Protein AF-0000000066530714 (afdb_homodimer)

Sequence (592 aa):
MIDDIRYLIVFAKIAETGSVSGGAEALGLSAATASLHLSRLERNLGRALLYRNSRKLSLTQDGTQLLDTARSMLELYEKGFIEFRQRAVSTRNSLRISMPAVFVNGDFTRHLAAFIEEHPDLDLGIACDDSRHDIIGDGIDIAFRIGDLPDSSLKARHLFLLPRQVVAAPAFLARHAPLEHPRDLQRLEWIGLGMRPDSRLFRHARDDEEVRVDYTPRVRVDSVEASCRLARLGVGLAAPPTYLSDEPIRRGELRAVLPEWRLEPLKVYAVWPPNVPASSIAYTLINRLYEAFNPGMIDDIRYLIVFAKIAETGSVSGGAEALGLSAATASLHLSRLERNLGRALLYRNSRKLSLTQDGTQLLDTARSMLELYEKGFIEFRQRAVSTRNSLRISMPAVFVNGDFTRHLAAFIEEHPDLDLGIACDDSRHDIIGDGIDIAFRIGDLPDSSLKARHLFLLPRQVVAAPAFLARHAPLEHPRDLQRLEWIGLGMRPDSRLFRHARDDEEVRVDYTPRVRVDSVEASCRLARLGVGLAAPPTYLSDEPIRRGELRAVLPEWRLEPLKVYAVWPPNVPASSIAYTLINRLYEAFNPG

Secondary structure (DSSP, 8-state):
-HHHHHHHHHHHHHHHHTSHHHHHHHHT--HHHHHHHHHHHHHHHTS--EE-SSSS-EE-HHHHHHHHHHHHHHHHHHHHHHHHHHGGG--TTEEEEEE-GGGTTSHHHHHHHHHHHH-TT-EEEEEE--S---TTTTT-SEEEEESPPPS-SSEEEEEEEE-B--EE-HHHHHTS----SGGGGTTS-BEEETTS-SEEEEEETTT--EEEEE---SEEES-HHHHHHHHHTTS-BB--BHHHHHHHHHTTS-EESSTTEEEPPEEEEEEE-TT--TTSHHHHHHHHHHHHHS--/-HHHHHHHHHHHHHHHHTSHHHHHHHHT--HHHHHHHHHHHHHHHTS--EESSSSS-EE-HHHHHHHHHHHHHHHHHHHHHHHHHHGGG--TTEEEEEE-GGGTTSHHHHHHHHHHHH-TT-EEEEEE--S---TTTTT-SEEEEESPPPS-SSEEEEEEEE-B--EE-HHHHHTS----SGGGGTTS-BEEETTS-SEEEEEETTT--EEEEE---SEEES-HHHHHHHHHTTS-BB--BHHHHHHHHHTTS-EESSTTEEEPPEEEEEEE-TT--TTSHHHHHHHHHHHHHS--

Organism: Pseudomonas aeruginosa (strain ATCC 15692 / DSM 22644 / CIP 104116 / JCM 14847 / LMG 12228 / 1C / PRS 101 / PAO1) (NCBI:txid208964)

Radius of gyration: 25.23 Å; Cα contacts (8 Å, |Δi|>4): 1124; chains: 2; bounding box: 60×70×63 Å

Structure (mmCIF, N/CA/C/O backbone):
data_AF-0000000066530714-model_v1
#
loop_
_entity.id
_entity.type
_entity.pdbx_description
1 polymer 'Probable transcriptional regulator'
#
loop_
_atom_site.group_PDB
_atom_site.id
_atom_site.type_symbol
_atom_site.label_atom_id
_atom_site.label_alt_id
_atom_site.label_comp_id
_atom_site.label_asym_id
_atom_site.label_entity_id
_atom_site.label_seq_id
_atom_site.pdbx_PDB_ins_code
_atom_site.Cartn_x
_atom_site.Cartn_y
_atom_site.Cartn_z
_atom_site.occupancy
_atom_site.B_iso_or_equiv
_atom_site.auth_seq_id
_atom_site.auth_comp_id
_atom_site.auth_asym_id
_atom_site.auth_atom_id
_atom_site.pdbx_PDB_model_num
ATOM 1 N N . MET A 1 1 ? -3.092 28.641 2.812 1 57.38 1 MET A N 1
ATOM 2 C CA . MET A 1 1 ? -2.801 27.219 3.025 1 57.38 1 MET A CA 1
ATOM 3 C C . MET A 1 1 ? -2.676 26.906 4.512 1 57.38 1 MET A C 1
ATOM 5 O O . MET A 1 1 ? -3.375 26.031 5.027 1 57.38 1 MET A O 1
ATOM 9 N N . ILE A 1 2 ? -1.878 27.766 5.184 1 58.03 2 ILE A N 1
ATOM 10 C CA . ILE A 1 2 ? -1.616 27.484 6.59 1 58.03 2 ILE A CA 1
ATOM 11 C C . ILE A 1 2 ? -2.893 27.688 7.402 1 58.03 2 ILE A C 1
ATOM 13 O O . ILE A 1 2 ? -3.217 26.875 8.281 1 58.03 2 ILE A O 1
ATOM 17 N N . ASP A 1 3 ? -3.51 28.672 7.043 1 68.38 3 ASP A N 1
ATOM 18 C CA . ASP A 1 3 ? -4.727 28.969 7.797 1 68.38 3 ASP A CA 1
ATOM 19 C C . ASP A 1 3 ? -5.797 27.906 7.547 1 68.38 3 ASP A C 1
ATOM 21 O O . ASP A 1 3 ? -6.559 27.562 8.453 1 68.38 3 ASP A O 1
ATOM 25 N N . ASP A 1 4 ? -5.711 27.438 6.348 1 74.5 4 ASP A N 1
ATOM 26 C CA . ASP A 1 4 ? -6.707 26.438 5.996 1 74.5 4 ASP A CA 1
ATOM 27 C C . ASP A 1 4 ? -6.52 25.156 6.816 1 74.5 4 ASP A C 1
ATOM 29 O O . ASP A 1 4 ? -7.492 24.516 7.203 1 74.5 4 ASP A O 1
ATOM 33 N N . ILE A 1 5 ? -5.254 24.938 7.09 1 74.62 5 ILE A N 1
ATOM 34 C CA . ILE A 1 5 ? -4.984 23.75 7.887 1 74.62 5 ILE A CA 1
ATOM 35 C C . ILE A 1 5 ? -5.453 23.969 9.32 1 74.62 5 ILE A C 1
ATOM 37 O O . ILE A 1 5 ? -6.02 23.062 9.945 1 74.62 5 ILE A O 1
ATOM 41 N N . ARG A 1 6 ? -5.191 25.188 9.812 1 74.12 6 ARG A N 1
ATOM 42 C CA . ARG A 1 6 ? -5.691 25.531 11.141 1 74.12 6 ARG A CA 1
ATOM 43 C C . ARG A 1 6 ? -7.211 25.406 11.203 1 74.12 6 ARG A C 1
ATOM 45 O O . ARG A 1 6 ? -7.754 24.828 12.141 1 74.12 6 ARG A O 1
ATOM 52 N N . TYR A 1 7 ? -7.773 25.969 10.148 1 81.25 7 TYR A N 1
ATOM 53 C CA . TYR A 1 7 ? -9.227 25.891 10.102 1 81.25 7 TYR A CA 1
ATOM 54 C C . TYR A 1 7 ? -9.703 24.453 10.086 1 81.25 7 TYR A C 1
ATOM 56 O O . TYR A 1 7 ? -10.703 24.109 10.734 1 81.25 7 TYR A O 1
ATOM 64 N N . LEU A 1 8 ? -8.938 23.75 9.359 1 82.75 8 LEU A N 1
ATOM 65 C CA . LEU A 1 8 ? -9.289 22.344 9.227 1 82.75 8 LEU A CA 1
ATOM 66 C C . LEU A 1 8 ? -9.188 21.625 10.562 1 82.75 8 LEU A C 1
ATOM 68 O O . LEU A 1 8 ? -10.039 20.797 10.898 1 82.75 8 LEU A O 1
ATOM 72 N N . ILE A 1 9 ? -8.203 21.906 11.305 1 80.12 9 ILE A N 1
ATOM 73 C CA . ILE A 1 9 ? -8.008 21.297 12.609 1 80.12 9 ILE A CA 1
ATOM 74 C C . ILE A 1 9 ? -9.109 21.734 13.562 1 80.12 9 ILE A C 1
ATOM 76 O O . ILE A 1 9 ? -9.648 20.938 14.328 1 80.12 9 ILE A O 1
ATOM 80 N N . VAL A 1 10 ? -9.422 22.969 13.523 1 82.81 10 VAL A N 1
ATOM 81 C CA . VAL A 1 10 ? -10.5 23.5 14.352 1 82.81 10 VAL A CA 1
ATOM 82 C C . VAL A 1 10 ? -11.812 22.797 14.016 1 82.81 10 VAL A C 1
ATOM 84 O O . VAL A 1 10 ? -12.531 22.344 14.914 1 82.81 10 VAL A O 1
ATOM 87 N N . PHE A 1 11 ? -12.023 22.672 12.766 1 87.06 11 PHE A N 1
ATOM 88 C CA . PHE A 1 11 ? -13.203 21.953 12.305 1 87.06 11 PHE A CA 1
ATOM 89 C C . PHE A 1 11 ? -13.211 20.531 12.852 1 87.06 11 PHE A C 1
ATOM 91 O O . PHE A 1 11 ? -14.234 20.062 13.367 1 87.06 11 PHE A O 1
ATOM 98 N N . ALA A 1 12 ? -12.078 19.938 12.688 1 84.06 12 ALA A N 1
ATOM 99 C CA . ALA A 1 12 ? -11.984 18.562 13.133 1 84.06 12 ALA A CA 1
ATOM 100 C C . ALA A 1 12 ? -12.281 18.438 14.625 1 84.06 12 ALA A C 1
ATOM 102 O O . ALA A 1 12 ? -12.984 17.516 15.055 1 84.06 12 ALA A O 1
ATOM 103 N N . LYS A 1 13 ? -11.773 19.281 15.398 1 81.88 13 LYS A N 1
ATOM 104 C CA . LYS A 1 13 ? -11.984 19.234 16.844 1 81.88 13 LYS A CA 1
ATOM 105 C C . LYS A 1 13 ? -13.43 19.562 17.203 1 81.88 13 LYS A C 1
ATOM 107 O O . LYS A 1 13 ? -13.992 18.969 18.141 1 81.88 13 LYS A O 1
ATOM 112 N N . ILE A 1 14 ? -14.023 20.453 16.5 1 84.75 14 ILE A N 1
ATOM 113 C CA . ILE A 1 14 ? -15.438 20.781 16.703 1 84.75 14 ILE A CA 1
ATOM 114 C C . ILE A 1 14 ? -16.281 19.531 16.406 1 84.75 14 ILE A C 1
ATOM 116 O O . ILE A 1 14 ? -17.188 19.203 17.188 1 84.75 14 ILE A O 1
ATOM 120 N N . ALA A 1 15 ? -15.969 19 15.328 1 84.25 15 ALA A N 1
ATOM 121 C CA . ALA A 1 15 ? -16.719 17.812 14.945 1 84.25 15 ALA A CA 1
ATOM 122 C C . ALA A 1 15 ? -16.547 16.703 15.984 1 84.25 15 ALA A C 1
ATOM 124 O O . ALA A 1 15 ? -17.516 16 16.312 1 84.25 15 ALA A O 1
ATOM 125 N N . GLU A 1 16 ? -15.398 16.547 16.531 1 80.88 16 GLU A N 1
ATOM 126 C CA . GLU A 1 16 ? -15.078 15.516 17.5 1 80.88 16 GLU A CA 1
ATOM 127 C C . GLU A 1 16 ? -15.805 15.758 18.828 1 80.88 16 GLU A C 1
ATOM 129 O O . GLU A 1 16 ? -16.297 14.82 19.453 1 80.88 16 GLU A O 1
ATOM 134 N N . THR A 1 17 ? -15.859 16.953 19.25 1 81.19 17 THR A N 1
ATOM 135 C CA . THR A 1 17 ? -16.438 17.312 20.531 1 81.19 17 THR A CA 1
ATOM 136 C C . THR A 1 17 ? -17.953 17.5 20.422 1 81.19 17 THR A C 1
ATOM 138 O O . THR A 1 17 ? -18.656 17.516 21.422 1 81.19 17 THR A O 1
ATOM 141 N N . GLY A 1 18 ? -18.344 17.672 19.156 1 82.56 18 GLY A N 1
ATOM 142 C CA . GLY A 1 18 ? -19.766 17.797 18.891 1 82.56 18 GLY A CA 1
ATOM 143 C C . GLY A 1 18 ? -20.312 19.188 19.141 1 82.56 18 GLY A C 1
ATOM 144 O O . GLY A 1 18 ? -21.516 19.406 19.141 1 82.56 18 GLY A O 1
ATOM 145 N N . SER A 1 19 ? -19.391 20.094 19.531 1 85.56 19 SER A N 1
ATOM 146 C CA . SER A 1 19 ? -19.828 21.469 19.75 1 85.56 19 SER A CA 1
ATOM 147 C C . SER A 1 19 ? -18.703 22.469 19.469 1 85.56 19 SER A C 1
ATOM 149 O O . SER A 1 19 ? -17.516 22.109 19.547 1 85.56 19 SER A O 1
ATOM 151 N N . VAL A 1 20 ? -19.109 23.625 19.062 1 86.88 20 VAL A N 1
ATOM 152 C CA . VAL A 1 20 ? -18.125 24.688 18.812 1 86.88 20 VAL A CA 1
ATOM 153 C C . VAL A 1 20 ? -17.375 25 20.109 1 86.88 20 VAL A C 1
ATOM 155 O O . VAL A 1 20 ? -16.141 25.125 20.094 1 86.88 20 VAL A O 1
ATOM 158 N N . SER A 1 21 ? -18.141 25.062 21.203 1 87.31 21 SER A N 1
ATOM 159 C CA . SER A 1 21 ? -17.531 25.359 22.484 1 87.31 21 SER A CA 1
ATOM 160 C C . SER A 1 21 ? -16.562 24.266 22.922 1 87.31 21 SER A C 1
ATOM 162 O O . SER A 1 21 ? -15.477 24.547 23.422 1 87.31 21 SER A O 1
ATOM 164 N N . GLY A 1 22 ? -16.969 23.109 22.734 1 84.81 22 GLY A N 1
ATOM 165 C CA . GLY A 1 22 ? -16.125 21.984 23.062 1 84.81 22 GLY A CA 1
ATOM 166 C C . GLY A 1 22 ? -14.836 21.938 22.266 1 84.81 22 GLY A C 1
ATOM 167 O O . GLY A 1 22 ? -13.758 21.703 22.812 1 84.81 22 GLY A O 1
ATOM 168 N N . GLY A 1 23 ? -14.953 22.172 20.969 1 84.12 23 GLY A N 1
ATOM 169 C CA . GLY A 1 23 ? -13.773 22.234 20.125 1 84.12 23 GLY A CA 1
ATOM 170 C C . GLY A 1 23 ? -12.828 23.359 20.484 1 84.12 23 GLY A C 1
ATOM 171 O O . GLY A 1 23 ? -11.609 23.172 20.5 1 84.12 23 GLY A O 1
ATOM 172 N N . ALA A 1 24 ? -13.398 24.469 20.828 1 83.81 24 ALA A N 1
ATOM 173 C CA . ALA A 1 24 ? -12.609 25.641 21.219 1 83.81 24 ALA A CA 1
ATOM 174 C C . ALA A 1 24 ? -11.812 25.359 22.484 1 83.81 24 ALA A C 1
ATOM 176 O O . ALA A 1 24 ? -10.609 25.625 22.547 1 83.81 24 ALA A O 1
ATOM 177 N N . GLU A 1 25 ? -12.438 24.797 23.438 1 82 25 GLU A N 1
ATOM 178 C CA . GLU A 1 25 ? -11.805 24.469 24.703 1 82 25 GLU A CA 1
ATOM 179 C C . GLU A 1 25 ? -10.648 23.5 24.516 1 82 25 GLU A C 1
ATOM 181 O O . GLU A 1 25 ? -9.578 23.672 25.109 1 82 25 GLU A O 1
ATOM 186 N N . ALA A 1 26 ? -10.875 22.594 23.672 1 78.62 26 ALA A N 1
ATOM 187 C CA . ALA A 1 26 ? -9.867 21.562 23.438 1 78.62 26 ALA A CA 1
ATOM 188 C C . ALA A 1 26 ? -8.617 22.156 22.797 1 78.62 26 ALA A C 1
ATOM 190 O O . ALA A 1 26 ? -7.516 21.641 22.984 1 78.62 26 ALA A O 1
ATOM 191 N N . LEU A 1 27 ? -8.836 23.234 22.125 1 75.81 27 LEU A N 1
ATOM 192 C CA . LEU A 1 27 ? -7.723 23.812 21.375 1 75.81 27 LEU A CA 1
ATOM 193 C C . LEU A 1 27 ? -7.219 25.078 22.062 1 75.81 27 LEU A C 1
ATOM 195 O O . LEU A 1 27 ? -6.316 25.75 21.547 1 75.81 27 LEU A O 1
ATOM 199 N N . GLY A 1 28 ? -7.805 25.469 23.172 1 78.25 28 GLY A N 1
ATOM 200 C CA . GLY A 1 28 ? -7.422 26.672 23.891 1 78.25 28 GLY A CA 1
ATOM 201 C C . GLY A 1 28 ? -7.82 27.953 23.156 1 78.25 28 GLY A C 1
ATOM 202 O O . GLY A 1 28 ? -7.094 28.938 23.203 1 78.25 28 GLY A O 1
ATOM 203 N N . LEU A 1 29 ? -8.836 27.797 22.438 1 80.62 29 LEU A N 1
ATOM 204 C CA . LEU A 1 29 ? -9.359 28.938 21.688 1 80.62 29 LEU A CA 1
ATOM 205 C C . LEU A 1 29 ? -10.664 29.438 22.312 1 80.62 29 LEU A C 1
ATOM 207 O O . LEU A 1 29 ? -11.273 28.734 23.125 1 80.62 29 LEU A O 1
ATOM 211 N N . SER A 1 30 ? -11.016 30.625 22 1 86.69 30 SER A N 1
ATOM 212 C CA . SER A 1 30 ? -12.352 31.094 22.344 1 86.69 30 SER A CA 1
ATOM 213 C C . SER A 1 30 ? -13.391 30.531 21.375 1 86.69 30 SER A C 1
ATOM 215 O O . SER A 1 30 ? -13.078 30.219 20.219 1 86.69 30 SER A O 1
ATOM 217 N N . ALA A 1 31 ? -14.578 30.406 21.875 1 89.06 31 ALA A N 1
ATOM 218 C CA . ALA A 1 31 ? -15.664 29.922 21.031 1 89.06 31 ALA A CA 1
ATOM 219 C C . ALA A 1 31 ? -15.844 30.828 19.812 1 89.06 31 ALA A C 1
ATOM 221 O O . ALA A 1 31 ? -16.156 30.344 18.719 1 89.06 31 ALA A O 1
ATOM 222 N N . ALA A 1 32 ? -15.672 32.062 20.031 1 88 32 ALA A N 1
ATOM 223 C CA . ALA A 1 32 ? -15.797 33.031 18.938 1 88 32 ALA A CA 1
ATOM 224 C C . ALA A 1 32 ? -14.742 32.781 17.859 1 88 32 ALA A C 1
ATOM 226 O O . ALA A 1 32 ? -15.055 32.781 16.672 1 88 32 ALA A O 1
ATOM 227 N N . THR A 1 33 ? -13.594 32.562 18.312 1 86.69 33 THR A N 1
ATOM 228 C CA . THR A 1 33 ? -12.492 32.281 17.391 1 86.69 33 THR A CA 1
ATOM 229 C C . THR A 1 33 ? -12.719 30.984 16.641 1 86.69 33 THR A C 1
ATOM 231 O O . THR A 1 33 ? -12.492 30.906 15.43 1 86.69 33 THR A O 1
ATOM 234 N N . ALA A 1 34 ? -13.102 29.969 17.359 1 88.69 34 ALA A N 1
ATOM 235 C CA . ALA A 1 34 ? -13.367 28.672 16.734 1 88.69 34 ALA A CA 1
ATOM 236 C C . ALA A 1 34 ? -14.469 28.797 15.68 1 88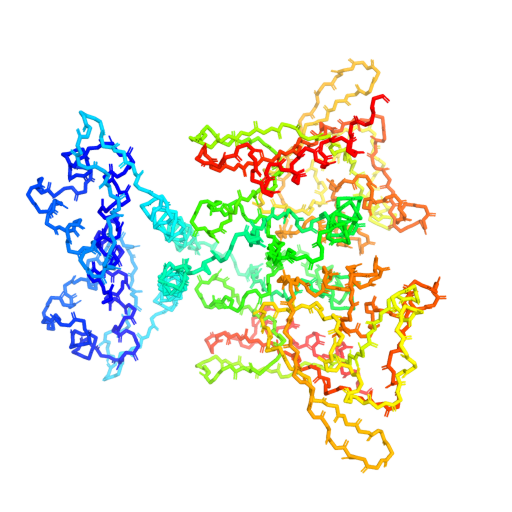.69 34 ALA A C 1
ATOM 238 O O . ALA A 1 34 ? -14.367 28.219 14.594 1 88.69 34 ALA A O 1
ATOM 239 N N . SER A 1 35 ? -15.469 29.531 16.031 1 87.31 35 SER A N 1
ATOM 240 C CA . SER A 1 35 ? -16.578 29.734 15.109 1 87.31 35 SER A CA 1
ATOM 241 C C . SER A 1 35 ? -16.125 30.484 13.859 1 87.31 35 SER A C 1
ATOM 243 O O . SER A 1 35 ? -16.547 30.156 12.742 1 87.31 35 SER A O 1
ATOM 245 N N . LEU A 1 36 ? -15.328 31.438 14.078 1 87.81 36 LEU A N 1
ATOM 246 C CA . LEU A 1 36 ? -14.789 32.219 12.969 1 87.81 36 LEU A CA 1
ATOM 247 C C . LEU A 1 36 ? -13.945 31.312 12.047 1 87.81 36 LEU A C 1
ATOM 249 O O . LEU A 1 36 ? -14.047 31.422 10.828 1 87.81 36 LEU A O 1
ATOM 253 N N . HIS A 1 37 ? -13.125 30.531 12.617 1 86.81 37 HIS A N 1
ATOM 254 C CA . HIS A 1 37 ? -12.281 29.641 11.836 1 86.81 37 HIS A CA 1
ATOM 255 C C . HIS A 1 37 ? -13.117 28.656 11.016 1 86.81 37 HIS A C 1
ATOM 257 O O . HIS A 1 37 ? -12.789 28.375 9.859 1 86.81 37 HIS A O 1
ATOM 263 N N . LEU A 1 38 ? -14.133 28.141 11.609 1 87.44 38 LEU A N 1
ATOM 264 C CA . LEU A 1 38 ? -15.039 27.25 10.898 1 87.44 38 LEU A CA 1
ATOM 265 C C . LEU A 1 38 ? -15.688 27.953 9.711 1 87.44 38 LEU A C 1
ATOM 267 O O . LEU A 1 38 ? -15.734 27.406 8.609 1 87.44 38 LEU A O 1
ATOM 271 N N . SER A 1 39 ? -16.188 29.109 9.969 1 85.75 39 SER A N 1
ATOM 272 C CA . SER A 1 39 ? -16.844 29.891 8.922 1 85.75 39 SER A CA 1
ATOM 273 C C . SER A 1 39 ? -15.883 30.188 7.773 1 85.75 39 SER A C 1
ATOM 275 O O . SER A 1 39 ? -16.266 30.141 6.602 1 85.75 39 SER A O 1
ATOM 277 N N . ARG A 1 40 ? -14.727 30.5 8.125 1 85.06 40 ARG A N 1
ATOM 278 C CA . ARG A 1 40 ? -13.727 30.797 7.109 1 85.06 40 ARG A CA 1
ATOM 279 C C . ARG A 1 40 ? -13.398 29.562 6.277 1 85.06 40 ARG A C 1
ATOM 281 O O . ARG A 1 40 ? -13.234 29.656 5.059 1 85.06 40 ARG A O 1
ATOM 288 N N . LEU A 1 41 ? -13.297 28.5 6.934 1 83.94 41 LEU A N 1
ATOM 289 C CA . LEU A 1 41 ? -13.047 27.25 6.223 1 83.94 41 LEU A CA 1
ATOM 290 C C . LEU A 1 41 ? -14.164 26.953 5.23 1 83.94 41 LEU A C 1
ATOM 292 O O . LEU A 1 41 ? -13.906 26.641 4.066 1 83.94 41 LEU A O 1
ATOM 296 N N . GLU A 1 42 ? -15.375 27.078 5.699 1 84.94 42 GLU A N 1
ATOM 297 C CA . GLU A 1 42 ? -16.547 26.828 4.855 1 84.94 42 GLU A CA 1
ATOM 298 C C . GLU A 1 42 ? -16.594 27.781 3.672 1 84.94 42 GLU A C 1
ATOM 300 O O . GLU A 1 42 ? -16.891 27.375 2.547 1 84.94 42 GLU A O 1
ATOM 305 N N . ARG A 1 43 ? -16.297 28.984 3.943 1 78.25 43 ARG A N 1
ATOM 306 C CA . ARG A 1 43 ? -16.281 30 2.896 1 78.25 43 ARG A CA 1
ATOM 307 C C . ARG A 1 43 ? -15.203 29.688 1.853 1 78.25 43 ARG A C 1
ATOM 309 O O . ARG A 1 43 ? -15.461 29.781 0.65 1 78.25 43 ARG A O 1
ATOM 316 N N . ASN A 1 44 ? -14.078 29.391 2.363 1 77.19 44 ASN A N 1
ATOM 317 C CA . ASN A 1 44 ? -12.984 29.078 1.452 1 77.19 44 ASN A CA 1
ATOM 318 C C . ASN A 1 44 ? -13.312 27.875 0.576 1 77.19 44 ASN A C 1
ATOM 320 O O . ASN A 1 44 ? -12.883 27.812 -0.579 1 77.19 44 ASN A O 1
ATOM 324 N N . LEU A 1 45 ? -14.055 26.953 1.199 1 74.69 45 LEU A N 1
ATOM 325 C CA . LEU A 1 45 ? -14.391 25.734 0.493 1 74.69 45 LEU A CA 1
ATOM 326 C C . LEU A 1 45 ? -15.672 25.906 -0.32 1 74.69 45 LEU A C 1
ATOM 328 O O . LEU A 1 45 ? -15.961 25.094 -1.207 1 74.69 45 LEU A O 1
ATOM 332 N N . GLY A 1 46 ? -16.375 26.922 -0.032 1 74.81 46 GLY A N 1
ATOM 333 C CA . GLY A 1 46 ? -17.656 27.141 -0.671 1 74.81 46 GLY A CA 1
ATOM 334 C C . GLY A 1 46 ? -18.703 26.109 -0.292 1 74.81 46 GLY A C 1
ATOM 335 O O . GLY A 1 46 ? -19.594 25.812 -1.082 1 74.81 46 GLY A O 1
ATOM 336 N N . ARG A 1 47 ? -18.5 25.406 0.781 1 78.69 47 ARG A N 1
ATOM 337 C CA . ARG A 1 47 ? -19.391 24.344 1.238 1 78.69 47 ARG A CA 1
ATOM 338 C C . ARG A 1 47 ? -19.625 24.438 2.744 1 78.69 47 ARG A C 1
ATOM 340 O O . ARG A 1 47 ? -18.719 24.828 3.49 1 78.69 47 ARG A O 1
ATOM 347 N N . ALA A 1 48 ? -20.859 24.094 3.074 1 80.75 48 ALA A N 1
ATOM 348 C CA . ALA A 1 48 ? -21.125 23.938 4.5 1 80.75 48 ALA A CA 1
ATOM 349 C C . ALA A 1 48 ? -20.625 22.594 5.012 1 80.75 48 ALA A C 1
ATOM 351 O O . ALA A 1 48 ? -20.719 21.578 4.32 1 80.75 48 ALA A O 1
ATOM 352 N N . LEU A 1 49 ? -20.016 22.719 6.145 1 84.06 49 LEU A N 1
ATOM 353 C CA . LEU A 1 49 ? -19.469 21.5 6.703 1 84.06 49 LEU A CA 1
ATOM 354 C C . LEU A 1 49 ? -20.344 20.984 7.848 1 84.06 49 LEU A C 1
ATOM 356 O O . LEU A 1 49 ? -20.281 19.797 8.188 1 84.06 49 LEU A O 1
ATOM 360 N N . LEU A 1 50 ? -21.094 21.891 8.477 1 83.25 50 LEU A N 1
ATOM 361 C CA . LEU A 1 50 ? -21.953 21.562 9.609 1 83.25 50 LEU A CA 1
ATOM 362 C C . LEU A 1 50 ? -23.375 22.094 9.398 1 83.25 50 LEU A C 1
ATOM 364 O O . LEU A 1 50 ? -23.547 23.156 8.797 1 83.25 50 LEU A O 1
ATOM 368 N N . TYR A 1 51 ? -24.359 21.188 9.742 1 75.06 51 TYR A N 1
ATOM 369 C CA . TYR A 1 51 ? -25.719 21.719 9.766 1 75.06 51 TYR A CA 1
ATOM 370 C C . TYR A 1 51 ? -25.969 22.547 11.016 1 75.06 51 TYR A C 1
ATOM 372 O O . TYR A 1 51 ? -25.547 22.156 12.109 1 75.06 51 TYR A O 1
ATOM 380 N N . ARG A 1 52 ? -26.328 23.781 10.945 1 58.03 52 ARG A N 1
ATOM 381 C CA . ARG A 1 52 ? -26.547 24.703 12.055 1 58.03 52 ARG A CA 1
ATOM 382 C C . ARG A 1 52 ? -27.906 24.484 12.711 1 58.03 52 ARG A C 1
ATOM 384 O O . ARG A 1 52 ? -28.156 25 13.805 1 58.03 52 ARG A O 1
ATOM 391 N N . ASN A 1 53 ? -28.812 23.922 12.117 1 54.59 53 ASN A N 1
ATOM 392 C CA . ASN A 1 53 ? -30.188 24.047 12.609 1 54.59 53 ASN A CA 1
ATOM 393 C C . ASN A 1 53 ? -30.438 23.094 13.781 1 54.59 53 ASN A C 1
ATOM 395 O O . ASN A 1 53 ? -31.516 23.109 14.375 1 54.59 53 ASN A O 1
ATOM 399 N N . SER A 1 54 ? -29.594 22.078 13.969 1 51.34 54 SER A N 1
ATOM 400 C CA . SER A 1 54 ? -30.078 21.141 14.969 1 51.34 54 SER A CA 1
ATOM 401 C C . SER A 1 54 ? -29.406 21.359 16.312 1 51.34 54 SER A C 1
ATOM 403 O O . SER A 1 54 ? -28.344 21.984 16.391 1 51.34 54 SER A O 1
ATOM 405 N N . ARG A 1 55 ? -30.094 21.234 17.484 1 54.56 55 ARG A N 1
ATOM 406 C CA . ARG A 1 55 ? -29.609 21.281 18.859 1 54.56 55 ARG A CA 1
ATOM 407 C C . ARG A 1 55 ? -28.266 20.578 19.016 1 54.56 55 ARG A C 1
ATOM 409 O O . ARG A 1 55 ? -27.531 20.828 19.969 1 54.56 55 ARG A O 1
ATOM 416 N N . LYS A 1 56 ? -28.016 19.609 18.125 1 60.78 56 LYS A N 1
ATOM 417 C CA . LYS A 1 56 ? -26.766 18.875 18.125 1 60.78 56 LYS A CA 1
ATOM 418 C C . LYS A 1 56 ? -26 19.078 16.812 1 60.78 56 LYS A C 1
ATOM 420 O O . LYS A 1 56 ? -26.609 19.094 15.742 1 60.78 56 LYS A O 1
ATOM 425 N N . LEU A 1 57 ? -24.828 19.578 16.797 1 72.38 57 LEU A N 1
ATOM 426 C CA . LEU A 1 57 ? -23.953 19.797 15.664 1 72.38 57 LEU A CA 1
ATOM 427 C C . LEU A 1 57 ? -23.812 18.531 14.828 1 72.38 57 LEU A C 1
ATOM 429 O O . LEU A 1 57 ? -23.484 17.469 15.359 1 72.38 57 LEU A O 1
ATOM 433 N N . SER A 1 58 ? -24.484 18.625 13.594 1 78.81 58 SER A N 1
ATOM 434 C CA . SER A 1 58 ? -24.375 17.469 12.703 1 78.81 58 SER A CA 1
ATOM 435 C C . SER A 1 58 ? -23.547 17.797 11.469 1 78.81 58 SER A C 1
ATOM 437 O O . SER A 1 58 ? -23.594 18.922 10.969 1 78.81 58 SER A O 1
ATOM 439 N N . LEU A 1 59 ? -22.797 16.906 11.031 1 81.75 59 LEU A N 1
ATOM 440 C CA . LEU A 1 59 ? -21.922 17.062 9.875 1 81.75 59 LEU A CA 1
ATOM 441 C C . LEU A 1 59 ? -22.703 16.953 8.578 1 81.75 59 LEU A C 1
ATOM 443 O O . LEU A 1 59 ? -23.609 16.125 8.469 1 81.75 59 LEU A O 1
ATOM 447 N N . THR A 1 60 ? -22.469 17.906 7.617 1 75.88 60 THR A N 1
ATOM 448 C CA . THR A 1 60 ? -22.922 17.703 6.242 1 75.88 60 THR A CA 1
ATOM 449 C C . THR A 1 60 ? -22.141 16.578 5.574 1 75.88 60 THR A C 1
ATOM 451 O O . THR A 1 60 ? -21.203 16.016 6.168 1 75.88 60 THR A O 1
ATOM 454 N N . GLN A 1 61 ? -22.578 16.25 4.418 1 69.69 61 GLN A N 1
ATOM 455 C CA . GLN A 1 61 ? -21.812 15.289 3.635 1 69.69 61 GLN A CA 1
ATOM 456 C C . GLN A 1 61 ? -20.391 15.789 3.379 1 69.69 61 GLN A C 1
ATOM 458 O O . GLN A 1 61 ? -19.438 15.031 3.51 1 69.69 61 GLN A O 1
ATOM 463 N N . ASP A 1 62 ? -20.328 17.047 3.041 1 73.25 62 ASP A N 1
ATOM 464 C CA . ASP A 1 62 ? -19.031 17.672 2.824 1 73.25 62 ASP A CA 1
ATOM 465 C C . ASP A 1 62 ? -18.219 17.719 4.117 1 73.25 62 ASP A C 1
ATOM 467 O O . ASP A 1 62 ? -17 17.516 4.105 1 73.25 62 ASP A O 1
ATOM 471 N N . GLY A 1 63 ? -18.938 18.016 5.18 1 78.94 63 GLY A N 1
ATOM 472 C CA . GLY A 1 63 ? -18.297 18.031 6.48 1 78.94 63 GLY A CA 1
ATOM 473 C C . GLY A 1 63 ? -17.688 16.688 6.863 1 78.94 63 GLY A C 1
ATOM 474 O O . GLY A 1 63 ? -16.562 16.641 7.367 1 78.94 63 GLY A O 1
ATOM 475 N N . THR A 1 64 ? -18.406 15.781 6.625 1 73.5 64 THR A N 1
ATOM 476 C CA . THR A 1 64 ? -17.953 14.43 6.93 1 73.5 64 THR A CA 1
ATOM 477 C C . THR A 1 64 ? -16.688 14.094 6.125 1 73.5 64 THR A C 1
ATOM 479 O O . THR A 1 64 ? -15.727 13.555 6.672 1 73.5 64 THR A O 1
ATOM 482 N N . GLN A 1 65 ? -16.719 14.531 4.941 1 69.88 65 GLN A N 1
ATOM 483 C CA . GLN A 1 65 ? -15.578 14.273 4.059 1 69.88 65 GLN A CA 1
ATOM 484 C C . GLN A 1 65 ? -14.344 15.039 4.516 1 69.88 65 GLN A C 1
ATOM 486 O O . GLN A 1 65 ? -13.242 14.484 4.551 1 69.88 65 GLN A O 1
ATOM 491 N N . LEU A 1 66 ? -14.555 16.188 4.773 1 75.69 66 LEU A N 1
ATOM 492 C CA . LEU A 1 66 ? -13.43 17.031 5.168 1 75.69 66 LEU A CA 1
ATOM 493 C C . LEU A 1 66 ? -12.875 16.594 6.523 1 75.69 66 LEU A C 1
ATOM 495 O O . LEU A 1 66 ? -11.672 16.688 6.766 1 75.69 66 LEU A O 1
ATOM 499 N N . LEU A 1 67 ? -13.711 16.203 7.406 1 79.25 67 LEU A N 1
ATOM 500 C CA . LEU A 1 67 ? -13.281 15.727 8.719 1 79.25 67 LEU A CA 1
ATOM 501 C C . LEU A 1 67 ? -12.344 14.531 8.586 1 79.25 67 LEU A C 1
ATOM 503 O O . LEU A 1 67 ? -11.352 14.43 9.305 1 79.25 67 LEU A O 1
ATOM 507 N N . ASP A 1 68 ? -12.648 13.836 7.75 1 69.62 68 ASP A N 1
ATOM 508 C CA . ASP A 1 68 ? -11.812 12.672 7.504 1 69.62 68 ASP A CA 1
ATOM 509 C C . ASP A 1 68 ? -10.406 13.078 7.051 1 69.62 68 ASP A C 1
ATOM 511 O O . ASP A 1 68 ? -9.414 12.516 7.504 1 69.62 68 ASP A O 1
ATOM 515 N N . THR A 1 69 ? -10.359 13.953 6.094 1 70.69 69 THR A N 1
ATOM 516 C CA . THR A 1 69 ? -9.078 14.508 5.668 1 70.69 69 THR A CA 1
ATOM 517 C C . THR A 1 69 ? -8.305 15.07 6.855 1 70.69 69 THR A C 1
ATOM 519 O O . THR A 1 69 ? -7.109 14.82 7 1 70.69 69 THR A O 1
ATOM 522 N N . ALA A 1 70 ? -9.031 15.703 7.633 1 75.19 70 ALA A N 1
ATOM 523 C CA . ALA A 1 70 ? -8.406 16.328 8.797 1 75.19 70 ALA A CA 1
ATOM 524 C C . ALA A 1 70 ? -7.848 15.273 9.742 1 75.19 70 ALA A C 1
ATOM 526 O O . ALA A 1 70 ? -6.73 15.414 10.25 1 75.19 70 ALA A O 1
ATOM 527 N N . ARG A 1 71 ? -8.539 14.273 9.938 1 73.31 71 ARG A N 1
ATOM 528 C CA . ARG A 1 71 ? -8.117 13.203 10.844 1 73.31 71 ARG A CA 1
ATOM 529 C C . ARG A 1 71 ? -6.871 12.508 10.312 1 73.31 71 ARG A C 1
ATOM 531 O O . ARG A 1 71 ? -5.938 12.234 11.078 1 73.31 71 ARG A O 1
ATOM 538 N N . SER A 1 72 ? -6.93 12.273 9.086 1 68.62 72 SER A N 1
ATOM 539 C CA . SER A 1 72 ? -5.77 11.633 8.469 1 68.62 72 SER A CA 1
ATOM 540 C C . SER A 1 72 ? -4.52 12.492 8.625 1 68.62 72 SER A C 1
ATOM 542 O O . SER A 1 72 ? -3.434 11.977 8.898 1 68.62 72 SER A O 1
ATOM 544 N N . MET A 1 73 ? -4.695 13.672 8.375 1 68.62 73 MET A N 1
ATOM 545 C CA . MET A 1 73 ? -3.588 14.609 8.539 1 68.62 73 MET A CA 1
ATOM 546 C C . MET A 1 73 ? -3.072 14.594 9.977 1 68.62 73 MET A C 1
ATOM 548 O O . MET A 1 73 ? -1.861 14.578 10.203 1 68.62 73 MET A O 1
ATOM 552 N N . LEU A 1 74 ? -3.967 14.5 10.891 1 68.81 74 LEU A N 1
ATOM 553 C CA . LEU A 1 74 ? -3.6 14.555 12.305 1 68.81 74 LEU A CA 1
ATOM 554 C C . LEU A 1 74 ? -2.906 13.266 12.734 1 68.81 74 LEU A C 1
ATOM 556 O O . LEU A 1 74 ? -1.96 13.297 13.523 1 68.81 74 LEU A O 1
ATOM 560 N N . GLU A 1 75 ? -3.404 12.258 12.234 1 66.5 75 GLU A N 1
ATOM 561 C CA . GLU A 1 75 ? -2.779 10.977 12.539 1 66.5 75 GLU A CA 1
ATOM 562 C C . GLU A 1 75 ? -1.352 10.914 12 1 66.5 75 GLU A C 1
ATOM 564 O O . GLU A 1 75 ? -0.451 10.406 12.68 1 66.5 75 GLU A O 1
ATOM 569 N N . LEU A 1 76 ? -1.243 11.367 10.82 1 63.84 76 LEU A N 1
ATOM 570 C CA . LEU A 1 76 ? 0.093 11.43 10.242 1 63.84 76 LEU A CA 1
ATOM 571 C C . LEU A 1 76 ? 1.018 12.297 11.086 1 63.84 76 LEU A C 1
ATOM 573 O O . LEU A 1 76 ? 2.184 11.953 11.289 1 63.84 76 LEU A O 1
ATOM 577 N N . TYR A 1 77 ? 0.477 13.305 11.508 1 61.78 77 TYR A N 1
ATOM 578 C CA . TYR A 1 77 ? 1.227 14.203 12.383 1 61.78 77 TYR A CA 1
ATOM 579 C C . TYR A 1 77 ? 1.648 13.492 13.664 1 61.78 77 TYR A C 1
ATOM 581 O O . TYR A 1 77 ? 2.814 13.555 14.062 1 61.78 77 TYR A O 1
ATOM 589 N N . GLU A 1 78 ? 0.716 12.875 14.242 1 63.72 78 GLU A N 1
ATOM 590 C CA . GLU A 1 78 ? 1.003 12.211 15.508 1 63.72 78 GLU A CA 1
ATOM 591 C C . GLU A 1 78 ? 2.041 11.109 15.328 1 63.72 78 GLU A C 1
ATOM 593 O O . GLU A 1 78 ? 2.979 11 16.125 1 63.72 78 GLU A O 1
ATOM 598 N N . LYS A 1 79 ? 1.825 10.383 14.375 1 60.28 79 LYS A N 1
ATOM 599 C CA . LYS A 1 79 ? 2.764 9.297 14.094 1 60.28 79 LYS A CA 1
ATOM 600 C C . LYS A 1 79 ? 4.16 9.844 13.812 1 60.28 79 LYS A C 1
ATOM 602 O O . LYS A 1 79 ? 5.148 9.344 14.359 1 60.28 79 LYS A O 1
ATOM 607 N N . GLY A 1 80 ? 4.18 10.789 12.914 1 60.16 80 GLY A N 1
ATOM 608 C CA . GLY A 1 80 ? 5.461 11.398 12.594 1 60.16 80 GLY A CA 1
ATOM 609 C C . GLY A 1 80 ? 6.156 12 13.797 1 60.16 80 GLY A C 1
ATOM 610 O O . GLY A 1 80 ? 7.371 11.867 13.945 1 60.16 80 GLY A O 1
ATOM 611 N N . PHE A 1 81 ? 5.355 12.555 14.617 1 57.91 81 PHE A N 1
ATOM 612 C CA . PHE A 1 81 ? 5.91 13.195 15.805 1 57.91 81 PHE A CA 1
ATOM 613 C C . PHE A 1 81 ? 6.41 12.148 16.797 1 57.91 81 PHE A C 1
ATOM 615 O O . PHE A 1 81 ? 7.465 12.328 17.406 1 57.91 81 PHE A O 1
ATOM 622 N N . ILE A 1 82 ? 5.68 11.172 16.969 1 55.12 82 ILE A N 1
ATOM 623 C CA . ILE A 1 82 ? 6.078 10.094 17.875 1 55.12 82 ILE A CA 1
ATOM 624 C C . ILE A 1 82 ? 7.371 9.453 17.359 1 55.12 82 ILE A C 1
ATOM 626 O O . ILE A 1 82 ? 8.305 9.227 18.141 1 55.12 82 ILE A O 1
ATOM 630 N N . GLU A 1 83 ? 7.316 9.172 16.156 1 53.81 83 GLU A N 1
ATOM 631 C CA . GLU A 1 83 ? 8.508 8.57 15.57 1 53.81 83 GLU A CA 1
ATOM 632 C C . GLU A 1 83 ? 9.719 9.492 15.711 1 53.81 83 GLU A C 1
ATOM 634 O O . GLU A 1 83 ? 10.828 9.023 15.984 1 53.81 83 GLU A O 1
ATOM 639 N N . PHE A 1 84 ? 9.453 10.703 15.438 1 56 84 PHE A N 1
ATOM 640 C CA . PHE A 1 84 ? 10.5 11.703 15.57 1 56 84 PHE A CA 1
ATOM 641 C C . PHE A 1 84 ? 11.055 11.734 16.984 1 56 84 PHE A C 1
ATOM 643 O O . PHE A 1 84 ? 12.266 11.844 17.188 1 56 84 PHE A O 1
ATOM 650 N N . ARG A 1 85 ? 10.156 11.562 17.828 1 53.22 85 ARG A N 1
ATOM 651 C CA . ARG A 1 85 ? 10.578 11.602 19.234 1 53.22 85 ARG A CA 1
ATOM 652 C C . ARG A 1 85 ? 11.289 10.32 19.625 1 53.22 85 ARG A C 1
ATOM 654 O O . ARG A 1 85 ? 12.203 10.336 20.453 1 53.22 85 ARG A O 1
ATOM 661 N N . GLN A 1 86 ? 10.766 9.281 19.125 1 47.66 86 GLN A N 1
ATOM 662 C CA . GLN A 1 86 ? 11.289 7.977 19.531 1 47.66 86 GLN A CA 1
ATOM 663 C C . GLN A 1 86 ? 12.609 7.676 18.828 1 47.66 86 GLN A C 1
ATOM 665 O O . GLN A 1 86 ? 13.391 6.84 19.297 1 47.66 86 GLN A O 1
ATOM 670 N N . ARG A 1 87 ? 12.82 8.102 17.703 1 48.47 87 ARG A N 1
ATOM 671 C CA . ARG A 1 87 ? 14.023 7.77 16.953 1 48.47 87 ARG A CA 1
ATOM 672 C C . ARG A 1 87 ? 15.281 8.195 17.703 1 48.47 87 ARG A C 1
ATOM 674 O O . ARG A 1 87 ? 16.391 8.148 17.172 1 48.47 87 ARG A O 1
ATOM 681 N N . ALA A 1 88 ? 15.156 8.688 18.891 1 43.66 88 ALA A N 1
ATOM 682 C CA . ALA A 1 88 ? 16.469 8.914 19.484 1 43.66 88 ALA A CA 1
ATOM 683 C C . ALA A 1 88 ? 17.438 7.789 19.125 1 43.66 88 ALA A C 1
ATOM 685 O O . ALA A 1 88 ? 18.609 8.031 18.828 1 43.66 88 ALA A O 1
ATOM 686 N N . VAL A 1 89 ? 17.297 6.668 19.938 1 38.16 89 VAL A N 1
ATOM 687 C CA . VAL A 1 89 ? 18.422 5.773 20.172 1 38.16 89 VAL A CA 1
ATOM 688 C C . VAL A 1 89 ? 18.625 4.867 18.969 1 38.16 89 VAL A C 1
ATOM 690 O O . VAL A 1 89 ? 18.016 3.797 18.875 1 38.16 89 VAL A O 1
ATOM 693 N N . SER A 1 90 ? 18.328 5.238 17.797 1 43.41 90 SER A N 1
ATOM 694 C CA . SER A 1 90 ? 18.641 4.312 16.719 1 43.41 90 SER A CA 1
ATOM 695 C C . SER A 1 90 ? 20.047 3.734 16.875 1 43.41 90 SER A C 1
ATOM 697 O O . SER A 1 90 ? 21.016 4.48 17.016 1 43.41 90 SER A O 1
ATOM 699 N N . THR A 1 91 ? 20.109 2.717 17.438 1 49.53 91 THR A N 1
ATOM 700 C CA . THR A 1 91 ? 21.359 1.977 17.469 1 49.53 91 THR A CA 1
ATOM 701 C C . THR A 1 91 ? 21.984 1.914 16.078 1 49.53 91 THR A C 1
ATOM 703 O O . THR A 1 91 ? 21.297 2.082 15.07 1 49.53 91 THR A O 1
ATOM 706 N N . ARG A 1 92 ? 23.312 1.795 15.922 1 54 92 ARG A N 1
ATOM 707 C CA . ARG A 1 92 ? 24.281 1.762 14.82 1 54 92 ARG A CA 1
ATOM 708 C C . ARG A 1 92 ? 23.781 0.86 13.695 1 54 92 ARG A C 1
ATOM 710 O O . ARG A 1 92 ? 24.172 1.028 12.539 1 54 92 ARG A O 1
ATOM 717 N N . ASN A 1 93 ? 22.672 -0.055 13.836 1 75.88 93 ASN A N 1
ATOM 718 C CA . ASN A 1 93 ? 22.422 -0.935 12.703 1 75.88 93 ASN A CA 1
ATOM 719 C C . ASN A 1 93 ? 20.938 -0.983 12.359 1 75.88 93 ASN A C 1
ATOM 721 O O . ASN A 1 93 ? 20.375 -2.062 12.172 1 75.88 93 ASN A O 1
ATOM 725 N N . SER A 1 94 ? 20.172 0.193 12.266 1 84.88 94 SER A N 1
ATOM 726 C CA . SER A 1 94 ? 18.766 0.264 11.867 1 84.88 94 SER A CA 1
ATOM 727 C C . SER A 1 94 ? 18.609 0.921 10.5 1 84.88 94 SER A C 1
ATOM 729 O O . SER A 1 94 ? 19.297 1.894 10.195 1 84.88 94 SER A O 1
ATOM 731 N N . LEU A 1 95 ? 17.781 0.252 9.633 1 89.06 95 LEU A N 1
ATOM 732 C CA . LEU A 1 95 ? 17.531 0.722 8.273 1 89.06 95 LEU A CA 1
ATOM 733 C C . LEU A 1 95 ? 16.047 0.68 7.941 1 89.06 95 LEU A C 1
ATOM 735 O O . LEU A 1 95 ? 15.375 -0.317 8.211 1 89.06 95 LEU A O 1
ATOM 739 N N . ARG A 1 96 ? 15.523 1.803 7.492 1 88.62 96 ARG A N 1
ATOM 740 C CA . ARG A 1 96 ? 14.148 1.863 7.008 1 88.62 96 ARG A CA 1
ATOM 741 C C . ARG A 1 96 ? 14.109 2.152 5.508 1 88.62 96 ARG A C 1
ATOM 743 O O . ARG A 1 96 ? 14.633 3.174 5.055 1 88.62 96 ARG A O 1
ATOM 750 N N . ILE A 1 97 ? 13.422 1.23 4.77 1 91.25 97 ILE A N 1
ATOM 751 C CA . ILE A 1 97 ? 13.367 1.423 3.326 1 91.25 97 ILE A CA 1
ATOM 752 C C . ILE A 1 97 ? 11.914 1.419 2.857 1 91.25 97 ILE A C 1
ATOM 754 O O . ILE A 1 97 ? 11.039 0.877 3.537 1 91.25 97 ILE A O 1
ATOM 758 N N . SER A 1 98 ? 11.656 2.078 1.771 1 89.81 98 SER A N 1
ATOM 759 C CA . SER A 1 98 ? 10.398 1.972 1.041 1 89.81 98 SER A CA 1
ATOM 760 C C . SER A 1 98 ? 10.617 1.432 -0.368 1 89.81 98 SER A C 1
ATOM 762 O O . SER A 1 98 ? 11.641 1.723 -0.996 1 89.81 98 SER A O 1
ATOM 764 N N . MET A 1 99 ? 9.727 0.595 -0.758 1 90.69 99 MET A N 1
ATOM 765 C CA . MET A 1 99 ? 9.82 0.04 -2.105 1 90.69 99 MET A CA 1
ATOM 766 C C . MET A 1 99 ? 8.43 -0.118 -2.723 1 90.69 99 MET A C 1
ATOM 768 O O . MET A 1 99 ? 7.441 -0.27 -2.004 1 90.69 99 MET A O 1
ATOM 772 N N . PRO A 1 100 ? 8.414 -0.028 -4.051 1 88.44 100 PRO A N 1
ATOM 773 C CA . PRO A 1 100 ? 7.141 -0.328 -4.711 1 88.44 100 PRO A CA 1
ATOM 774 C C . PRO A 1 100 ? 6.613 -1.72 -4.367 1 88.44 100 PRO A C 1
ATOM 776 O O . PRO A 1 100 ? 7.391 -2.674 -4.277 1 88.44 100 PRO A O 1
ATOM 779 N N . ALA A 1 101 ? 5.336 -1.78 -4.195 1 86.56 101 ALA A N 1
ATOM 780 C CA . ALA A 1 101 ? 4.703 -3.043 -3.822 1 86.56 101 ALA A CA 1
ATOM 781 C C . ALA A 1 101 ? 4.953 -4.117 -4.879 1 86.56 101 ALA A C 1
ATOM 783 O O . ALA A 1 101 ? 5.086 -5.297 -4.555 1 86.56 101 ALA A O 1
ATOM 784 N N . VAL A 1 102 ? 5.117 -3.736 -6.066 1 86.81 102 VAL A N 1
ATOM 785 C CA . VAL A 1 102 ? 5.262 -4.672 -7.176 1 86.81 102 VAL A CA 1
ATOM 786 C C . VAL A 1 102 ? 6.594 -5.414 -7.059 1 86.81 102 VAL A C 1
ATOM 788 O O . VAL A 1 102 ? 6.785 -6.457 -7.688 1 86.81 102 VAL A O 1
ATOM 791 N N . PHE A 1 103 ? 7.504 -4.949 -6.203 1 92.06 103 PHE A N 1
ATOM 792 C CA . PHE A 1 103 ? 8.812 -5.57 -6.059 1 92.06 103 PHE A CA 1
ATOM 793 C C . PHE A 1 103 ? 8.742 -6.773 -5.125 1 92.06 103 PHE A C 1
ATOM 795 O O . PHE A 1 103 ? 9.664 -7.59 -5.078 1 92.06 103 PHE A O 1
ATOM 802 N N . VAL A 1 104 ? 7.676 -6.93 -4.414 1 90.62 104 VAL A N 1
ATOM 803 C CA . VAL A 1 104 ? 7.578 -7.918 -3.344 1 90.62 104 VAL A CA 1
ATOM 804 C C . VAL A 1 104 ? 7.816 -9.312 -3.904 1 90.62 104 VAL A C 1
ATOM 806 O O . VAL A 1 104 ? 8.586 -10.094 -3.34 1 90.62 104 VAL A O 1
ATOM 809 N N . ASN A 1 105 ? 7.309 -9.602 -5.02 1 86.88 105 ASN A N 1
ATOM 810 C CA . ASN A 1 105 ? 7.371 -10.969 -5.523 1 86.88 105 ASN A CA 1
ATOM 811 C C . ASN A 1 105 ? 8.461 -11.133 -6.574 1 86.88 105 ASN A C 1
ATOM 813 O O . ASN A 1 105 ? 8.602 -12.195 -7.176 1 86.88 105 ASN A O 1
ATOM 817 N N . GLY A 1 106 ? 9.297 -10.172 -6.723 1 89.12 106 GLY A N 1
ATOM 818 C CA . GLY A 1 106 ? 10.32 -10.234 -7.754 1 89.12 106 GLY A CA 1
ATOM 819 C C . GLY A 1 106 ? 11.719 -10.422 -7.195 1 89.12 106 GLY A C 1
ATOM 820 O O . GLY A 1 106 ? 11.891 -10.789 -6.031 1 89.12 106 GLY A O 1
ATOM 821 N N . ASP A 1 107 ? 12.664 -10.172 -8.086 1 92.5 107 ASP A N 1
ATOM 822 C CA . ASP A 1 107 ? 14.078 -10.375 -7.77 1 92.5 107 ASP A CA 1
ATOM 823 C C . ASP A 1 107 ? 14.555 -9.375 -6.719 1 92.5 107 ASP A C 1
ATOM 825 O O . ASP A 1 107 ? 15.461 -9.672 -5.938 1 92.5 107 ASP A O 1
ATOM 829 N N . PHE A 1 108 ? 13.93 -8.289 -6.703 1 94.94 108 PHE A N 1
ATOM 830 C CA . PHE A 1 108 ? 14.32 -7.273 -5.73 1 94.94 108 PHE A CA 1
ATOM 831 C C . PHE A 1 108 ? 14.281 -7.84 -4.316 1 94.94 108 PHE A C 1
ATOM 833 O O . PHE A 1 108 ? 15.266 -7.742 -3.574 1 94.94 108 PHE A O 1
ATOM 840 N N . THR A 1 109 ? 13.211 -8.422 -3.99 1 95.38 109 THR A N 1
ATOM 841 C CA . THR A 1 109 ? 13.016 -8.953 -2.646 1 95.38 109 THR A CA 1
ATOM 842 C C . THR A 1 109 ? 13.93 -10.156 -2.41 1 95.38 109 THR A C 1
ATOM 844 O O . THR A 1 109 ? 14.406 -10.375 -1.292 1 95.38 109 THR A O 1
ATOM 847 N N . ARG A 1 110 ? 14.211 -10.914 -3.436 1 95.75 110 ARG A N 1
ATOM 848 C CA . ARG A 1 110 ? 15.18 -11.992 -3.312 1 95.75 110 ARG A CA 1
ATOM 849 C C . ARG A 1 110 ? 16.547 -11.461 -2.896 1 95.75 110 ARG A C 1
ATOM 851 O O . ARG A 1 110 ? 17.172 -11.992 -1.981 1 95.75 110 ARG A O 1
ATOM 858 N N . HIS A 1 111 ? 16.953 -10.414 -3.568 1 96.69 111 HIS A N 1
ATOM 859 C CA . HIS A 1 111 ? 18.234 -9.805 -3.238 1 96.69 111 HIS A CA 1
ATOM 860 C C . HIS A 1 111 ? 18.203 -9.172 -1.852 1 96.69 111 HIS A C 1
ATOM 862 O O . HIS A 1 111 ? 19.203 -9.219 -1.121 1 96.69 111 HIS A O 1
ATOM 868 N N . LEU A 1 112 ? 17.109 -8.602 -1.518 1 96.88 112 LEU A N 1
ATOM 869 C CA . LEU A 1 112 ? 16.953 -8.008 -0.194 1 96.88 112 LEU A CA 1
ATOM 870 C C . LEU A 1 112 ? 17.062 -9.078 0.894 1 96.88 112 LEU A C 1
ATOM 872 O O . LEU A 1 112 ? 17.703 -8.859 1.923 1 96.88 112 LEU A O 1
ATOM 876 N N . ALA A 1 113 ? 16.422 -10.203 0.668 1 97 113 ALA A N 1
ATOM 877 C CA . ALA A 1 113 ? 16.484 -11.312 1.617 1 97 113 ALA A CA 1
ATOM 878 C C . ALA A 1 113 ? 17.906 -11.781 1.824 1 97 113 ALA A C 1
ATOM 880 O O . ALA A 1 113 ? 18.328 -12.07 2.951 1 97 113 ALA A O 1
ATOM 881 N N . ALA A 1 114 ? 18.641 -11.875 0.734 1 96.62 114 ALA A N 1
ATOM 882 C CA . ALA A 1 114 ? 20.047 -12.258 0.821 1 96.62 114 ALA A CA 1
ATOM 883 C C . ALA A 1 114 ? 20.828 -11.25 1.661 1 96.62 114 ALA A C 1
ATOM 885 O O . ALA A 1 114 ? 21.672 -11.641 2.477 1 96.62 114 ALA A O 1
ATOM 886 N N . PHE A 1 115 ? 20.562 -10.016 1.459 1 96.69 115 PHE A N 1
ATOM 887 C CA . PHE A 1 115 ? 21.219 -8.961 2.227 1 96.69 115 PHE A CA 1
ATOM 888 C C . PHE A 1 115 ? 20.906 -9.094 3.711 1 96.69 115 PHE A C 1
ATOM 890 O O . PHE A 1 115 ? 21.781 -8.93 4.555 1 96.69 115 PHE A O 1
ATOM 897 N N . ILE A 1 116 ? 19.641 -9.375 4.004 1 95.5 116 ILE A N 1
ATOM 898 C CA . ILE A 1 116 ? 19.203 -9.555 5.383 1 95.5 116 ILE A CA 1
ATOM 899 C C . ILE A 1 116 ? 19.969 -10.711 6.02 1 95.5 116 ILE A C 1
ATOM 901 O O . ILE A 1 116 ? 20.422 -10.602 7.16 1 95.5 116 ILE A O 1
ATOM 905 N N . GLU A 1 117 ? 20.094 -11.781 5.328 1 93.62 117 GLU A N 1
ATOM 906 C CA . GLU A 1 117 ? 20.812 -12.953 5.816 1 93.62 117 GLU A CA 1
ATOM 907 C C . GLU A 1 117 ? 22.281 -12.617 6.102 1 93.62 117 GLU A C 1
ATOM 909 O O . GLU A 1 117 ? 22.859 -13.117 7.066 1 93.62 117 GLU A O 1
ATOM 914 N N . GLU A 1 118 ? 22.891 -11.789 5.305 1 94.38 118 GLU A N 1
ATOM 915 C CA . GLU A 1 118 ? 24.297 -11.406 5.418 1 94.38 118 GLU A CA 1
ATOM 916 C C . GLU A 1 118 ? 24.516 -10.445 6.582 1 94.38 118 GLU A C 1
ATOM 918 O O . GLU A 1 118 ? 25.641 -10.234 7.02 1 94.38 118 GLU A O 1
ATOM 923 N N . HIS A 1 119 ? 23.484 -9.875 7.047 1 94.06 119 HIS A N 1
ATOM 924 C CA . HIS A 1 119 ? 23.578 -8.883 8.117 1 94.06 119 HIS A CA 1
ATOM 925 C C . HIS A 1 119 ? 22.641 -9.227 9.273 1 94.06 119 HIS A C 1
ATOM 927 O O . HIS A 1 119 ? 21.656 -8.523 9.508 1 94.06 119 HIS A O 1
ATOM 933 N N . PRO A 1 120 ? 23.031 -10.117 10.109 1 89.25 120 PRO A N 1
ATOM 934 C CA . PRO A 1 120 ? 22.156 -10.625 11.172 1 89.25 120 PRO A CA 1
ATOM 935 C C . PRO A 1 120 ? 21.844 -9.57 12.234 1 89.25 120 PRO A C 1
ATOM 937 O O . PRO A 1 120 ? 20.891 -9.719 12.992 1 89.25 120 PRO A O 1
ATOM 940 N N . ASP A 1 121 ? 22.594 -8.492 12.266 1 88.31 121 ASP A N 1
ATOM 941 C CA . ASP A 1 121 ? 22.406 -7.461 13.273 1 88.31 121 ASP A CA 1
ATOM 942 C C . ASP A 1 121 ? 21.562 -6.309 12.734 1 88.31 121 ASP A C 1
ATOM 944 O O . ASP A 1 121 ? 21.312 -5.324 13.438 1 88.31 121 ASP A O 1
ATOM 948 N N . LEU A 1 122 ? 21.062 -6.496 11.562 1 90.88 122 LEU A N 1
ATOM 949 C CA . LEU A 1 122 ? 20.312 -5.43 10.906 1 90.88 122 LEU A CA 1
ATOM 950 C C . LEU A 1 122 ? 18.859 -5.43 11.367 1 90.88 122 LEU A C 1
ATOM 952 O O . LEU A 1 122 ? 18.188 -6.465 11.328 1 90.88 122 LEU A O 1
ATOM 956 N N . ASP A 1 123 ? 18.484 -4.293 11.891 1 90.38 123 ASP A N 1
ATOM 957 C CA . ASP A 1 123 ? 17.062 -4.027 12.086 1 90.38 123 ASP A CA 1
ATOM 958 C C . ASP A 1 123 ? 16.469 -3.309 10.883 1 90.38 123 ASP A C 1
ATOM 960 O O . ASP A 1 123 ? 16.797 -2.148 10.617 1 90.38 123 ASP A O 1
ATOM 964 N N . LEU A 1 124 ? 15.594 -4.031 10.148 1 93.81 124 LEU A N 1
ATOM 965 C CA . LEU A 1 124 ? 15.148 -3.516 8.859 1 93.81 124 LEU A CA 1
ATOM 966 C C . LEU A 1 124 ? 13.633 -3.328 8.844 1 93.81 124 LEU A C 1
ATOM 968 O O . LEU A 1 124 ? 12.883 -4.27 9.117 1 93.81 124 LEU A O 1
ATOM 972 N N . GLY A 1 125 ? 13.211 -2.102 8.609 1 92.38 125 GLY A N 1
ATOM 973 C CA . GLY A 1 125 ? 11.828 -1.794 8.297 1 92.38 125 GLY A CA 1
ATOM 974 C C . GLY A 1 125 ? 11.578 -1.581 6.816 1 92.38 125 GLY A C 1
ATOM 975 O O . GLY A 1 125 ? 12.305 -0.829 6.164 1 92.38 125 GLY A O 1
ATOM 976 N N . ILE A 1 126 ? 10.578 -2.275 6.293 1 92.38 126 ILE A N 1
ATOM 977 C CA . ILE A 1 126 ? 10.266 -2.189 4.871 1 92.38 126 ILE A CA 1
ATOM 978 C C . ILE A 1 126 ? 8.836 -1.701 4.68 1 92.38 126 ILE A C 1
ATOM 980 O O . ILE A 1 126 ? 7.883 -2.373 5.09 1 92.38 126 ILE A O 1
ATOM 984 N N . ALA A 1 127 ? 8.688 -0.609 4.047 1 87.62 127 ALA A N 1
ATOM 985 C CA . ALA A 1 127 ? 7.383 -0.093 3.639 1 87.62 127 ALA A CA 1
ATOM 986 C C . ALA A 1 127 ? 7.117 -0.373 2.162 1 87.62 127 ALA A C 1
ATOM 988 O O . ALA A 1 127 ? 7.891 0.046 1.298 1 87.62 127 ALA A O 1
ATOM 989 N N . CYS A 1 128 ? 6.059 -1.142 1.908 1 86.5 128 CYS A N 1
ATOM 990 C CA . CYS A 1 128 ? 5.68 -1.476 0.541 1 86.5 128 CYS A CA 1
ATOM 991 C C . CYS A 1 128 ? 4.605 -0.522 0.025 1 86.5 128 CYS A C 1
ATOM 993 O O . CYS A 1 128 ? 3.412 -0.802 0.142 1 86.5 128 CYS A O 1
ATOM 995 N N . ASP A 1 129 ? 4.91 0.615 -0.416 1 71.25 129 ASP A N 1
ATOM 996 C CA . ASP A 1 129 ? 3.957 1.654 -0.791 1 71.25 129 ASP A CA 1
ATOM 997 C C . ASP A 1 129 ? 4.379 2.344 -2.088 1 71.25 129 ASP A C 1
ATOM 999 O O . ASP A 1 129 ? 5.559 2.637 -2.287 1 71.25 129 ASP A O 1
ATOM 1003 N N . ASP A 1 130 ? 3.395 2.412 -2.967 1 63.16 130 ASP A N 1
ATOM 1004 C CA . ASP A 1 130 ? 3.654 3.057 -4.25 1 63.16 130 ASP A CA 1
ATOM 1005 C C . ASP A 1 130 ? 3.572 4.578 -4.129 1 63.16 130 ASP A C 1
ATOM 1007 O O . ASP A 1 130 ? 3.93 5.297 -5.062 1 63.16 130 ASP A O 1
ATOM 1011 N N . SER A 1 131 ? 3.035 4.895 -2.979 1 55.34 131 SER A N 1
ATOM 1012 C CA . SER A 1 131 ? 2.762 6.324 -2.881 1 55.34 131 SER A CA 1
ATOM 1013 C C . SER A 1 131 ? 4.051 7.125 -2.713 1 55.34 131 SER A C 1
ATOM 1015 O O . SER A 1 131 ? 5.012 6.641 -2.117 1 55.34 131 SER A O 1
ATOM 1017 N N . ARG A 1 132 ? 4.289 7.945 -3.773 1 52.47 132 ARG A N 1
ATOM 1018 C CA . ARG A 1 132 ? 5.438 8.844 -3.684 1 52.47 132 ARG A CA 1
ATOM 1019 C C . ARG A 1 132 ? 5.434 9.602 -2.361 1 52.47 132 ARG A C 1
ATOM 1021 O O . ARG A 1 132 ? 4.871 10.695 -2.27 1 52.47 132 ARG A O 1
ATOM 1028 N N . HIS A 1 133 ? 5.492 8.68 -1.395 1 50.19 133 HIS A N 1
ATOM 1029 C CA . HIS A 1 133 ? 5.562 9.336 -0.094 1 50.19 133 HIS A CA 1
ATOM 1030 C C . HIS A 1 133 ? 6.875 10.094 0.069 1 50.19 133 HIS A C 1
ATOM 1032 O O . HIS A 1 133 ? 7.863 9.789 -0.602 1 50.19 133 HIS A O 1
ATOM 1038 N N . ASP A 1 134 ? 6.754 11.125 0.73 1 48.03 134 ASP A N 1
ATOM 1039 C CA . ASP A 1 134 ? 7.953 11.883 1.078 1 48.03 134 ASP A CA 1
ATOM 1040 C C . ASP A 1 134 ? 8.938 11.023 1.868 1 48.03 134 ASP A C 1
ATOM 1042 O O . ASP A 1 134 ? 8.633 10.594 2.986 1 48.03 134 ASP A O 1
ATOM 1046 N N . ILE A 1 135 ? 10.023 10.57 1.22 1 56 135 ILE A N 1
ATOM 1047 C CA . ILE A 1 135 ? 11.07 9.68 1.713 1 56 135 ILE A CA 1
ATOM 1048 C C . ILE A 1 135 ? 11.625 10.211 3.033 1 56 135 ILE A C 1
ATOM 1050 O O . ILE A 1 135 ? 11.828 9.453 3.982 1 56 135 ILE A O 1
ATOM 1054 N N . ILE A 1 136 ? 11.812 11.422 2.979 1 49.53 136 ILE A N 1
ATOM 1055 C CA . ILE A 1 136 ? 12.5 12.055 4.102 1 49.53 136 ILE A CA 1
ATOM 1056 C C . ILE A 1 136 ? 11.562 12.117 5.305 1 49.53 136 ILE A C 1
ATOM 1058 O O . ILE A 1 136 ? 11.945 11.742 6.418 1 49.53 136 ILE A O 1
ATOM 1062 N N . GLY A 1 137 ? 10.344 12.383 5.09 1 49.75 137 GLY A N 1
ATOM 1063 C CA . GLY A 1 137 ? 9.352 12.531 6.145 1 49.75 137 GLY A CA 1
ATOM 1064 C C . GLY A 1 137 ? 8.938 11.211 6.766 1 49.75 137 GLY A C 1
ATOM 1065 O O . GLY A 1 137 ? 8.617 11.148 7.953 1 49.75 137 GLY A O 1
ATOM 1066 N N . ASP A 1 138 ? 9.141 10.195 6.137 1 58.56 138 ASP A N 1
ATOM 1067 C CA . ASP A 1 138 ? 8.656 8.891 6.57 1 58.56 138 ASP A CA 1
ATOM 1068 C C . ASP A 1 138 ? 9.742 8.117 7.309 1 58.56 138 ASP A C 1
ATOM 1070 O O . ASP A 1 138 ? 9.508 7.004 7.789 1 58.56 138 ASP A O 1
ATOM 1074 N N . GLY A 1 139 ? 10.883 8.906 7.59 1 67.81 139 GLY A N 1
ATOM 1075 C CA . GLY A 1 139 ? 11.992 8.188 8.211 1 67.81 139 GLY A CA 1
ATOM 1076 C C . GLY A 1 139 ? 12.547 7.078 7.34 1 67.81 139 GLY A C 1
ATOM 1077 O O . GLY A 1 139 ? 13.023 6.062 7.852 1 67.81 139 GLY A O 1
ATOM 1078 N N . ILE A 1 140 ? 12.328 7.359 6.156 1 79.31 140 ILE A N 1
ATOM 1079 C CA . ILE A 1 140 ? 12.844 6.383 5.203 1 79.31 140 ILE A CA 1
ATOM 1080 C C . ILE A 1 140 ? 14.297 6.711 4.863 1 79.31 140 ILE A C 1
ATOM 1082 O O . ILE A 1 140 ? 14.617 7.852 4.523 1 79.31 140 ILE A O 1
ATOM 1086 N N . ASP A 1 141 ? 15.125 5.766 5.121 1 82.5 141 ASP A N 1
ATOM 1087 C CA . ASP A 1 141 ? 16.547 5.934 4.824 1 82.5 141 ASP A CA 1
ATOM 1088 C C . ASP A 1 141 ? 16.812 5.82 3.324 1 82.5 141 ASP A C 1
ATOM 1090 O O . ASP A 1 141 ? 17.672 6.516 2.785 1 82.5 141 ASP A O 1
ATOM 1094 N N . ILE A 1 142 ? 16.094 4.879 2.693 1 88.75 142 ILE A N 1
ATOM 1095 C CA . ILE A 1 142 ? 16.203 4.668 1.253 1 88.75 142 ILE A CA 1
ATOM 1096 C C . ILE A 1 142 ? 14.805 4.445 0.667 1 88.75 142 ILE A C 1
ATOM 1098 O O . ILE A 1 142 ? 14.039 3.613 1.162 1 88.75 142 ILE A O 1
ATOM 1102 N N . ALA A 1 143 ? 14.57 5.188 -0.322 1 88.94 143 ALA A N 1
ATOM 1103 C CA . ALA A 1 143 ? 13.352 4.945 -1.085 1 88.94 143 ALA A CA 1
ATOM 1104 C C . ALA A 1 143 ? 13.672 4.398 -2.475 1 88.94 143 ALA A C 1
ATOM 1106 O O . ALA A 1 143 ? 14.43 5.012 -3.229 1 88.94 143 ALA A O 1
ATOM 1107 N N . PHE A 1 144 ? 13.141 3.266 -2.695 1 91.38 144 PHE A N 1
ATOM 1108 C CA . PHE A 1 144 ? 13.195 2.758 -4.062 1 91.38 144 PHE A CA 1
ATOM 1109 C C . PHE A 1 144 ? 11.961 3.182 -4.844 1 91.38 144 PHE A C 1
ATOM 1111 O O . PHE A 1 144 ? 10.828 2.998 -4.379 1 91.38 144 PHE A O 1
ATOM 1118 N N . ARG A 1 145 ? 12.211 3.758 -5.98 1 87.19 145 ARG A N 1
ATOM 1119 C CA . ARG A 1 145 ? 11.109 4.371 -6.723 1 87.19 145 ARG A CA 1
ATOM 1120 C C . ARG A 1 145 ? 11.141 3.953 -8.188 1 87.19 145 ARG A C 1
ATOM 1122 O O . ARG A 1 145 ? 12.211 3.709 -8.75 1 87.19 145 ARG A O 1
ATOM 1129 N N . ILE A 1 146 ? 9.93 3.943 -8.672 1 85.75 146 ILE A N 1
ATOM 1130 C CA . ILE A 1 146 ? 9.766 3.709 -10.102 1 85.75 146 ILE A CA 1
ATOM 1131 C C . ILE A 1 146 ? 9.438 5.023 -10.805 1 85.75 146 ILE A C 1
ATOM 1133 O O . ILE A 1 146 ? 8.562 5.773 -10.352 1 85.75 146 ILE A O 1
ATOM 1137 N N . GLY A 1 147 ? 10.062 5.281 -11.906 1 78.25 147 GLY A N 1
ATOM 1138 C CA . GLY A 1 147 ? 9.727 6.434 -12.727 1 78.25 147 GLY A CA 1
ATOM 1139 C C . GLY A 1 147 ? 10.688 7.598 -12.555 1 78.25 147 GLY A C 1
ATOM 1140 O O . GLY A 1 147 ? 11.75 7.441 -11.953 1 78.25 147 GLY A O 1
ATOM 1141 N N . ASP A 1 148 ? 10.227 8.727 -13.102 1 67.56 148 ASP A N 1
ATOM 1142 C CA . ASP A 1 148 ? 11.086 9.898 -13.102 1 67.56 148 ASP A CA 1
ATOM 1143 C C . ASP A 1 148 ? 11.07 10.594 -11.742 1 67.56 148 ASP A C 1
ATOM 1145 O O . ASP A 1 148 ? 10.047 10.625 -11.062 1 67.56 148 ASP A O 1
ATOM 1149 N N . LEU A 1 149 ? 12.273 10.867 -11.273 1 67 149 LEU A N 1
ATOM 1150 C CA . LEU A 1 149 ? 12.43 11.516 -9.969 1 67 149 LEU A CA 1
ATOM 1151 C C . LEU A 1 149 ? 12.273 13.023 -10.094 1 67 149 LEU A C 1
ATOM 1153 O O . LEU A 1 149 ? 12.781 13.633 -11.031 1 67 149 LEU A O 1
ATOM 1157 N N . PRO A 1 150 ? 11.281 13.484 -9.25 1 56.41 150 PRO A N 1
ATOM 1158 C CA . PRO A 1 150 ? 11.281 14.945 -9.266 1 56.41 150 PRO A CA 1
ATOM 1159 C C . PRO A 1 150 ? 12.609 15.547 -8.82 1 56.41 150 PRO A C 1
ATOM 1161 O O . PRO A 1 150 ? 13.406 14.867 -8.164 1 56.41 150 PRO A O 1
ATOM 1164 N N . ASP A 1 151 ? 12.891 16.672 -9.328 1 54.38 151 ASP A N 1
ATOM 1165 C CA . ASP A 1 151 ? 14.062 17.453 -8.945 1 54.38 151 ASP A CA 1
ATOM 1166 C C . ASP A 1 151 ? 14.109 17.672 -7.438 1 54.38 151 ASP A C 1
ATOM 1168 O O . ASP A 1 151 ? 13.211 18.312 -6.875 1 54.38 151 ASP A O 1
ATOM 1172 N N . SER A 1 152 ? 14.68 16.703 -6.734 1 59.88 152 SER A N 1
ATOM 1173 C CA . SER A 1 152 ? 14.742 16.891 -5.289 1 59.88 152 SER A CA 1
ATOM 1174 C C . SER A 1 152 ? 16.188 17 -4.809 1 59.88 152 SER A C 1
ATOM 1176 O O . SER A 1 152 ? 17.125 16.766 -5.574 1 59.88 152 SER A O 1
ATOM 1178 N N . SER A 1 153 ? 16.359 17.641 -3.654 1 65.38 153 SER A N 1
ATOM 1179 C CA . SER A 1 153 ? 17.625 17.703 -2.936 1 65.38 153 SER A CA 1
ATOM 1180 C C . SER A 1 153 ? 18.109 16.312 -2.531 1 65.38 153 SER A C 1
ATOM 1182 O O . SER A 1 153 ? 19.234 16.141 -2.041 1 65.38 153 SER A O 1
ATOM 1184 N N . LEU A 1 154 ? 17.391 15.344 -3.033 1 74.5 154 LEU A N 1
ATOM 1185 C CA . LEU A 1 154 ? 17.75 13.969 -2.688 1 74.5 154 LEU A CA 1
ATOM 1186 C C . LEU A 1 154 ? 18.75 13.398 -3.688 1 74.5 154 LEU A C 1
ATOM 1188 O O . LEU A 1 154 ? 18.812 13.844 -4.836 1 74.5 154 LEU A O 1
ATOM 1192 N N . LYS A 1 155 ? 19.594 12.594 -3.189 1 82.81 155 LYS A N 1
ATOM 1193 C CA . LYS A 1 155 ? 20.469 11.812 -4.074 1 82.81 155 LYS A CA 1
ATOM 1194 C C . LYS A 1 155 ? 19.688 10.672 -4.734 1 82.81 155 LYS A C 1
ATOM 1196 O O . LYS A 1 155 ? 18.734 10.156 -4.164 1 82.81 155 LYS A O 1
ATOM 1201 N N . ALA A 1 156 ? 20.125 10.391 -5.914 1 89.5 156 ALA A N 1
ATOM 1202 C CA . ALA A 1 156 ? 19.453 9.328 -6.656 1 89.5 156 ALA A CA 1
ATOM 1203 C C . ALA A 1 156 ? 20.469 8.508 -7.461 1 89.5 156 ALA A C 1
ATOM 1205 O O . ALA A 1 156 ? 21.438 9.047 -7.973 1 89.5 156 ALA A O 1
ATOM 1206 N N . ARG A 1 157 ? 20.266 7.203 -7.469 1 91.31 157 ARG A N 1
ATOM 1207 C CA . ARG A 1 157 ? 21.047 6.297 -8.305 1 91.31 157 ARG A CA 1
ATOM 1208 C C . ARG A 1 157 ? 20.141 5.371 -9.102 1 91.31 157 ARG A C 1
ATOM 1210 O O . ARG A 1 157 ? 19.25 4.723 -8.539 1 91.31 157 ARG A O 1
ATOM 1217 N N . HIS A 1 158 ? 20.406 5.359 -10.391 1 94.31 158 HIS A N 1
ATOM 1218 C CA . HIS A 1 158 ? 19.688 4.402 -11.219 1 94.31 158 HIS A CA 1
ATOM 1219 C C . HIS A 1 158 ? 20.125 2.971 -10.906 1 94.31 158 HIS A C 1
ATOM 1221 O O . HIS A 1 158 ? 21.312 2.684 -10.82 1 94.31 158 HIS A O 1
ATOM 1227 N N . LEU A 1 159 ? 19.172 2.066 -10.711 1 95 159 LEU A N 1
ATOM 1228 C CA . LEU A 1 159 ? 19.484 0.682 -10.367 1 95 159 LEU A CA 1
ATOM 1229 C C . LEU A 1 159 ? 19.281 -0.234 -11.57 1 95 159 LEU A C 1
ATOM 1231 O O . LEU A 1 159 ? 20.188 -0.963 -11.961 1 95 159 LEU A O 1
ATOM 1235 N N . PHE A 1 160 ? 18.078 -0.217 -12.125 1 94.19 160 PHE A N 1
ATOM 1236 C CA . PHE A 1 160 ? 17.797 -1.088 -13.258 1 94.19 160 PHE A CA 1
ATOM 1237 C C . PHE A 1 160 ? 16.531 -0.643 -13.977 1 94.19 160 PHE A C 1
ATOM 1239 O O . PHE A 1 160 ? 15.883 0.327 -13.57 1 94.19 160 PHE A O 1
ATOM 1246 N N . LEU A 1 161 ? 16.234 -1.327 -15.148 1 93 161 LEU A N 1
ATOM 1247 C CA . LEU A 1 161 ? 15.031 -1.086 -15.945 1 93 161 LEU A CA 1
ATOM 1248 C C . LEU A 1 161 ? 14.008 -2.193 -15.734 1 93 161 LEU A C 1
ATOM 1250 O O . LEU A 1 161 ? 14.375 -3.357 -15.547 1 93 161 LEU A O 1
ATOM 1254 N N . LEU A 1 162 ? 12.773 -1.745 -15.719 1 91.19 162 LEU A N 1
ATOM 1255 C CA . LEU A 1 162 ? 11.664 -2.684 -15.625 1 91.19 162 LEU A CA 1
ATOM 1256 C C . LEU A 1 162 ? 10.883 -2.74 -16.938 1 91.19 162 LEU A C 1
ATOM 1258 O O . LEU A 1 162 ? 10.008 -1.905 -17.172 1 91.19 162 LEU A O 1
ATOM 1262 N N . PRO A 1 163 ? 11.18 -3.75 -17.719 1 92.56 163 PRO A N 1
ATOM 1263 C CA . PRO A 1 163 ? 10.391 -3.902 -18.938 1 92.56 163 PRO A CA 1
ATOM 1264 C C . PRO A 1 163 ? 8.906 -4.141 -18.656 1 92.56 163 PRO A C 1
ATOM 1266 O O . PRO A 1 163 ? 8.562 -4.75 -17.641 1 92.56 163 PRO A O 1
ATOM 1269 N N . ARG A 1 164 ? 8.07 -3.592 -19.531 1 93.12 164 ARG A N 1
ATOM 1270 C CA . ARG A 1 164 ? 6.625 -3.746 -19.391 1 93.12 164 ARG A CA 1
ATOM 1271 C C . ARG A 1 164 ? 5.98 -4.129 -20.719 1 93.12 164 ARG A C 1
ATOM 1273 O O . ARG A 1 164 ? 6.586 -3.965 -21.781 1 93.12 164 ARG A O 1
ATOM 1280 N N . GLN A 1 165 ? 4.824 -4.645 -20.719 1 95.06 165 GLN A N 1
ATOM 1281 C CA . GLN A 1 165 ? 4.043 -4.98 -21.906 1 95.06 165 GLN A CA 1
ATOM 1282 C C . GLN A 1 165 ? 2.547 -4.863 -21.625 1 95.06 165 GLN A C 1
ATOM 1284 O O . GLN A 1 165 ? 2.111 -4.996 -20.484 1 95.06 165 GLN A O 1
ATOM 1289 N N . VAL A 1 166 ? 1.81 -4.605 -22.688 1 97.12 166 VAL A N 1
ATOM 1290 C CA . VAL A 1 166 ? 0.358 -4.559 -22.547 1 97.12 166 VAL A CA 1
ATOM 1291 C C . VAL A 1 166 ? -0.207 -5.98 -22.547 1 97.12 166 VAL A C 1
ATOM 1293 O O . VAL A 1 166 ? 0.194 -6.812 -23.359 1 97.12 166 VAL A O 1
ATOM 1296 N N . VAL A 1 167 ? -1.109 -6.188 -21.562 1 97.94 167 VAL A N 1
ATOM 1297 C CA . VAL A 1 167 ? -1.672 -7.531 -21.469 1 97.94 167 VAL A CA 1
ATOM 1298 C C . VAL A 1 167 ? -3.184 -7.445 -21.266 1 97.94 167 VAL A C 1
ATOM 1300 O O . VAL A 1 167 ? -3.701 -6.41 -20.844 1 97.94 167 VAL A O 1
ATOM 1303 N N . ALA A 1 168 ? -3.85 -8.484 -21.609 1 98 168 ALA A N 1
ATOM 1304 C CA . ALA A 1 168 ? -5.277 -8.688 -21.375 1 98 168 ALA A CA 1
ATOM 1305 C C . ALA A 1 168 ? -5.621 -10.172 -21.328 1 98 168 ALA A C 1
ATOM 1307 O O . ALA A 1 168 ? -4.855 -11.008 -21.812 1 98 168 ALA A O 1
ATOM 1308 N N . ALA A 1 169 ? -6.727 -10.453 -20.688 1 98.12 169 ALA A N 1
ATOM 1309 C CA . ALA A 1 169 ? -7.219 -11.828 -20.688 1 98.12 169 ALA A CA 1
ATOM 1310 C C . ALA A 1 169 ? -7.688 -12.227 -22.094 1 98.12 169 ALA A C 1
ATOM 1312 O O . ALA A 1 169 ? -8.242 -11.406 -22.828 1 98.12 169 ALA A O 1
ATOM 1313 N N . PRO A 1 170 ? -7.484 -13.508 -22.438 1 97.62 170 PRO A N 1
ATOM 1314 C CA . PRO A 1 170 ? -7.977 -13.977 -23.734 1 97.62 170 PRO A CA 1
ATOM 1315 C C . PRO A 1 170 ? -9.469 -13.711 -23.922 1 97.62 170 PRO A C 1
ATOM 1317 O O . PRO A 1 170 ? -9.883 -13.297 -25.016 1 97.62 170 PRO A O 1
ATOM 1320 N N . ALA A 1 171 ? -10.195 -13.914 -22.891 1 95.5 171 ALA A N 1
ATOM 1321 C CA . ALA A 1 171 ? -11.641 -13.703 -22.984 1 95.5 171 ALA A CA 1
ATOM 1322 C C . ALA A 1 171 ? -11.961 -12.242 -23.297 1 95.5 171 ALA A C 1
ATOM 1324 O O . ALA A 1 171 ? -12.914 -11.953 -24.031 1 95.5 171 ALA A O 1
ATOM 1325 N N . PHE A 1 172 ? -11.227 -11.312 -22.75 1 96.31 172 PHE A N 1
ATOM 1326 C CA . PHE A 1 172 ? -11.391 -9.891 -23.016 1 96.31 172 PHE A CA 1
ATOM 1327 C C . PHE A 1 172 ? -11.117 -9.594 -24.484 1 96.31 172 PHE A C 1
ATOM 1329 O O . PHE A 1 172 ? -11.891 -8.883 -25.141 1 96.31 172 PHE A O 1
ATOM 1336 N N . LEU A 1 173 ? -10.07 -10.141 -25.031 1 95.56 173 LEU A N 1
ATOM 1337 C CA . LEU A 1 173 ? -9.664 -9.906 -26.422 1 95.56 173 LEU A CA 1
ATOM 1338 C C . LEU A 1 173 ? -10.68 -10.5 -27.391 1 95.56 173 LEU A C 1
ATOM 1340 O O . LEU A 1 173 ? -10.93 -9.938 -28.453 1 95.56 173 LEU A O 1
ATOM 1344 N N . ALA A 1 174 ? -11.266 -11.594 -27 1 94.94 174 ALA A N 1
ATOM 1345 C CA . ALA A 1 174 ? -12.219 -12.297 -27.844 1 94.94 174 ALA A CA 1
ATOM 1346 C C . ALA A 1 174 ? -13.484 -11.477 -28.047 1 94.94 174 ALA A C 1
ATOM 1348 O O . ALA A 1 174 ? -14.203 -11.664 -29.031 1 94.94 174 ALA A O 1
ATOM 1349 N N . ARG A 1 175 ? -13.742 -10.57 -27.172 1 92.81 175 ARG A N 1
ATOM 1350 C CA . ARG A 1 175 ? -14.953 -9.758 -27.234 1 92.81 175 ARG A CA 1
ATOM 1351 C C . ARG A 1 175 ? -14.742 -8.531 -28.109 1 92.81 175 ARG A C 1
ATOM 1353 O O . ARG A 1 175 ? -15.688 -7.789 -28.391 1 92.81 175 ARG A O 1
ATOM 1360 N N . HIS A 1 176 ? -13.562 -8.375 -28.578 1 92.19 176 HIS A N 1
ATOM 1361 C CA . HIS A 1 176 ? -13.242 -7.188 -29.344 1 92.19 176 HIS A CA 1
ATOM 1362 C C . HIS A 1 176 ? -12.688 -7.555 -30.719 1 92.19 176 HIS A C 1
ATOM 1364 O O . HIS A 1 176 ? -12.312 -8.703 -30.953 1 92.19 176 HIS A O 1
ATOM 1370 N N . ALA A 1 177 ? -12.703 -6.605 -31.656 1 87.94 177 ALA A N 1
ATOM 1371 C CA . ALA A 1 177 ? -12.086 -6.781 -32.969 1 87.94 177 ALA A CA 1
ATOM 1372 C C . ALA A 1 177 ? -10.586 -7.008 -32.844 1 87.94 177 ALA A C 1
ATOM 1374 O O . ALA A 1 177 ? -9.977 -6.645 -31.828 1 87.94 177 ALA A O 1
ATOM 1375 N N . PRO A 1 178 ? -10 -7.625 -33.844 1 91.19 178 PRO A N 1
ATOM 1376 C CA . PRO A 1 178 ? -8.547 -7.844 -33.781 1 91.19 178 PRO A CA 1
ATOM 1377 C C . PRO A 1 178 ? -7.762 -6.543 -33.625 1 91.19 178 PRO A C 1
ATOM 1379 O O . PRO A 1 178 ? -8.117 -5.531 -34.25 1 91.19 178 PRO A O 1
ATOM 1382 N N . LEU A 1 179 ? -6.805 -6.582 -32.781 1 92.44 179 LEU A N 1
ATOM 1383 C CA . LEU A 1 179 ? -5.953 -5.43 -32.5 1 92.44 179 LEU A CA 1
ATOM 1384 C C . LEU A 1 179 ? -4.688 -5.469 -33.344 1 92.44 179 LEU A C 1
ATOM 1386 O O . LEU A 1 179 ? -3.869 -6.383 -33.219 1 92.44 179 LEU A O 1
ATOM 1390 N N . GLU A 1 180 ? -4.523 -4.484 -34.25 1 92.06 180 GLU A N 1
ATOM 1391 C CA . GLU A 1 180 ? -3.391 -4.52 -35.156 1 92.06 180 GLU A CA 1
ATOM 1392 C C . GLU A 1 180 ? -2.48 -3.312 -34.969 1 92.06 180 GLU A C 1
ATOM 1394 O O . GLU A 1 180 ? -1.331 -3.314 -35.406 1 92.06 180 GLU A O 1
ATOM 1399 N N . HIS A 1 181 ? -3.049 -2.344 -34.406 1 94.75 181 HIS A N 1
ATOM 1400 C CA . HIS A 1 181 ? -2.332 -1.092 -34.188 1 94.75 181 HIS A CA 1
ATOM 1401 C C . HIS A 1 181 ? -2.646 -0.513 -32.812 1 94.75 181 HIS A C 1
ATOM 1403 O O . HIS A 1 181 ? -3.754 -0.689 -32.281 1 94.75 181 HIS A O 1
ATOM 1409 N N . PRO A 1 182 ? -1.664 0.217 -32.188 1 95.44 182 PRO A N 1
ATOM 1410 C CA . PRO A 1 182 ? -1.914 0.796 -30.875 1 95.44 182 PRO A CA 1
ATOM 1411 C C . PRO A 1 182 ? -3.162 1.676 -30.844 1 95.44 182 PRO A C 1
ATOM 1413 O O . PRO A 1 182 ? -3.83 1.769 -29.812 1 95.44 182 PRO A O 1
ATOM 1416 N N . ARG A 1 183 ? -3.512 2.268 -31.906 1 94.19 183 ARG A N 1
ATOM 1417 C CA . ARG A 1 183 ? -4.691 3.127 -31.969 1 94.19 183 ARG A CA 1
ATOM 1418 C C . ARG A 1 183 ? -5.961 2.334 -31.688 1 94.19 183 ARG A C 1
ATOM 1420 O O . ARG A 1 183 ? -6.961 2.891 -31.219 1 94.19 183 ARG A O 1
ATOM 1427 N N . ASP A 1 184 ? -5.914 1.016 -31.969 1 94.62 184 ASP A N 1
ATOM 1428 C CA . ASP A 1 184 ? -7.055 0.143 -31.719 1 94.62 184 ASP A CA 1
ATOM 1429 C C . ASP A 1 184 ? -7.309 -0.004 -30.219 1 94.62 184 ASP A C 1
ATOM 1431 O O . ASP A 1 184 ? -8.383 -0.446 -29.797 1 94.62 184 ASP A O 1
ATOM 1435 N N . LEU A 1 185 ? -6.305 0.391 -29.391 1 95.38 185 LEU A N 1
ATOM 1436 C CA . LEU A 1 185 ? -6.387 0.207 -27.953 1 95.38 185 LEU A CA 1
ATOM 1437 C C . LEU A 1 185 ? -7.074 1.397 -27.281 1 95.38 185 LEU A C 1
ATOM 1439 O O . LEU A 1 185 ? -7.48 1.32 -26.125 1 95.38 185 LEU A O 1
ATOM 1443 N N . GLN A 1 186 ? -7.227 2.492 -27.984 1 92.38 186 GLN A N 1
ATOM 1444 C CA . GLN A 1 186 ? -7.684 3.76 -27.422 1 92.38 186 GLN A CA 1
ATOM 1445 C C . GLN A 1 186 ? -9.109 3.641 -26.891 1 92.38 186 GLN A C 1
ATOM 1447 O O . GLN A 1 186 ? -9.453 4.266 -25.875 1 92.38 186 GLN A O 1
ATOM 1452 N N . ARG A 1 187 ? -9.938 2.809 -27.516 1 89.25 187 ARG A N 1
ATOM 1453 C CA . ARG A 1 187 ? -11.344 2.76 -27.141 1 89.25 187 ARG A CA 1
ATOM 1454 C C . ARG A 1 187 ? -11.641 1.556 -26.25 1 89.25 187 ARG A C 1
ATOM 1456 O O . ARG A 1 187 ? -12.789 1.312 -25.891 1 89.25 187 ARG A O 1
ATOM 1463 N N . LEU A 1 188 ? -10.602 0.868 -25.953 1 94.44 188 LEU A N 1
ATOM 1464 C CA . LEU A 1 188 ? -10.805 -0.314 -25.109 1 94.44 188 LEU A CA 1
ATOM 1465 C C . LEU A 1 188 ? -10.734 0.043 -23.641 1 94.44 188 LEU A C 1
ATOM 1467 O O . LEU A 1 188 ? -10.297 1.139 -23.281 1 94.44 188 LEU A O 1
ATOM 1471 N N . GLU A 1 189 ? -11.25 -0.859 -22.828 1 94.94 189 GLU A N 1
ATOM 1472 C CA . GLU A 1 189 ? -11.195 -0.67 -21.375 1 94.94 189 GLU A CA 1
ATOM 1473 C C . GLU A 1 189 ? -9.781 -0.882 -20.844 1 94.94 189 GLU A C 1
ATOM 1475 O O . GLU A 1 189 ? -9.203 -1.952 -21.031 1 94.94 189 GLU A O 1
ATOM 1480 N N . TRP A 1 190 ? -9.266 0.19 -20.266 1 96.44 190 TRP A N 1
ATOM 1481 C CA . TRP A 1 190 ? -7.992 0.122 -19.547 1 96.44 190 TRP A CA 1
ATOM 1482 C C . TRP A 1 190 ? -8.203 0.158 -18.047 1 96.44 190 TRP A C 1
ATOM 1484 O O . TRP A 1 190 ? -9.172 0.752 -17.562 1 96.44 190 TRP A O 1
ATOM 1494 N N . ILE A 1 191 ? -7.355 -0.567 -17.391 1 96.56 191 ILE A N 1
ATOM 1495 C CA . ILE A 1 191 ? -7.281 -0.396 -15.953 1 96.56 191 ILE A CA 1
ATOM 1496 C C . ILE A 1 191 ? -6.312 0.734 -15.609 1 96.56 191 ILE A C 1
ATOM 1498 O O . ILE A 1 191 ? -5.121 0.651 -15.922 1 96.56 191 ILE A O 1
ATOM 1502 N N . GLY A 1 192 ? -6.855 1.735 -15.008 1 93.38 192 GLY A N 1
ATOM 1503 C CA . GLY A 1 192 ? -6.039 2.889 -14.664 1 93.38 192 GLY A CA 1
ATOM 1504 C C . GLY A 1 192 ? -5.184 2.668 -13.43 1 93.38 192 GLY A C 1
ATOM 1505 O O . GLY A 1 192 ? -5.602 1.985 -12.492 1 93.38 192 GLY A O 1
ATOM 1506 N N . LEU A 1 193 ? -3.986 3.227 -13.516 1 86.5 193 LEU A N 1
ATOM 1507 C CA . LEU A 1 193 ? -3.111 3.271 -12.352 1 86.5 193 LEU A CA 1
ATOM 1508 C C . LEU A 1 193 ? -3.047 4.68 -11.773 1 86.5 193 LEU A C 1
ATOM 1510 O O . LEU A 1 193 ? -2.672 5.625 -12.469 1 86.5 193 LEU A O 1
ATOM 1514 N N . GLY A 1 194 ? -3.391 4.805 -10.5 1 76.81 194 GLY A N 1
ATOM 1515 C CA . GLY A 1 194 ? -3.504 6.109 -9.867 1 76.81 194 GLY A CA 1
ATOM 1516 C C . GLY A 1 194 ? -2.221 6.918 -9.93 1 76.81 194 GLY A C 1
ATOM 1517 O O . GLY A 1 194 ? -2.256 8.148 -9.969 1 76.81 194 GLY A O 1
ATOM 1518 N N . MET A 1 195 ? -1.122 6.289 -9.977 1 70.75 195 MET A N 1
ATOM 1519 C CA . MET A 1 195 ? 0.151 7 -9.883 1 70.75 195 MET A CA 1
ATOM 1520 C C . MET A 1 195 ? 0.727 7.258 -11.273 1 70.75 195 MET A C 1
ATOM 1522 O O . MET A 1 195 ? 1.849 7.754 -11.406 1 70.75 195 MET A O 1
ATOM 1526 N N . ARG A 1 196 ? -0.021 6.918 -12.266 1 74.44 196 ARG A N 1
ATOM 1527 C CA . ARG A 1 196 ? 0.444 7.082 -13.641 1 74.44 196 ARG A CA 1
ATOM 1528 C C . ARG A 1 196 ? -0.599 7.805 -14.484 1 74.44 196 ARG A C 1
ATOM 1530 O O . ARG A 1 196 ? -1.798 7.707 -14.219 1 74.44 196 ARG A O 1
ATOM 1537 N N . PRO A 1 197 ? -0.094 8.5 -15.492 1 77.88 197 PRO A N 1
ATOM 1538 C CA . PRO A 1 197 ? -1.053 9.094 -16.438 1 77.88 197 PRO A CA 1
ATOM 1539 C C . PRO A 1 197 ? -1.858 8.039 -17.188 1 77.88 197 PRO A C 1
ATOM 1541 O O . PRO A 1 197 ? -1.405 6.902 -17.344 1 77.88 197 PRO A O 1
ATOM 1544 N N . ASP A 1 198 ? -2.99 8.453 -17.641 1 86.81 198 ASP A N 1
ATOM 1545 C CA . ASP A 1 198 ? -3.861 7.578 -18.422 1 86.81 198 ASP A CA 1
ATOM 1546 C C . ASP A 1 198 ? -3.484 7.602 -19.906 1 86.81 198 ASP A C 1
ATOM 1548 O O . ASP A 1 198 ? -4.332 7.863 -20.75 1 86.81 198 ASP A O 1
ATOM 1552 N N . SER A 1 199 ? -2.266 7.434 -20.094 1 90.19 199 SER A N 1
ATOM 1553 C CA . SER A 1 199 ? -1.721 7.363 -21.438 1 90.19 199 SER A CA 1
ATOM 1554 C C . SER A 1 199 ? -0.489 6.469 -21.5 1 90.19 199 SER A C 1
ATOM 1556 O O . SER A 1 199 ? 0.157 6.23 -20.469 1 90.19 199 SER A O 1
ATOM 1558 N N . ARG A 1 200 ? -0.272 5.902 -22.656 1 91.31 200 ARG A N 1
ATOM 1559 C CA . ARG A 1 200 ? 0.907 5.082 -22.938 1 91.31 200 ARG A CA 1
ATOM 1560 C C . ARG A 1 200 ? 1.531 5.449 -24.266 1 91.31 200 ARG A C 1
ATOM 1562 O O . ARG A 1 200 ? 0.82 5.707 -25.25 1 91.31 200 ARG A O 1
ATOM 1569 N N . LEU A 1 201 ? 2.826 5.527 -24.266 1 92.75 201 LEU A N 1
ATOM 1570 C CA . LEU A 1 201 ? 3.568 5.742 -25.5 1 92.75 201 LEU A CA 1
ATOM 1571 C C . LEU A 1 201 ? 4.113 4.426 -26.047 1 92.75 201 LEU A C 1
ATOM 1573 O O . LEU A 1 201 ? 4.902 3.756 -25.375 1 92.75 201 LEU A O 1
ATOM 1577 N N . PHE A 1 202 ? 3.668 4.102 -27.219 1 94.19 202 PHE A N 1
ATOM 1578 C CA . PHE A 1 202 ? 4.098 2.891 -27.906 1 94.19 202 PHE A CA 1
ATOM 1579 C C . PHE A 1 202 ? 5.172 3.203 -28.938 1 94.19 202 PHE A C 1
ATOM 1581 O O . PHE A 1 202 ? 5.098 4.219 -29.625 1 94.19 202 PHE A O 1
ATOM 1588 N N . ARG A 1 203 ? 6.141 2.295 -28.938 1 94 203 ARG A N 1
ATOM 1589 C CA . ARG A 1 203 ? 7.18 2.387 -29.953 1 94 203 ARG A CA 1
ATOM 1590 C C . ARG A 1 203 ? 7.312 1.073 -30.719 1 94 203 ARG A C 1
ATOM 1592 O O . ARG A 1 203 ? 7.473 0.011 -30.109 1 94 203 ARG A O 1
ATOM 1599 N N . HIS A 1 204 ? 7.227 1.203 -32.031 1 92.38 204 HIS A N 1
ATOM 1600 C CA . HIS A 1 204 ? 7.363 -0.006 -32.844 1 92.38 204 HIS A CA 1
ATOM 1601 C C . HIS A 1 204 ? 8.797 -0.537 -32.812 1 92.38 204 HIS A C 1
ATOM 1603 O O . HIS A 1 204 ? 9.75 0.233 -32.906 1 92.38 204 HIS A O 1
ATOM 1609 N N . ALA A 1 205 ? 8.836 -1.82 -32.594 1 86.19 205 ALA A N 1
ATOM 1610 C CA . ALA A 1 205 ? 10.133 -2.461 -32.406 1 86.19 205 ALA A CA 1
ATOM 1611 C C . ALA A 1 205 ? 11.016 -2.328 -33.625 1 86.19 205 ALA A C 1
ATOM 1613 O O . ALA A 1 205 ? 12.234 -2.221 -33.531 1 86.19 205 ALA A O 1
ATOM 1614 N N . ARG A 1 206 ? 10.469 -2.336 -34.844 1 84.69 206 ARG A N 1
ATOM 1615 C CA . ARG A 1 206 ? 11.242 -2.373 -36.062 1 84.69 206 ARG A CA 1
ATOM 1616 C C . ARG A 1 206 ? 11.43 -0.971 -36.625 1 84.69 206 ARG A C 1
ATOM 1618 O O . ARG A 1 206 ? 12.555 -0.581 -36.969 1 84.69 206 ARG A O 1
ATOM 1625 N N . ASP A 1 207 ? 10.391 -0.166 -36.75 1 85.88 207 ASP A N 1
ATOM 1626 C CA . ASP A 1 207 ? 10.492 1.082 -37.5 1 85.88 207 ASP A CA 1
ATOM 1627 C C . ASP A 1 207 ? 10.508 2.287 -36.562 1 85.88 207 ASP A C 1
ATOM 1629 O O . ASP A 1 207 ? 10.484 3.434 -37 1 85.88 207 ASP A O 1
ATOM 1633 N N . ASP A 1 208 ? 10.414 2.172 -35.312 1 87.75 208 ASP A N 1
ATOM 1634 C CA . ASP A 1 208 ? 10.539 3.182 -34.281 1 87.75 208 ASP A CA 1
ATOM 1635 C C . ASP A 1 208 ? 9.406 4.203 -34.344 1 87.75 208 ASP A C 1
ATOM 1637 O O . ASP A 1 208 ? 9.539 5.324 -33.875 1 87.75 208 ASP A O 1
ATOM 1641 N N . GLU A 1 209 ? 8.391 3.764 -35.031 1 91.5 209 GLU A N 1
ATOM 1642 C CA . GLU A 1 209 ? 7.18 4.582 -35 1 91.5 209 GLU A CA 1
ATOM 1643 C C . GLU A 1 209 ? 6.652 4.734 -33.594 1 91.5 209 GLU A C 1
ATOM 1645 O O . GLU A 1 209 ? 6.633 3.768 -32.812 1 91.5 209 GLU A O 1
ATOM 1650 N N . GLU A 1 210 ? 6.312 5.969 -33.25 1 94.75 210 GLU A N 1
ATOM 1651 C CA . GLU A 1 210 ? 5.766 6.238 -31.938 1 94.75 210 GLU A CA 1
ATOM 1652 C C . GLU A 1 210 ? 4.281 6.586 -32 1 94.75 210 GLU A C 1
ATOM 1654 O O . GLU A 1 210 ? 3.861 7.355 -32.875 1 94.75 210 GLU A O 1
ATOM 1659 N N . VAL A 1 211 ? 3.525 5.922 -31.188 1 94.5 211 VAL A N 1
ATOM 1660 C CA . VAL A 1 211 ? 2.092 6.176 -31.109 1 94.5 211 VAL A CA 1
ATOM 1661 C C . VAL A 1 211 ? 1.679 6.367 -29.656 1 94.5 211 VAL A C 1
ATOM 1663 O O . VAL A 1 211 ? 1.965 5.52 -28.797 1 94.5 211 VAL A O 1
ATOM 1666 N N . ARG A 1 212 ? 1.062 7.457 -29.406 1 95.06 212 ARG A N 1
ATOM 1667 C CA . ARG A 1 212 ? 0.515 7.691 -28.078 1 95.06 212 ARG A CA 1
ATOM 1668 C C . ARG A 1 212 ? -0.939 7.238 -28 1 95.06 212 ARG A C 1
ATOM 1670 O O . ARG A 1 212 ? -1.739 7.539 -28.891 1 95.06 212 ARG A O 1
ATOM 1677 N N . VAL A 1 213 ? -1.239 6.477 -27 1 94.69 213 VAL A N 1
ATOM 1678 C CA . VAL A 1 213 ? -2.602 6.016 -26.75 1 94.69 213 VAL A CA 1
ATOM 1679 C C . VAL A 1 213 ? -3.127 6.637 -25.453 1 94.69 213 VAL A C 1
ATOM 1681 O O . VAL A 1 213 ? -2.588 6.383 -24.375 1 94.69 213 VAL A O 1
ATOM 1684 N N . ASP A 1 214 ? -4.137 7.5 -25.578 1 94 214 ASP A N 1
ATOM 1685 C CA . ASP A 1 214 ? -4.84 8.039 -24.406 1 94 214 ASP A CA 1
ATOM 1686 C C . ASP A 1 214 ? -6.121 7.25 -24.125 1 94 214 ASP A C 1
ATOM 1688 O O . ASP A 1 214 ? -6.828 6.859 -25.062 1 94 214 ASP A O 1
ATOM 1692 N N . TYR A 1 215 ? -6.336 6.957 -22.922 1 91.31 215 TYR A N 1
ATOM 1693 C CA . TYR A 1 215 ? -7.527 6.207 -22.531 1 91.31 215 TYR A CA 1
ATOM 1694 C C . TYR A 1 215 ? -8.148 6.773 -21.266 1 91.31 215 TYR A C 1
ATOM 1696 O O . TYR A 1 215 ? -7.555 7.637 -20.609 1 91.31 215 TYR A O 1
ATOM 1704 N N . THR A 1 216 ? -9.414 6.477 -21 1 88.62 216 THR A N 1
ATOM 1705 C CA . THR A 1 216 ? -10.164 6.895 -19.828 1 88.62 216 THR A CA 1
ATOM 1706 C C . THR A 1 216 ? -10.664 5.684 -19.047 1 88.62 216 THR A C 1
ATOM 1708 O O . THR A 1 216 ? -11.742 5.156 -19.328 1 88.62 216 THR A O 1
ATOM 1711 N N . PRO A 1 217 ? -9.922 5.312 -18.078 1 92.75 217 PRO A N 1
ATOM 1712 C CA . PRO A 1 217 ? -10.305 4.109 -17.328 1 92.75 217 PRO A CA 1
ATOM 1713 C C . PRO A 1 217 ? -11.516 4.328 -16.422 1 92.75 217 PRO A C 1
ATOM 1715 O O . PRO A 1 217 ? -11.625 5.379 -15.789 1 92.75 217 PRO A O 1
ATOM 1718 N N . ARG A 1 218 ? -12.391 3.387 -16.422 1 91.31 218 ARG A N 1
ATOM 1719 C CA . ARG A 1 218 ? -13.492 3.412 -15.461 1 91.31 218 ARG A CA 1
ATOM 1720 C C . ARG A 1 218 ? -13.094 2.744 -14.148 1 91.31 218 ARG A C 1
ATOM 1722 O O . ARG A 1 218 ? -13.734 2.963 -13.117 1 91.31 218 ARG A O 1
ATOM 1729 N N . VAL A 1 219 ? -12.164 1.838 -14.258 1 94.88 219 VAL A N 1
ATOM 1730 C CA . VAL A 1 219 ? -11.609 1.189 -13.078 1 94.88 219 VAL A CA 1
ATOM 1731 C C . VAL A 1 219 ? -10.18 1.679 -12.844 1 94.88 219 VAL A C 1
ATOM 1733 O O . VAL A 1 219 ? -9.344 1.641 -13.75 1 94.88 219 VAL A O 1
ATOM 1736 N N . ARG A 1 220 ? -9.969 2.172 -11.617 1 93.5 220 ARG A N 1
ATOM 1737 C CA . ARG A 1 220 ? -8.656 2.68 -11.242 1 93.5 220 ARG A CA 1
ATOM 1738 C C . ARG A 1 220 ? -8.156 2.008 -9.969 1 93.5 220 ARG A C 1
ATOM 1740 O O . ARG A 1 220 ? -8.922 1.812 -9.016 1 93.5 220 ARG A O 1
ATOM 1747 N N . VAL A 1 221 ? -6.898 1.637 -10.023 1 92 221 VAL A N 1
ATOM 1748 C CA . VAL A 1 221 ? -6.262 1.032 -8.859 1 92 221 VAL A CA 1
ATOM 1749 C C . VAL A 1 221 ? -4.953 1.755 -8.555 1 92 221 VAL A C 1
ATOM 1751 O O . VAL A 1 221 ? -4.418 2.473 -9.398 1 92 221 VAL A O 1
ATOM 1754 N N . ASP A 1 222 ? -4.434 1.549 -7.301 1 85.31 222 ASP A N 1
ATOM 1755 C CA . ASP A 1 222 ? -3.156 2.15 -6.938 1 85.31 222 ASP A CA 1
ATOM 1756 C C . ASP A 1 222 ? -2.084 1.081 -6.734 1 85.31 222 ASP A C 1
ATOM 1758 O O . ASP A 1 222 ? -1.106 1.302 -6.016 1 85.31 222 ASP A O 1
ATOM 1762 N N . SER A 1 223 ? -2.297 -0.027 -7.297 1 87.31 223 SER A N 1
ATOM 1763 C CA . SER A 1 223 ? -1.388 -1.166 -7.207 1 87.31 223 SER A CA 1
ATOM 1764 C C . SER A 1 223 ? -1.173 -1.81 -8.57 1 87.31 223 SER A C 1
ATOM 1766 O O . SER A 1 223 ? -2.133 -2.213 -9.234 1 87.31 223 SER A O 1
ATOM 1768 N N . VAL A 1 224 ? 0.073 -1.951 -8.938 1 89.38 224 VAL A N 1
ATOM 1769 C CA . VAL A 1 224 ? 0.411 -2.588 -10.211 1 89.38 224 VAL A CA 1
ATOM 1770 C C . VAL A 1 224 ? -0.053 -4.043 -10.195 1 89.38 224 VAL A C 1
ATOM 1772 O O . VAL A 1 224 ? -0.565 -4.547 -11.203 1 89.38 224 VAL A O 1
ATOM 1775 N N . GLU A 1 225 ? 0.075 -4.625 -9.094 1 89.25 225 GLU A N 1
ATOM 1776 C CA . GLU A 1 225 ? -0.358 -6.016 -8.961 1 89.25 225 GLU A CA 1
ATOM 1777 C C . GLU A 1 225 ? -1.864 -6.145 -9.172 1 89.25 225 GLU A C 1
ATOM 1779 O O . GLU A 1 225 ? -2.326 -7.082 -9.828 1 89.25 225 GLU A O 1
ATOM 1784 N N . ALA A 1 226 ? -2.529 -5.211 -8.539 1 92.5 226 ALA A N 1
ATOM 1785 C CA . ALA A 1 226 ? -3.98 -5.234 -8.695 1 92.5 226 ALA A CA 1
ATOM 1786 C C . ALA A 1 226 ? -4.383 -5.039 -10.156 1 92.5 226 ALA A C 1
ATOM 1788 O O . ALA A 1 226 ? -5.309 -5.691 -10.641 1 92.5 226 ALA A O 1
ATOM 1789 N N . SER A 1 227 ? -3.715 -4.16 -10.805 1 94.75 227 SER A N 1
ATOM 1790 C CA . SER A 1 227 ? -4.02 -3.926 -12.211 1 94.75 227 SER A CA 1
ATOM 1791 C C . SER A 1 227 ? -3.809 -5.188 -13.047 1 94.75 227 SER A C 1
ATOM 1793 O O . SER A 1 227 ? -4.637 -5.523 -13.891 1 94.75 227 SER A O 1
ATOM 1795 N N . CYS A 1 228 ? -2.734 -5.867 -12.781 1 94.81 228 CYS A N 1
ATOM 1796 C CA . CYS A 1 228 ? -2.438 -7.105 -13.5 1 94.81 228 CYS A CA 1
ATOM 1797 C C . CYS A 1 228 ? -3.477 -8.172 -13.188 1 94.81 228 CYS A C 1
ATOM 1799 O O . CYS A 1 228 ? -3.945 -8.867 -14.094 1 94.81 228 CYS A O 1
ATOM 1801 N N . ARG A 1 229 ? -3.824 -8.25 -11.938 1 95.12 229 ARG A N 1
ATOM 1802 C CA . ARG A 1 229 ? -4.805 -9.242 -11.516 1 95.12 229 ARG A CA 1
ATOM 1803 C C . ARG A 1 229 ? -6.16 -8.992 -12.172 1 95.12 229 ARG A C 1
ATOM 1805 O O . ARG A 1 229 ? -6.801 -9.922 -12.664 1 95.12 229 ARG A O 1
ATOM 1812 N N . LEU A 1 230 ? -6.586 -7.777 -12.203 1 97.25 230 LEU A N 1
ATOM 1813 C CA . LEU A 1 230 ? -7.859 -7.43 -12.82 1 97.25 230 LEU A CA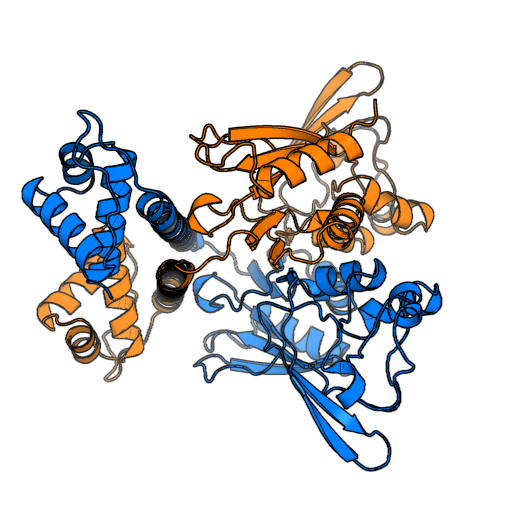 1
ATOM 1814 C C . LEU A 1 230 ? -7.836 -7.695 -14.32 1 97.25 230 LEU A C 1
ATOM 1816 O O . LEU A 1 230 ? -8.836 -8.125 -14.898 1 97.25 230 LEU A O 1
ATOM 1820 N N . ALA A 1 231 ? -6.688 -7.469 -14.945 1 97.75 231 ALA A N 1
ATOM 1821 C CA . ALA A 1 231 ? -6.543 -7.805 -16.359 1 97.75 231 ALA A CA 1
ATOM 1822 C C . ALA A 1 231 ? -6.703 -9.305 -16.578 1 97.75 231 ALA A C 1
ATOM 1824 O O . ALA A 1 231 ? -7.387 -9.734 -17.516 1 97.75 231 ALA A O 1
ATOM 1825 N N . ARG A 1 232 ? -6.082 -10.078 -15.711 1 97.19 232 ARG A N 1
ATOM 1826 C CA . ARG A 1 232 ? -6.176 -11.531 -15.781 1 97.19 232 ARG A CA 1
ATOM 1827 C C . ARG A 1 232 ? -7.621 -12 -15.672 1 97.19 232 ARG A C 1
ATOM 1829 O O . ARG A 1 232 ? -7.992 -13.031 -16.234 1 97.19 232 ARG A O 1
ATOM 1836 N N . LEU A 1 233 ? -8.391 -11.227 -14.961 1 96.69 233 LEU A N 1
ATOM 1837 C CA . LEU A 1 233 ? -9.781 -11.594 -14.711 1 96.69 233 LEU A CA 1
ATOM 1838 C C . LEU A 1 233 ? -10.703 -11.008 -15.773 1 96.69 233 LEU A C 1
ATOM 1840 O O . LEU A 1 233 ? -11.922 -11.109 -15.672 1 96.69 233 LEU A O 1
ATOM 1844 N N . GLY A 1 234 ? -10.156 -10.297 -16.719 1 96.69 234 GLY A N 1
ATOM 1845 C CA . GLY A 1 234 ? -10.906 -9.906 -17.891 1 96.69 234 GLY A CA 1
ATOM 1846 C C . GLY A 1 234 ? -11.5 -8.516 -17.781 1 96.69 234 GLY A C 1
ATOM 1847 O O . GLY A 1 234 ? -12.383 -8.148 -18.562 1 96.69 234 GLY A O 1
ATOM 1848 N N . VAL A 1 235 ? -11.023 -7.727 -16.875 1 97 235 VAL A N 1
ATOM 1849 C CA . VAL A 1 235 ? -11.625 -6.418 -16.625 1 97 235 VAL A CA 1
ATOM 1850 C C . VAL A 1 235 ? -11.188 -5.445 -17.719 1 97 235 VAL A C 1
ATOM 1852 O O . VAL A 1 235 ? -11.938 -4.539 -18.094 1 97 235 VAL A O 1
ATOM 1855 N N . GLY A 1 236 ? -9.969 -5.613 -18.188 1 97.44 236 GLY A N 1
ATOM 1856 C CA . GLY A 1 236 ? -9.461 -4.695 -19.188 1 97.44 236 GLY A CA 1
ATOM 1857 C C . GLY A 1 236 ? -7.988 -4.906 -19.5 1 97.44 236 GLY A C 1
ATOM 1858 O O . GLY A 1 236 ? -7.438 -5.977 -19.219 1 97.44 236 GLY A O 1
ATOM 1859 N N . LEU A 1 237 ? -7.391 -3.867 -20.141 1 97.62 237 LEU A N 1
ATOM 1860 C CA . LEU A 1 237 ? -5.973 -3.852 -20.484 1 97.62 237 LEU A CA 1
ATOM 1861 C C . LEU A 1 237 ? -5.141 -3.309 -19.328 1 97.62 237 LEU A C 1
ATOM 1863 O O . LEU A 1 237 ? -5.574 -2.4 -18.625 1 97.62 237 LEU A O 1
ATOM 1867 N N . ALA A 1 238 ? -4.008 -3.867 -19.109 1 96.75 238 ALA A N 1
ATOM 1868 C CA . ALA A 1 238 ? -3.008 -3.367 -18.172 1 96.75 238 ALA A CA 1
ATOM 1869 C C . ALA A 1 238 ? -1.612 -3.4 -18.797 1 96.75 238 ALA A C 1
ATOM 1871 O O . ALA A 1 238 ? -1.399 -4.039 -19.828 1 96.75 238 ALA A O 1
ATOM 1872 N N . ALA A 1 239 ? -0.678 -2.662 -18.203 1 95.12 239 ALA A N 1
ATOM 1873 C CA . ALA A 1 239 ? 0.709 -2.641 -18.656 1 95.12 239 ALA A CA 1
ATOM 1874 C C . ALA A 1 239 ? 1.672 -2.885 -17.5 1 95.12 239 ALA A C 1
ATOM 1876 O O . ALA A 1 239 ? 2.512 -2.035 -17.188 1 95.12 239 ALA A O 1
ATOM 1877 N N . PRO A 1 240 ? 1.628 -4.086 -16.953 1 93.56 240 PRO A N 1
ATOM 1878 C CA . PRO A 1 240 ? 2.52 -4.402 -15.828 1 93.56 240 PRO A CA 1
ATOM 1879 C C . PRO A 1 240 ? 3.943 -4.715 -16.281 1 93.56 240 PRO A C 1
ATOM 1881 O O . PRO A 1 240 ? 4.188 -4.914 -17.469 1 93.56 240 PRO A O 1
ATOM 1884 N N . PRO A 1 241 ? 4.871 -4.73 -15.312 1 92.38 241 PRO A N 1
ATOM 1885 C CA . PRO A 1 241 ? 6.176 -5.324 -15.609 1 92.38 241 PRO A CA 1
ATOM 1886 C C . PRO A 1 241 ? 6.07 -6.762 -16.109 1 92.38 241 PRO A C 1
ATOM 1888 O O . PRO A 1 241 ? 5.227 -7.527 -15.633 1 92.38 241 PRO A O 1
ATOM 1891 N N . THR A 1 242 ? 6.984 -7.125 -17.016 1 93.06 242 THR A N 1
ATOM 1892 C CA . THR A 1 242 ? 6.906 -8.422 -17.688 1 93.06 242 THR A CA 1
ATOM 1893 C C . THR A 1 242 ? 7.039 -9.555 -16.672 1 93.06 242 THR A C 1
ATOM 1895 O O . THR A 1 242 ? 6.422 -10.609 -16.828 1 93.06 242 THR A O 1
ATOM 1898 N N . TYR A 1 243 ? 7.777 -9.398 -15.672 1 88.69 243 TYR A N 1
ATOM 1899 C CA . TYR A 1 243 ? 7.988 -10.5 -14.734 1 88.69 243 TYR A CA 1
ATOM 1900 C C . TYR A 1 243 ? 6.691 -10.852 -14.023 1 88.69 243 TYR A C 1
ATOM 1902 O O . TYR A 1 243 ? 6.52 -11.984 -13.555 1 88.69 243 TYR A O 1
ATOM 1910 N N . LEU A 1 244 ? 5.781 -9.891 -13.945 1 90.62 244 LEU A N 1
ATOM 1911 C CA . LEU A 1 244 ? 4.496 -10.133 -13.305 1 90.62 244 LEU A CA 1
ATOM 1912 C C . LEU A 1 244 ? 3.547 -10.859 -14.25 1 90.62 244 LEU A C 1
ATOM 1914 O O . LEU A 1 244 ? 2.654 -11.586 -13.805 1 90.62 244 LEU A O 1
ATOM 1918 N N . SER A 1 245 ? 3.713 -10.609 -15.516 1 94.19 245 SER A N 1
ATOM 1919 C CA . SER A 1 245 ? 2.75 -11.141 -16.469 1 94.19 245 SER A CA 1
ATOM 1920 C C . SER A 1 245 ? 3.279 -12.406 -17.141 1 94.19 245 SER A C 1
ATOM 1922 O O . SER A 1 245 ? 2.523 -13.133 -17.797 1 94.19 245 SER A O 1
ATOM 1924 N N . ASP A 1 246 ? 4.555 -12.766 -16.969 1 93.31 246 ASP A N 1
ATOM 1925 C CA . ASP A 1 246 ? 5.176 -13.875 -17.688 1 93.31 246 ASP A CA 1
ATOM 1926 C C . ASP A 1 246 ? 4.504 -15.203 -17.344 1 93.31 246 ASP A C 1
ATOM 1928 O O . ASP A 1 246 ? 4.094 -15.945 -18.234 1 93.31 246 ASP A O 1
ATOM 1932 N N . GLU A 1 247 ? 4.352 -15.461 -16.094 1 90.06 247 GLU A N 1
ATOM 1933 C CA . GLU A 1 247 ? 3.762 -16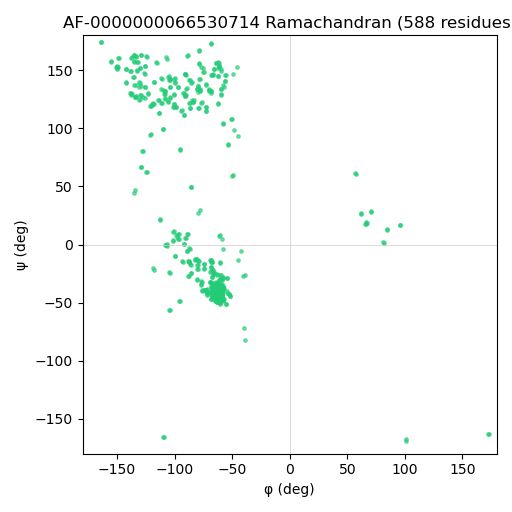.734 -15.68 1 90.06 247 GLU A CA 1
ATOM 1934 C C . GLU A 1 247 ? 2.293 -16.812 -16.094 1 90.06 247 GLU A C 1
ATOM 1936 O O . GLU A 1 247 ? 1.855 -17.812 -16.656 1 90.06 247 GLU A O 1
ATOM 1941 N N . PRO A 1 248 ? 1.538 -15.797 -15.859 1 94.5 248 PRO A N 1
ATOM 1942 C CA . PRO A 1 248 ? 0.149 -15.82 -16.328 1 94.5 248 PRO A CA 1
ATOM 1943 C C . PRO A 1 248 ? 0.034 -16.016 -17.828 1 94.5 248 PRO A C 1
ATOM 1945 O O . PRO A 1 248 ? -0.901 -16.672 -18.312 1 94.5 248 PRO A O 1
ATOM 1948 N N . ILE A 1 249 ? 0.932 -15.477 -18.562 1 96.44 249 ILE A N 1
ATOM 1949 C CA . ILE A 1 249 ? 0.923 -15.656 -20.016 1 96.44 249 ILE A CA 1
ATOM 1950 C C . ILE A 1 249 ? 1.23 -17.109 -20.359 1 96.44 249 ILE A C 1
ATOM 1952 O O . ILE A 1 249 ? 0.546 -17.719 -21.188 1 96.44 249 ILE A O 1
ATOM 1956 N N . ARG A 1 250 ? 2.199 -17.672 -19.703 1 95.31 250 ARG A N 1
ATOM 1957 C CA . ARG A 1 250 ? 2.555 -19.062 -19.922 1 95.31 250 ARG A CA 1
ATOM 1958 C C . ARG A 1 250 ? 1.389 -19.984 -19.578 1 95.31 250 ARG A C 1
ATOM 1960 O O . ARG A 1 250 ? 1.186 -21.016 -20.234 1 95.31 250 ARG A O 1
ATOM 1967 N N . ARG A 1 251 ? 0.569 -19.578 -18.641 1 94.38 251 ARG A N 1
ATOM 1968 C CA . ARG A 1 251 ? -0.553 -20.391 -18.172 1 94.38 251 ARG A CA 1
ATOM 1969 C C . ARG A 1 251 ? -1.805 -20.109 -19 1 94.38 251 ARG A C 1
ATOM 1971 O O . ARG A 1 251 ? -2.861 -20.688 -18.75 1 94.38 251 ARG A O 1
ATOM 1978 N N . GLY A 1 252 ? -1.699 -19.188 -19.844 1 96.06 252 GLY A N 1
ATOM 1979 C CA . GLY A 1 252 ? -2.811 -18.891 -20.734 1 96.06 252 GLY A CA 1
ATOM 1980 C C . GLY A 1 252 ? -3.842 -17.969 -20.109 1 96.06 252 GLY A C 1
ATOM 1981 O O . GLY A 1 252 ? -4.949 -17.812 -20.641 1 96.06 252 GLY A O 1
ATOM 1982 N N . GLU A 1 253 ? -3.527 -17.344 -19 1 96.44 253 GLU A N 1
ATOM 1983 C CA . GLU A 1 253 ? -4.441 -16.453 -18.297 1 96.44 253 GLU A CA 1
ATOM 1984 C C . GLU A 1 253 ? -4.367 -15.031 -18.859 1 96.44 253 GLU A C 1
ATOM 1986 O O . GLU A 1 253 ? -5.309 -14.25 -18.719 1 96.44 253 GLU A O 1
ATOM 1991 N N . LEU A 1 254 ? -3.262 -14.719 -19.438 1 97.94 254 LEU A N 1
ATOM 1992 C CA . LEU A 1 254 ? -3.02 -13.438 -20.094 1 97.94 254 LEU A CA 1
ATOM 1993 C C . LEU A 1 254 ? -2.42 -13.641 -21.469 1 97.94 254 LEU A C 1
ATOM 1995 O O . LEU A 1 254 ? -1.852 -14.695 -21.766 1 97.94 254 LEU A O 1
ATOM 1999 N N . ARG A 1 255 ? -2.598 -12.648 -22.297 1 97.62 255 ARG A N 1
ATOM 2000 C CA . ARG A 1 255 ? -1.936 -12.547 -23.594 1 97.62 255 ARG A CA 1
ATOM 2001 C C . ARG A 1 255 ? -1.292 -11.172 -23.781 1 97.62 255 ARG A C 1
ATOM 2003 O O . ARG A 1 255 ? -1.863 -10.156 -23.375 1 97.62 255 ARG A O 1
ATOM 2010 N N . ALA A 1 256 ? -0.097 -11.234 -24.359 1 97.12 256 ALA A N 1
ATOM 2011 C CA . ALA A 1 256 ? 0.528 -9.977 -24.75 1 97.12 256 ALA A CA 1
ATOM 2012 C C . ALA A 1 256 ? -0.217 -9.32 -25.906 1 97.12 256 ALA A C 1
ATOM 2014 O O . ALA A 1 256 ? -0.584 -9.984 -26.875 1 97.12 256 ALA A O 1
ATOM 2015 N N . VAL A 1 257 ? -0.484 -8.062 -25.781 1 97.12 257 VAL A N 1
ATOM 2016 C CA . VAL A 1 257 ? -1.203 -7.305 -26.797 1 97.12 257 VAL A CA 1
ATOM 2017 C C . VAL A 1 257 ? -0.214 -6.504 -27.641 1 97.12 257 VAL A C 1
ATOM 2019 O O . VAL A 1 257 ? 0.586 -5.734 -27.109 1 97.12 257 VAL A O 1
ATOM 2022 N N . LEU A 1 258 ? -0.191 -6.75 -28.953 1 95.5 258 LEU A N 1
ATOM 2023 C CA . LEU A 1 258 ? 0.662 -6.051 -29.906 1 95.5 258 LEU A CA 1
ATOM 2024 C C . LEU A 1 258 ? 2.131 -6.184 -29.531 1 95.5 258 LEU A C 1
ATOM 2026 O O . LEU A 1 258 ? 2.816 -5.176 -29.328 1 95.5 258 LEU A O 1
ATOM 2030 N N . PRO A 1 259 ? 2.619 -7.383 -29.484 1 93.5 259 PRO A N 1
ATOM 2031 C CA . PRO A 1 259 ? 3.98 -7.633 -29 1 93.5 259 PRO A CA 1
ATOM 2032 C C . PRO A 1 259 ? 5.039 -6.93 -29.844 1 93.5 259 PRO A C 1
ATOM 2034 O O . PRO A 1 259 ? 6.176 -6.754 -29.391 1 93.5 259 PRO A O 1
ATOM 2037 N N . GLU A 1 260 ? 4.66 -6.492 -31 1 93.81 260 GLU A N 1
ATOM 2038 C CA . GLU A 1 260 ? 5.605 -5.793 -31.859 1 93.81 260 GLU A CA 1
ATOM 2039 C C . GLU A 1 260 ? 5.773 -4.336 -31.438 1 93.81 260 GLU A C 1
ATOM 2041 O O . GLU A 1 260 ? 6.676 -3.645 -31.906 1 93.81 260 GLU A O 1
ATOM 2046 N N . TRP A 1 261 ? 4.887 -3.914 -30.625 1 93.94 261 TRP A N 1
ATOM 2047 C CA . TRP A 1 261 ? 4.953 -2.561 -30.078 1 93.94 261 TRP A CA 1
ATOM 2048 C C . TRP A 1 261 ? 5.449 -2.578 -28.641 1 93.94 261 TRP A C 1
ATOM 2050 O O . TRP A 1 261 ? 4.883 -3.268 -27.797 1 93.94 261 TRP A O 1
ATOM 2060 N N . ARG A 1 262 ? 6.465 -1.795 -28.391 1 91.19 262 ARG A N 1
ATOM 2061 C CA . ARG A 1 262 ? 7.09 -1.795 -27.062 1 91.19 262 ARG A CA 1
ATOM 2062 C C . ARG A 1 262 ? 6.699 -0.55 -26.281 1 91.19 262 ARG A C 1
ATOM 2064 O O . ARG A 1 262 ? 6.508 0.522 -26.859 1 91.19 262 ARG A O 1
ATOM 2071 N N . LEU A 1 263 ? 6.5 -0.782 -25 1 93.12 263 LEU A N 1
ATOM 2072 C CA . LEU A 1 263 ? 6.402 0.343 -24.062 1 93.12 263 LEU A CA 1
ATOM 2073 C C . LEU A 1 263 ? 7.766 0.695 -23.484 1 93.12 263 LEU A C 1
ATOM 2075 O O . LEU A 1 263 ? 8.617 -0.182 -23.312 1 93.12 263 LEU A O 1
ATOM 2079 N N . GLU A 1 264 ? 7.941 2.014 -23.234 1 88.56 264 GLU A N 1
ATOM 2080 C CA . GLU A 1 264 ? 9.18 2.396 -22.562 1 88.56 264 GLU A CA 1
ATOM 2081 C C . GLU A 1 264 ? 9.289 1.722 -21.203 1 88.56 264 GLU A C 1
ATOM 2083 O O . GLU A 1 264 ? 8.336 1.739 -20.406 1 88.56 264 GLU A O 1
ATOM 2088 N N . PRO A 1 265 ? 10.469 1.073 -21 1 91.38 265 PRO A N 1
ATOM 2089 C CA . PRO A 1 265 ? 10.656 0.497 -19.656 1 91.38 265 PRO A CA 1
ATOM 2090 C C . PRO A 1 265 ? 10.648 1.552 -18.562 1 91.38 265 PRO A C 1
ATOM 2092 O O . PRO A 1 265 ? 10.922 2.727 -18.812 1 91.38 265 PRO A O 1
ATOM 2095 N N . LEU A 1 266 ? 10.258 1.096 -17.438 1 87.56 266 LEU A N 1
ATOM 2096 C CA . LEU A 1 266 ? 10.281 1.983 -16.281 1 87.56 266 LEU A CA 1
ATOM 2097 C C . LEU A 1 266 ? 11.656 1.97 -15.609 1 87.56 266 LEU A C 1
ATOM 2099 O O . LEU A 1 266 ? 12.289 0.917 -15.508 1 87.56 266 LEU A O 1
ATOM 2103 N N . LYS A 1 267 ? 12.07 3.154 -15.219 1 91.25 267 LYS A N 1
ATOM 2104 C CA . LYS A 1 267 ? 13.336 3.271 -14.508 1 91.25 267 LYS A CA 1
ATOM 2105 C C . LYS A 1 267 ? 13.141 3.133 -13 1 91.25 267 LYS A C 1
ATOM 2107 O O . LYS A 1 267 ? 12.18 3.664 -12.445 1 91.25 267 LYS A O 1
ATOM 2112 N N . VAL A 1 268 ? 14.008 2.346 -12.438 1 92.75 268 VAL A N 1
ATOM 2113 C CA . VAL A 1 268 ? 13.977 2.178 -10.992 1 92.75 268 VAL A CA 1
ATOM 2114 C C . VAL A 1 268 ? 15.188 2.877 -10.367 1 92.75 268 VAL A C 1
ATOM 2116 O O . VAL A 1 268 ? 16.312 2.689 -10.812 1 92.75 268 VAL A O 1
ATOM 2119 N N . TYR A 1 269 ? 14.906 3.656 -9.32 1 92.56 269 TYR A N 1
ATOM 2120 C CA . TYR A 1 269 ? 15.953 4.418 -8.648 1 92.56 269 TYR A CA 1
ATOM 2121 C C . TYR A 1 269 ? 15.969 4.125 -7.156 1 92.56 269 TYR A C 1
ATOM 2123 O O . TYR A 1 269 ? 14.938 3.803 -6.566 1 92.56 269 TYR A O 1
ATOM 2131 N N . ALA A 1 270 ? 17.125 4.168 -6.625 1 92.69 270 ALA A N 1
ATOM 2132 C CA . ALA A 1 270 ? 17.281 4.402 -5.188 1 92.69 270 ALA A CA 1
ATOM 2133 C C . ALA A 1 270 ? 17.391 5.895 -4.887 1 92.69 270 ALA A C 1
ATOM 2135 O O . ALA A 1 270 ? 18.172 6.605 -5.531 1 92.69 270 ALA A O 1
ATOM 2136 N N . VAL A 1 271 ? 16.594 6.375 -3.971 1 88.06 271 VAL A N 1
ATOM 2137 C CA . VAL A 1 271 ? 16.609 7.777 -3.57 1 88.06 271 VAL A CA 1
ATOM 2138 C C . VAL A 1 271 ? 16.859 7.883 -2.066 1 88.06 271 VAL A C 1
ATOM 2140 O O . VAL A 1 271 ? 16.234 7.16 -1.278 1 88.06 271 VAL A O 1
ATOM 2143 N N . TRP A 1 272 ? 17.766 8.695 -1.699 1 82.69 272 TRP A N 1
ATOM 2144 C CA . TRP A 1 272 ? 18.062 8.812 -0.277 1 82.69 272 TRP A CA 1
ATOM 2145 C C . TRP A 1 272 ? 18.531 10.227 0.062 1 82.69 272 TRP A C 1
ATOM 2147 O O . TRP A 1 272 ? 18.922 10.992 -0.827 1 82.69 272 TRP A O 1
ATOM 2157 N N . PRO A 1 273 ? 18.453 10.578 1.298 1 74.81 273 PRO A N 1
ATOM 2158 C CA . PRO A 1 273 ? 18.922 11.914 1.689 1 74.81 273 PRO A CA 1
ATOM 2159 C C . PRO A 1 273 ? 20.438 12.086 1.505 1 74.81 273 PRO A C 1
ATOM 2161 O O . PRO A 1 273 ? 21.188 11.117 1.634 1 74.81 273 PRO A O 1
ATOM 2164 N N . PRO A 1 274 ? 20.844 13.289 1.258 1 70 274 PRO A N 1
ATOM 2165 C CA . PRO A 1 274 ? 22.25 13.562 0.967 1 70 274 PRO A CA 1
ATOM 2166 C C . PRO A 1 274 ? 23.156 13.352 2.178 1 70 274 PRO A C 1
ATOM 2168 O O . PRO A 1 274 ? 24.359 13.148 2.025 1 70 274 PRO A O 1
ATOM 2171 N N . ASN A 1 275 ? 22.672 13.344 3.324 1 63.31 275 ASN A N 1
ATOM 2172 C CA . ASN A 1 275 ? 23.5 13.281 4.52 1 63.31 275 ASN A CA 1
ATOM 2173 C C . ASN A 1 275 ? 23.781 11.836 4.93 1 63.31 275 ASN A C 1
ATOM 2175 O O . ASN A 1 275 ? 24.438 11.594 5.945 1 63.31 275 ASN A O 1
ATOM 2179 N N . VAL A 1 276 ? 23.453 10.938 4.145 1 66.5 276 VAL A N 1
ATOM 2180 C CA . VAL A 1 276 ? 23.719 9.539 4.445 1 66.5 276 VAL A CA 1
ATOM 2181 C C . VAL A 1 276 ? 25.188 9.219 4.145 1 66.5 276 VAL A C 1
ATOM 2183 O O . VAL A 1 276 ? 25.656 9.438 3.023 1 66.5 276 VAL A O 1
ATOM 2186 N N . PRO A 1 277 ? 25.938 8.836 5.199 1 69.44 277 PRO A N 1
ATOM 2187 C CA . PRO A 1 277 ? 27.344 8.516 4.98 1 69.44 277 PRO A CA 1
ATOM 2188 C C . PRO A 1 277 ? 27.547 7.336 4.027 1 69.44 277 PRO A C 1
ATOM 2190 O O . PRO A 1 277 ? 26.719 6.414 4.004 1 69.44 277 PRO A O 1
ATOM 2193 N N . ALA A 1 278 ? 28.688 7.344 3.377 1 73.12 278 ALA A N 1
ATOM 2194 C CA . ALA A 1 278 ? 29.016 6.285 2.428 1 73.12 278 ALA A CA 1
ATOM 2195 C C . ALA A 1 278 ? 29.25 4.957 3.143 1 73.12 278 ALA A C 1
ATOM 2197 O O . ALA A 1 278 ? 29.078 3.887 2.551 1 73.12 278 ALA A O 1
ATOM 2198 N N . SER A 1 279 ? 29.578 4.988 4.375 1 77.44 279 SER A N 1
ATOM 2199 C CA . SER A 1 279 ? 29.875 3.777 5.133 1 77.44 279 SER A CA 1
ATOM 2200 C C . SER A 1 279 ? 28.625 3.229 5.809 1 77.44 279 SER A C 1
ATOM 2202 O O . SER A 1 279 ? 28.672 2.184 6.461 1 77.44 279 SER A O 1
ATOM 2204 N N . SER A 1 280 ? 27.594 3.812 5.523 1 82.75 280 SER A N 1
ATOM 2205 C CA . SER A 1 280 ? 26.359 3.422 6.199 1 82.75 280 SER A CA 1
ATOM 2206 C C . SER A 1 280 ? 25.781 2.145 5.602 1 82.75 280 SER A C 1
ATOM 2208 O O . SER A 1 280 ? 26.125 1.775 4.473 1 82.75 280 SER A O 1
ATOM 2210 N N . ILE A 1 281 ? 25 1.411 6.371 1 88.88 281 ILE A N 1
ATOM 2211 C CA . ILE A 1 281 ? 24.312 0.2 5.922 1 88.88 281 ILE A CA 1
ATOM 2212 C C . ILE A 1 281 ? 23.375 0.531 4.766 1 88.88 281 ILE A C 1
ATOM 2214 O O . ILE A 1 281 ? 23.172 -0.292 3.869 1 88.88 281 ILE A O 1
ATOM 2218 N N . ALA A 1 282 ? 22.938 1.74 4.719 1 88.62 282 ALA A N 1
ATOM 2219 C CA . ALA A 1 282 ? 22.094 2.186 3.619 1 88.62 282 ALA A CA 1
ATOM 2220 C C . ALA A 1 282 ? 22.844 2.162 2.295 1 88.62 282 ALA A C 1
ATOM 2222 O O . ALA A 1 282 ? 22.359 1.604 1.308 1 88.62 282 ALA A O 1
ATOM 2223 N N . TYR A 1 283 ? 24 2.719 2.338 1 87.62 283 TYR A N 1
ATOM 2224 C CA . TYR A 1 283 ? 24.797 2.756 1.121 1 87.62 283 TYR A CA 1
ATOM 2225 C C . TYR A 1 283 ? 25.25 1.355 0.72 1 87.62 283 TYR A C 1
ATOM 2227 O O . TYR A 1 283 ? 25.328 1.036 -0.469 1 87.62 283 TYR A O 1
ATOM 2235 N N . THR A 1 284 ? 25.547 0.574 1.688 1 92.12 284 THR A N 1
ATOM 2236 C CA . THR A 1 284 ? 25.922 -0.812 1.418 1 92.12 284 THR A CA 1
ATOM 2237 C C . THR A 1 284 ? 24.781 -1.544 0.71 1 92.12 284 THR A C 1
ATOM 2239 O O . THR A 1 284 ? 25.016 -2.291 -0.243 1 92.12 284 THR A O 1
ATOM 2242 N N . LEU A 1 285 ? 23.562 -1.322 1.146 1 94.75 285 LEU A N 1
ATOM 2243 C CA . LEU A 1 285 ? 22.422 -1.961 0.512 1 94.75 285 LEU A CA 1
ATOM 2244 C C . LEU A 1 285 ? 22.25 -1.473 -0.923 1 94.75 285 LEU A C 1
ATOM 2246 O O . LEU A 1 285 ? 22.016 -2.271 -1.831 1 94.75 285 LEU A O 1
ATOM 2250 N N . ILE A 1 286 ? 22.391 -0.199 -1.133 1 94.38 286 ILE A N 1
ATOM 2251 C CA . ILE A 1 286 ? 22.25 0.378 -2.465 1 94.38 286 ILE A CA 1
ATOM 2252 C C . ILE A 1 286 ? 23.25 -0.265 -3.416 1 94.38 286 ILE A C 1
ATOM 2254 O O . ILE A 1 286 ? 22.891 -0.692 -4.516 1 94.38 286 ILE A O 1
ATOM 2258 N N . ASN A 1 287 ? 24.516 -0.372 -2.982 1 93.62 287 ASN A N 1
ATOM 2259 C CA . ASN A 1 287 ? 25.562 -0.954 -3.809 1 93.62 287 ASN A CA 1
ATOM 2260 C C . ASN A 1 287 ? 25.312 -2.432 -4.086 1 93.62 287 ASN A C 1
ATOM 2262 O O . ASN A 1 287 ? 25.5 -2.9 -5.211 1 93.62 287 ASN A O 1
ATOM 2266 N N . ARG A 1 288 ? 24.859 -3.105 -3.068 1 95 288 ARG A N 1
ATOM 2267 C CA . ARG A 1 288 ? 24.578 -4.527 -3.227 1 95 288 ARG A CA 1
ATOM 2268 C C . ARG A 1 288 ? 23.484 -4.754 -4.262 1 95 288 ARG A C 1
ATOM 2270 O O . ARG A 1 288 ? 23.594 -5.645 -5.102 1 95 288 ARG A O 1
ATOM 2277 N N . LEU A 1 289 ? 22.422 -3.977 -4.184 1 95.94 289 LEU A N 1
ATOM 2278 C CA . LEU A 1 289 ? 21.312 -4.113 -5.121 1 95.94 289 LEU A CA 1
ATOM 2279 C C . LEU A 1 289 ? 21.734 -3.701 -6.527 1 95.94 289 LEU A C 1
ATOM 2281 O O . LEU A 1 289 ? 21.359 -4.348 -7.508 1 95.94 289 LEU A O 1
ATOM 2285 N N . TYR A 1 290 ? 22.5 -2.625 -6.57 1 95.44 290 TYR A N 1
ATOM 2286 C CA . TYR A 1 290 ? 23.016 -2.203 -7.867 1 95.44 290 TYR A CA 1
ATOM 2287 C C . TYR A 1 290 ? 23.812 -3.32 -8.531 1 95.44 290 TYR A C 1
ATOM 2289 O O . TYR A 1 290 ? 23.594 -3.641 -9.703 1 95.44 290 TYR A O 1
ATOM 2297 N N . GLU A 1 291 ? 24.688 -3.945 -7.816 1 95.44 291 GLU A N 1
ATOM 2298 C CA . GLU A 1 291 ? 25.547 -5.012 -8.344 1 95.44 291 GLU A CA 1
ATOM 2299 C C . GLU A 1 291 ? 24.719 -6.23 -8.734 1 95.44 291 GLU A C 1
ATOM 2301 O O . GLU A 1 291 ? 25 -6.891 -9.734 1 95.44 291 GLU A O 1
ATOM 2306 N N . ALA A 1 292 ? 23.734 -6.508 -7.953 1 95.31 292 ALA A N 1
ATOM 2307 C CA . ALA A 1 292 ? 22.891 -7.672 -8.219 1 95.31 292 ALA A CA 1
ATOM 2308 C C . ALA A 1 292 ? 22.125 -7.508 -9.531 1 95.31 292 ALA A C 1
ATOM 2310 O O . ALA A 1 292 ? 21.938 -8.477 -10.273 1 95.31 292 ALA A O 1
ATOM 2311 N N . PHE A 1 293 ? 21.688 -6.285 -9.852 1 94.12 293 PHE A N 1
ATOM 2312 C CA . PHE A 1 293 ? 20.859 -6.051 -11.031 1 94.12 293 PHE A CA 1
ATOM 2313 C C . PHE A 1 293 ? 21.734 -5.668 -12.227 1 94.12 293 PHE A C 1
ATOM 2315 O O . PHE A 1 293 ? 21.234 -5.566 -13.352 1 94.12 293 PHE A O 1
ATOM 2322 N N . ASN A 1 294 ? 22.969 -5.344 -11.938 1 93.62 294 ASN A N 1
ATOM 2323 C CA . ASN A 1 294 ? 23.922 -5.02 -12.992 1 93.62 294 ASN A CA 1
ATOM 2324 C C . ASN A 1 294 ? 25.172 -5.891 -12.898 1 93.62 294 ASN A C 1
ATOM 2326 O O . ASN A 1 294 ? 26.281 -5.375 -12.711 1 93.62 294 ASN A O 1
ATOM 2330 N N . PRO A 1 295 ? 24.906 -7.176 -13.055 1 87.38 295 PRO A N 1
ATOM 2331 C CA . PRO A 1 295 ? 26.078 -8.039 -12.961 1 87.38 295 PRO A CA 1
ATOM 2332 C C . PRO A 1 295 ? 27.109 -7.754 -14.055 1 87.38 295 PRO A C 1
ATOM 2334 O O . PRO A 1 295 ? 26.734 -7.367 -15.164 1 87.38 295 PRO A O 1
ATOM 2337 N N . GLY A 1 296 ? 28.359 -7.383 -13.789 1 74.62 296 GLY A N 1
ATOM 2338 C CA . GLY A 1 296 ? 29.422 -7.125 -14.75 1 74.62 296 GLY A CA 1
ATOM 2339 C C . GLY A 1 296 ? 29.469 -8.141 -15.875 1 74.62 296 GLY A C 1
ATOM 2340 O O . GLY A 1 296 ? 28.953 -9.25 -15.734 1 74.62 296 GLY A O 1
ATOM 2341 N N . MET B 1 1 ? -1.317 20.812 20.203 1 57.31 1 MET B N 1
ATOM 2342 C CA . MET B 1 1 ? -1.386 20.031 18.984 1 57.31 1 MET B CA 1
ATOM 2343 C C . MET B 1 1 ? -1.564 20.938 17.766 1 57.31 1 MET B C 1
ATOM 2345 O O . MET B 1 1 ? -0.769 20.891 16.828 1 57.31 1 MET B O 1
ATOM 2349 N N . ILE B 1 2 ? -2.527 21.859 17.906 1 58.03 2 ILE B N 1
ATOM 2350 C CA . ILE B 1 2 ? -2.842 22.703 16.766 1 58.03 2 ILE B CA 1
ATOM 2351 C C . ILE B 1 2 ? -1.677 23.641 16.484 1 58.03 2 ILE B C 1
ATOM 2353 O O . ILE B 1 2 ? -1.294 23.844 15.328 1 58.03 2 ILE B O 1
ATOM 2357 N N . ASP B 1 3 ? -1.193 24.094 17.5 1 68 3 ASP B N 1
ATOM 2358 C CA . ASP B 1 3 ? -0.094 25.047 17.328 1 68 3 ASP B CA 1
ATOM 2359 C C . ASP B 1 3 ? 1.143 24.344 16.766 1 68 3 ASP B C 1
ATOM 2361 O O . ASP B 1 3 ? 1.882 24.922 15.969 1 68 3 ASP B O 1
ATOM 2365 N N . ASP B 1 4 ? 1.222 23.141 17.188 1 74.44 4 ASP B N 1
ATOM 2366 C CA . ASP B 1 4 ? 2.385 22.375 16.719 1 74.44 4 ASP B CA 1
ATOM 2367 C C . ASP B 1 4 ? 2.336 22.156 15.219 1 74.44 4 ASP B C 1
ATOM 2369 O O . ASP B 1 4 ? 3.369 22.203 14.547 1 74.44 4 ASP B O 1
ATOM 2373 N N . ILE B 1 5 ? 1.109 22.016 14.781 1 74.44 5 ILE B N 1
ATOM 2374 C CA . ILE B 1 5 ? 0.97 21.828 13.344 1 74.44 5 ILE B CA 1
ATOM 2375 C C . ILE B 1 5 ? 1.292 23.125 12.609 1 74.44 5 ILE B C 1
ATOM 2377 O O . ILE B 1 5 ? 1.946 23.109 11.562 1 74.44 5 ILE B O 1
ATOM 2381 N N . ARG B 1 6 ? 0.811 24.234 13.188 1 74.12 6 ARG B N 1
ATOM 2382 C CA . ARG B 1 6 ? 1.149 25.531 12.617 1 74.12 6 ARG B CA 1
ATOM 2383 C C . ARG B 1 6 ? 2.66 25.75 12.602 1 74.12 6 ARG B C 1
ATOM 2385 O O . ARG B 1 6 ? 3.217 26.172 11.586 1 74.12 6 ARG B O 1
ATOM 2392 N N . TYR B 1 7 ? 3.205 25.391 13.734 1 81.12 7 TYR B N 1
ATOM 2393 C CA . TYR B 1 7 ? 4.652 25.531 13.812 1 81.12 7 TYR B CA 1
ATOM 2394 C C . TYR B 1 7 ? 5.348 24.672 12.773 1 81.12 7 TYR B C 1
ATOM 2396 O O . TYR B 1 7 ? 6.336 25.094 12.164 1 81.12 7 TYR B O 1
ATOM 2404 N N . LEU B 1 8 ? 4.75 23.562 12.664 1 82.56 8 LEU B N 1
ATOM 2405 C CA . LEU B 1 8 ? 5.324 22.625 11.711 1 82.56 8 LEU B CA 1
ATOM 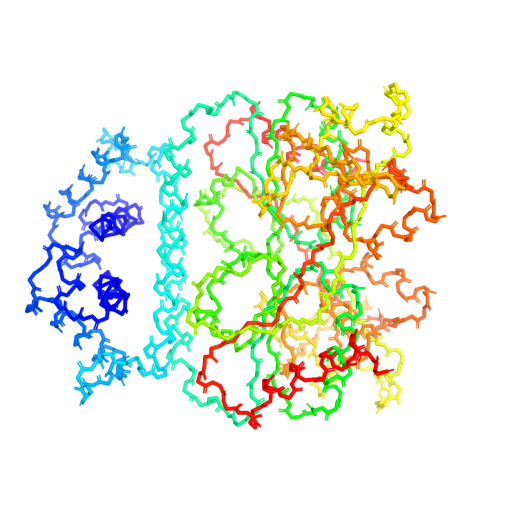2406 C C . LEU B 1 8 ? 5.238 23.156 10.289 1 82.56 8 LEU B C 1
ATOM 2408 O O . LEU B 1 8 ? 6.184 23.016 9.508 1 82.56 8 LEU B O 1
ATOM 2412 N N . ILE B 1 9 ? 4.176 23.75 9.953 1 80.12 9 ILE B N 1
ATOM 2413 C CA . ILE B 1 9 ? 3.984 24.312 8.625 1 80.12 9 ILE B CA 1
ATOM 2414 C C . ILE B 1 9 ? 4.938 25.484 8.414 1 80.12 9 ILE B C 1
ATOM 2416 O O . ILE B 1 9 ? 5.535 25.625 7.348 1 80.12 9 ILE B O 1
ATOM 2420 N N . VAL B 1 10 ? 5.051 26.297 9.398 1 82.69 10 VAL B N 1
ATOM 2421 C CA . VAL B 1 10 ? 5.973 27.422 9.336 1 82.69 10 VAL B CA 1
ATOM 2422 C C . VAL B 1 10 ? 7.395 26.922 9.109 1 82.69 10 VAL B C 1
ATOM 2424 O O . VAL B 1 10 ? 8.102 27.422 8.234 1 82.69 10 VAL B O 1
ATOM 2427 N N . PHE B 1 11 ? 7.723 25.938 9.844 1 87.06 11 PHE B N 1
ATOM 2428 C CA . PHE B 1 11 ? 9.031 25.312 9.68 1 87.06 11 PHE B CA 1
ATOM 2429 C C . PHE B 1 11 ? 9.219 24.812 8.258 1 87.06 11 PHE B C 1
ATOM 2431 O O . PHE B 1 11 ? 10.258 25.062 7.637 1 87.06 11 PHE B O 1
ATOM 2438 N N . ALA B 1 12 ? 8.203 24.156 7.844 1 83.94 12 ALA B N 1
ATOM 2439 C CA . ALA B 1 12 ? 8.289 23.594 6.5 1 83.94 12 ALA B CA 1
ATOM 2440 C C . ALA B 1 12 ? 8.5 24.688 5.457 1 83.94 12 ALA B C 1
ATOM 2442 O O . ALA B 1 12 ? 9.297 24.516 4.531 1 83.94 12 ALA B O 1
ATOM 2443 N N . LYS B 1 13 ? 7.812 25.734 5.559 1 81.81 13 LYS B N 1
ATOM 2444 C CA . LYS B 1 13 ? 7.926 26.828 4.594 1 81.81 13 LYS B CA 1
ATOM 2445 C C . LYS B 1 13 ? 9.273 27.531 4.707 1 81.81 13 LYS B C 1
ATOM 2447 O O . LYS B 1 13 ? 9.852 27.938 3.699 1 81.81 13 LYS B O 1
ATOM 2452 N N . ILE B 1 14 ? 9.773 27.656 5.887 1 84.75 14 ILE B N 1
ATOM 2453 C CA . ILE B 1 14 ? 11.102 28.234 6.102 1 84.75 14 ILE B CA 1
ATOM 2454 C C . ILE B 1 14 ? 12.148 27.359 5.414 1 84.75 14 ILE B C 1
ATOM 2456 O O . ILE B 1 14 ? 13.031 27.859 4.719 1 84.75 14 ILE B O 1
ATOM 2460 N N . ALA B 1 15 ? 12 26.141 5.688 1 84.25 15 ALA B N 1
ATOM 2461 C CA . ALA B 1 15 ? 12.945 25.203 5.09 1 84.25 15 ALA B CA 1
ATOM 2462 C C . ALA B 1 15 ? 12.883 25.266 3.566 1 84.25 15 ALA B C 1
ATOM 2464 O O . ALA B 1 15 ? 13.914 25.203 2.895 1 84.25 15 ALA B O 1
ATOM 2465 N N . GLU B 1 16 ? 11.742 25.391 3.016 1 80.81 16 GLU B N 1
ATOM 2466 C CA . GLU B 1 16 ? 11.523 25.422 1.573 1 80.81 16 GLU B CA 1
ATOM 2467 C C . GLU B 1 16 ? 12.102 26.688 0.951 1 80.81 16 GLU B C 1
ATOM 2469 O O . GLU B 1 16 ? 12.688 26.641 -0.132 1 80.81 16 GLU B O 1
ATOM 2474 N N . THR B 1 17 ? 11.945 27.781 1.593 1 81.06 17 THR B N 1
ATOM 2475 C CA . THR B 1 17 ? 12.367 29.078 1.061 1 81.06 17 THR B CA 1
ATOM 2476 C C . THR B 1 17 ? 13.836 29.344 1.396 1 81.06 17 THR B C 1
ATOM 2478 O O . THR B 1 17 ? 14.461 30.219 0.802 1 81.06 17 THR B O 1
ATOM 2481 N N . GLY B 1 18 ? 14.289 28.562 2.365 1 82.5 18 GLY B N 1
ATOM 2482 C CA . GLY B 1 18 ? 15.695 28.656 2.732 1 82.5 18 GLY B CA 1
ATOM 2483 C C . GLY B 1 18 ? 15.984 29.812 3.664 1 82.5 18 GLY B C 1
ATOM 2484 O O . GLY B 1 18 ? 17.156 30.141 3.92 1 82.5 18 GLY B O 1
ATOM 2485 N N . SER B 1 19 ? 14.93 30.547 4.039 1 85.56 19 SER B N 1
ATOM 2486 C CA . SER B 1 19 ? 15.117 31.656 4.965 1 85.56 19 SER B CA 1
ATOM 2487 C C . SER B 1 19 ? 13.875 31.891 5.816 1 85.56 19 SER B C 1
ATOM 2489 O O . SER B 1 19 ? 12.766 31.562 5.402 1 85.56 19 SER B O 1
ATOM 2491 N N . VAL B 1 20 ? 14.125 32.406 6.984 1 86.81 20 VAL B N 1
ATOM 2492 C CA . VAL B 1 20 ? 13.008 32.75 7.867 1 86.81 20 VAL B CA 1
ATOM 2493 C C . VAL B 1 20 ? 12.125 33.812 7.215 1 86.81 20 VAL B C 1
ATOM 2495 O O . VAL B 1 20 ? 10.898 33.688 7.227 1 86.81 20 VAL B O 1
ATOM 2498 N N . SER B 1 21 ? 12.789 34.781 6.598 1 87.38 21 SER B N 1
ATOM 2499 C CA . SER B 1 21 ? 12.047 35.844 5.945 1 87.38 21 SER B CA 1
ATOM 2500 C C . SER B 1 21 ? 11.242 35.312 4.762 1 87.38 21 SER B C 1
ATOM 2502 O O . SER B 1 21 ? 10.094 35.719 4.562 1 87.38 21 SER B O 1
ATOM 2504 N N . GLY B 1 22 ? 11.836 34.5 4.051 1 84.75 22 GLY B N 1
ATOM 2505 C CA . GLY B 1 22 ? 11.148 33.906 2.916 1 84.75 22 GLY B CA 1
ATOM 2506 C C . GLY B 1 22 ? 9.945 33.094 3.318 1 84.75 22 GLY B C 1
ATOM 2507 O O . GLY B 1 22 ? 8.883 33.188 2.697 1 84.75 22 GLY B O 1
ATOM 2508 N N . GLY B 1 23 ? 10.117 32.281 4.324 1 84.06 23 GLY B N 1
ATOM 2509 C CA . GLY B 1 23 ? 9.008 31.484 4.84 1 84.06 23 GLY B CA 1
ATOM 2510 C C . GLY B 1 23 ? 7.871 32.312 5.383 1 84.06 23 GLY B C 1
ATOM 2511 O O . GLY B 1 23 ? 6.699 32.031 5.152 1 84.06 23 GLY B O 1
ATOM 2512 N N . ALA B 1 24 ? 8.234 33.375 6.059 1 83.94 24 ALA B N 1
ATOM 2513 C CA . ALA B 1 24 ? 7.25 34.281 6.629 1 83.94 24 ALA B CA 1
ATOM 2514 C C . ALA B 1 24 ? 6.418 34.938 5.531 1 83.94 24 ALA B C 1
ATOM 2516 O O . ALA B 1 24 ? 5.188 34.969 5.613 1 83.94 24 ALA B O 1
ATOM 2517 N N . GLU B 1 25 ? 7.059 35.406 4.539 1 82.19 25 GLU B N 1
ATOM 2518 C CA . GLU B 1 25 ? 6.391 36.062 3.424 1 82.19 25 GLU B CA 1
ATOM 2519 C C . GLU B 1 25 ? 5.414 35.125 2.725 1 82.19 25 GLU B C 1
ATOM 2521 O O . GLU B 1 25 ? 4.289 35.531 2.398 1 82.19 25 GLU B O 1
ATOM 2526 N N . ALA B 1 26 ? 5.844 33.969 2.6 1 78.75 26 ALA B N 1
ATOM 2527 C CA . ALA B 1 26 ? 5.031 32.969 1.906 1 78.75 26 ALA B CA 1
ATOM 2528 C C . ALA B 1 26 ? 3.75 32.656 2.68 1 78.75 26 ALA B C 1
ATOM 2530 O O . ALA B 1 26 ? 2.732 32.312 2.09 1 78.75 26 ALA B O 1
ATOM 2531 N N . LEU B 1 27 ? 3.842 32.875 3.941 1 76 27 LEU B N 1
ATOM 2532 C CA . LEU B 1 27 ? 2.713 32.5 4.793 1 76 27 LEU B CA 1
ATOM 2533 C C . LEU B 1 27 ? 1.972 33.75 5.27 1 76 27 LEU B C 1
ATOM 2535 O O . LEU B 1 27 ? 1.02 33.656 6.047 1 76 27 LEU B O 1
ATOM 2539 N N . GLY B 1 28 ? 2.418 34.938 4.879 1 78.38 28 GLY B N 1
ATOM 2540 C CA 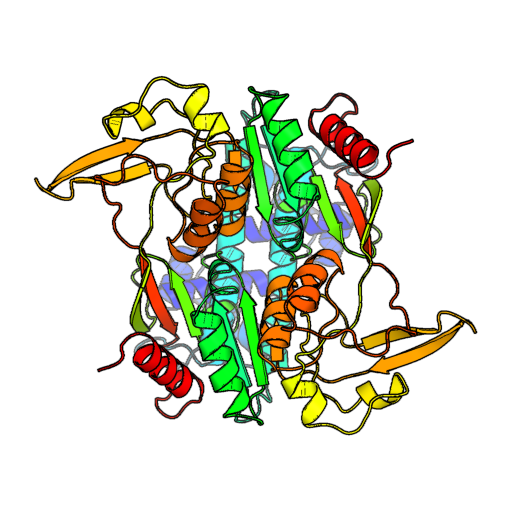. GLY B 1 28 ? 1.805 36.188 5.305 1 78.38 28 GLY B CA 1
ATOM 2541 C C . GLY B 1 28 ? 2.053 36.5 6.766 1 78.38 28 GLY B C 1
ATOM 2542 O O . GLY B 1 28 ? 1.182 37.062 7.445 1 78.38 28 GLY B O 1
ATOM 2543 N N . LEU B 1 29 ? 3.127 36 7.203 1 80.75 29 LEU B N 1
ATOM 2544 C CA . LEU B 1 29 ? 3.52 36.25 8.586 1 80.75 29 LEU B CA 1
ATOM 2545 C C . LEU B 1 29 ? 4.688 37.25 8.648 1 80.75 29 LEU B C 1
ATOM 2547 O O . LEU B 1 29 ? 5.34 37.5 7.633 1 80.75 29 LEU B O 1
ATOM 2551 N N . SER B 1 30 ? 4.859 37.844 9.766 1 86.62 30 SER B N 1
ATOM 2552 C CA . SER B 1 30 ? 6.09 38.594 10 1 86.62 30 SER B CA 1
ATOM 2553 C C . SER B 1 30 ? 7.266 37.656 10.281 1 86.62 30 SER B C 1
ATOM 2555 O O . SER B 1 30 ? 7.078 36.531 10.781 1 86.62 30 SER B O 1
ATOM 2557 N N . ALA B 1 31 ? 8.422 38.125 9.945 1 89.25 31 ALA B N 1
ATOM 2558 C CA . ALA B 1 31 ? 9.625 37.344 10.219 1 89.25 31 ALA B CA 1
ATOM 2559 C C . ALA B 1 31 ? 9.75 37.031 11.703 1 89.25 31 ALA B C 1
ATOM 2561 O O . ALA B 1 31 ? 10.211 35.969 12.078 1 89.25 31 ALA B O 1
ATOM 2562 N N . ALA B 1 32 ? 9.367 37.969 12.477 1 88.31 32 ALA B N 1
ATOM 2563 C CA . ALA B 1 32 ? 9.422 37.781 13.922 1 88.31 32 ALA B CA 1
ATOM 2564 C C . ALA B 1 32 ? 8.5 36.625 14.352 1 88.31 32 ALA B C 1
ATOM 2566 O O . ALA B 1 32 ? 8.891 35.781 15.164 1 88.31 32 ALA B O 1
ATOM 2567 N N . THR B 1 33 ? 7.359 36.656 13.805 1 86.88 33 THR B N 1
ATOM 2568 C CA . THR B 1 33 ? 6.383 35.625 14.133 1 86.88 33 THR B CA 1
ATOM 2569 C C . THR B 1 33 ? 6.859 34.25 13.656 1 86.88 33 THR B C 1
ATOM 2571 O O . THR B 1 33 ? 6.734 33.281 14.375 1 86.88 33 THR B O 1
ATOM 2574 N N . ALA B 1 34 ? 7.336 34.219 12.461 1 88.75 34 ALA B N 1
ATOM 2575 C CA . ALA B 1 34 ? 7.844 32.969 11.914 1 88.75 34 ALA B CA 1
ATOM 2576 C C . ALA B 1 34 ? 8.984 32.406 12.766 1 88.75 34 ALA B C 1
ATOM 2578 O O . ALA B 1 34 ? 9.055 31.203 13.023 1 88.75 34 ALA B O 1
ATOM 2579 N N . SER B 1 35 ? 9.844 33.312 13.156 1 87.62 35 SER B N 1
ATOM 2580 C CA . SER B 1 35 ? 10.969 32.906 13.992 1 87.62 35 SER B CA 1
ATOM 2581 C C . SER B 1 35 ? 10.492 32.375 15.336 1 87.62 35 SER B C 1
ATOM 2583 O O . SER B 1 35 ? 11.031 31.375 15.844 1 87.62 35 SER B O 1
ATOM 2585 N N . LEU B 1 36 ? 9.539 33 15.852 1 87.81 36 LEU B N 1
ATOM 2586 C CA . LEU B 1 36 ? 8.961 32.594 17.125 1 87.81 36 LEU B CA 1
ATOM 2587 C C . LEU B 1 36 ? 8.344 31.188 17 1 87.81 36 LEU B C 1
ATOM 2589 O O . LEU B 1 36 ? 8.508 30.344 17.875 1 87.81 36 LEU B O 1
ATOM 2593 N N . HIS B 1 37 ? 7.617 31 15.977 1 86.75 37 HIS B N 1
ATOM 2594 C CA . HIS B 1 37 ? 6.973 29.703 15.75 1 86.75 37 HIS B CA 1
ATOM 2595 C C . HIS B 1 37 ? 8 28.594 15.602 1 86.75 37 HIS B C 1
ATOM 2597 O O . HIS B 1 37 ? 7.812 27.484 16.125 1 86.75 37 HIS B O 1
ATOM 2603 N N . LEU B 1 38 ? 9.047 28.859 14.898 1 87.5 38 LEU B N 1
ATOM 2604 C CA . LEU B 1 38 ? 10.125 27.891 14.742 1 87.5 38 LEU B CA 1
ATOM 2605 C C . LEU B 1 38 ? 10.742 27.547 16.094 1 87.5 38 LEU B C 1
ATOM 2607 O O . LEU B 1 38 ? 10.945 26.375 16.406 1 87.5 38 LEU B O 1
ATOM 2611 N N . SER B 1 39 ? 11.031 28.562 16.844 1 85.94 39 SER B N 1
ATOM 2612 C CA . SER B 1 39 ? 11.633 28.359 18.156 1 85.94 39 SER B CA 1
ATOM 2613 C C . SER B 1 39 ? 10.727 27.547 19.062 1 85.94 39 SER B C 1
ATOM 2615 O O . SER B 1 39 ? 11.195 26.672 19.812 1 85.94 39 SER B O 1
ATOM 2617 N N . ARG B 1 40 ? 9.516 27.828 18.984 1 85.06 40 ARG B N 1
ATOM 2618 C CA . ARG B 1 40 ? 8.555 27.094 19.812 1 85.06 40 ARG B CA 1
ATOM 2619 C C . ARG B 1 40 ? 8.484 25.641 19.391 1 85.06 40 ARG B C 1
ATOM 2621 O O . ARG B 1 40 ? 8.391 24.75 20.25 1 85.06 40 ARG B O 1
ATOM 2628 N N . LEU B 1 41 ? 8.492 25.438 18.156 1 83.69 41 LEU B N 1
ATOM 2629 C CA . LEU B 1 41 ? 8.492 24.062 17.656 1 83.69 41 LEU B CA 1
ATOM 2630 C C . LEU B 1 41 ? 9.711 23.297 18.156 1 83.69 41 LEU B C 1
ATOM 2632 O O . LEU B 1 41 ? 9.586 22.172 18.656 1 83.69 41 LEU B O 1
ATOM 2636 N N . GLU B 1 42 ? 10.852 23.906 18.031 1 84.94 42 GLU B N 1
ATOM 2637 C CA . GLU B 1 42 ? 12.102 23.297 18.469 1 84.94 42 GLU B CA 1
ATOM 2638 C C . GLU B 1 42 ? 12.078 23.016 19.984 1 84.94 42 GLU B C 1
ATOM 2640 O O . GLU B 1 42 ? 12.516 21.953 20.422 1 84.94 42 GLU B O 1
ATOM 2645 N N . ARG B 1 43 ? 11.586 23.953 20.688 1 78.44 43 ARG B N 1
ATOM 2646 C CA . ARG B 1 43 ? 11.484 23.797 22.141 1 78.44 43 ARG B CA 1
ATOM 2647 C C . ARG B 1 43 ? 10.547 22.656 22.5 1 78.44 43 ARG B C 1
ATOM 2649 O O . ARG B 1 43 ? 10.867 21.844 23.375 1 78.44 43 ARG B O 1
ATOM 2656 N N . ASN B 1 44 ? 9.445 22.672 21.875 1 77 44 ASN B N 1
ATOM 2657 C CA . ASN B 1 44 ? 8.477 21.609 22.141 1 77 44 ASN B CA 1
ATOM 2658 C C . ASN B 1 44 ? 9.055 20.234 21.828 1 77 44 ASN B C 1
ATOM 2660 O O . ASN B 1 44 ? 8.727 19.25 22.5 1 77 44 ASN B O 1
ATOM 2664 N N . LEU B 1 45 ? 9.883 20.234 20.781 1 74.69 45 LEU B N 1
ATOM 2665 C CA . LEU B 1 45 ? 10.461 18.969 20.344 1 74.69 45 LEU B CA 1
ATOM 2666 C C . LEU B 1 45 ? 11.75 18.672 21.094 1 74.69 45 LEU B C 1
ATOM 2668 O O . LEU B 1 45 ? 12.227 17.531 21.094 1 74.69 45 LEU B O 1
ATOM 2672 N N . GLY B 1 46 ? 12.266 19.641 21.719 1 75 46 GLY B N 1
ATOM 2673 C CA . GLY B 1 46 ? 13.547 19.516 22.406 1 75 46 GLY B CA 1
ATOM 2674 C C . GLY B 1 46 ? 14.711 19.297 21.453 1 75 46 GLY B C 1
ATOM 2675 O O . GLY B 1 46 ? 15.695 18.641 21.797 1 75 46 GLY B O 1
ATOM 2676 N N . ARG B 1 47 ? 14.531 19.625 20.203 1 78.81 47 ARG B N 1
ATOM 2677 C CA . ARG B 1 47 ? 15.539 19.422 19.156 1 78.81 47 ARG B CA 1
ATOM 2678 C C . ARG B 1 47 ? 15.648 20.656 18.266 1 78.81 47 ARG B C 1
ATOM 2680 O O . ARG B 1 47 ? 14.648 21.328 18 1 78.81 47 ARG B O 1
ATOM 2687 N N . ALA B 1 48 ? 16.906 20.875 17.875 1 80.81 48 ALA B N 1
ATOM 2688 C CA . ALA B 1 48 ? 17.094 21.891 16.859 1 80.81 48 ALA B CA 1
ATOM 2689 C C . ALA B 1 48 ? 16.766 21.359 15.469 1 80.81 48 ALA B C 1
ATOM 2691 O O . ALA B 1 48 ? 17.078 20.203 15.164 1 80.81 48 ALA B O 1
ATOM 2692 N N . LEU B 1 49 ? 16.078 22.203 14.789 1 84.12 49 LEU B N 1
ATOM 2693 C CA . LEU B 1 49 ? 15.68 21.75 13.453 1 84.12 49 LEU B CA 1
ATOM 2694 C C . LEU B 1 49 ? 16.531 22.422 12.383 1 84.12 49 LEU B C 1
ATOM 2696 O O . LEU B 1 49 ? 16.641 21.922 11.266 1 84.12 49 LEU B O 1
ATOM 2700 N N . LEU B 1 50 ? 17.109 23.594 12.703 1 83.31 50 LEU B N 1
ATOM 2701 C CA . LEU B 1 50 ? 17.922 24.375 11.781 1 83.31 50 LEU B CA 1
ATOM 2702 C C . LEU B 1 50 ? 19.234 24.781 12.43 1 83.31 50 LEU B C 1
ATOM 2704 O O . LEU B 1 50 ? 19.297 25.031 13.641 1 83.31 50 LEU B O 1
ATOM 2708 N N . TYR B 1 51 ? 20.328 24.609 11.586 1 75.19 51 TYR B N 1
ATOM 2709 C CA . TYR B 1 51 ? 21.594 25.172 12.07 1 75.19 51 TYR B CA 1
ATOM 2710 C C . TYR B 1 51 ? 21.609 26.688 11.906 1 75.19 51 TYR B C 1
ATOM 2712 O O . TYR B 1 51 ? 21.172 27.219 10.883 1 75.19 51 TYR B O 1
ATOM 2720 N N . ARG B 1 52 ? 21.797 27.469 12.922 1 58.25 52 ARG B N 1
ATOM 2721 C CA . ARG B 1 52 ? 21.766 28.922 12.93 1 58.25 52 ARG B CA 1
ATOM 2722 C C . ARG B 1 52 ? 23.094 29.5 12.43 1 58.25 52 ARG B C 1
ATOM 2724 O O . ARG B 1 52 ? 23.188 30.688 12.148 1 58.25 52 ARG B O 1
ATOM 2731 N N . ASN B 1 53 ? 24.141 28.828 12.445 1 54.88 53 ASN B N 1
ATOM 2732 C CA . ASN B 1 53 ? 25.438 29.484 12.312 1 54.88 53 ASN B CA 1
ATOM 2733 C C . ASN B 1 53 ? 25.75 29.797 10.852 1 54.88 53 ASN B C 1
ATOM 2735 O O . ASN B 1 53 ? 26.766 30.422 10.547 1 54.88 53 ASN B O 1
ATOM 2739 N N . SER B 1 54 ? 25.062 29.156 9.898 1 51.5 54 SER B N 1
ATOM 2740 C CA . SER B 1 54 ? 25.625 29.375 8.578 1 51.5 54 SER B CA 1
ATOM 2741 C C . SER B 1 54 ? 24.844 30.438 7.812 1 51.5 54 SER B C 1
ATOM 2743 O O . SER B 1 54 ? 23.703 30.75 8.148 1 51.5 54 SER B O 1
ATOM 2745 N N . ARG B 1 55 ? 25.453 31.328 6.988 1 54.81 55 ARG B N 1
ATOM 2746 C CA . ARG B 1 55 ? 24.891 32.344 6.098 1 54.81 55 ARG B CA 1
ATOM 2747 C C . ARG B 1 55 ? 23.656 31.797 5.383 1 54.81 55 ARG B C 1
ATOM 2749 O O . ARG B 1 55 ? 22.828 32.562 4.906 1 54.81 55 ARG B O 1
ATOM 2756 N N . LYS B 1 56 ? 23.609 30.484 5.203 1 60.78 56 LYS B N 1
ATOM 2757 C CA . LYS B 1 56 ? 22.469 29.844 4.562 1 60.78 56 LYS B CA 1
ATOM 2758 C C . LYS B 1 56 ? 21.797 28.859 5.52 1 60.78 56 LYS B C 1
ATOM 2760 O O . LYS B 1 56 ? 22.469 28.156 6.27 1 60.78 56 LYS B O 1
ATOM 2765 N N . LEU B 1 57 ? 20.562 29 5.82 1 72.5 57 LEU B N 1
ATOM 2766 C CA . LEU B 1 57 ? 19.734 28.141 6.66 1 72.5 57 LEU B CA 1
ATOM 2767 C C . LEU B 1 57 ? 19.844 26.688 6.238 1 72.5 57 LEU B C 1
ATOM 2769 O O . LEU B 1 57 ? 19.656 26.359 5.066 1 72.5 57 LEU B O 1
ATOM 2773 N N . SER B 1 58 ? 20.578 25.906 7.145 1 78.88 58 SER B N 1
ATOM 2774 C CA . SER B 1 58 ? 20.703 24.484 6.84 1 78.88 58 SER B CA 1
ATOM 2775 C C . SER B 1 58 ? 19.938 23.641 7.84 1 78.88 58 SER B C 1
ATOM 2777 O O . SER B 1 58 ? 19.844 23.984 9.023 1 78.88 58 SER B O 1
ATOM 2779 N N . LEU B 1 59 ? 19.359 22.625 7.406 1 81.81 59 LEU B N 1
ATOM 2780 C CA . LEU B 1 59 ? 18.547 21.719 8.219 1 81.81 59 LEU B CA 1
ATOM 2781 C C . LEU B 1 59 ? 19.438 20.781 9.031 1 81.81 59 LEU B C 1
ATOM 2783 O O . LEU B 1 59 ? 20.453 20.312 8.539 1 81.81 59 LEU B O 1
ATOM 2787 N N . THR B 1 60 ? 19.125 20.625 10.352 1 76 60 THR B N 1
ATOM 2788 C CA . THR B 1 60 ? 19.703 19.531 11.133 1 76 60 THR B CA 1
ATOM 2789 C C . THR B 1 60 ? 19.156 18.188 10.664 1 76 60 THR B C 1
ATOM 2791 O O . THR B 1 60 ? 18.281 18.141 9.789 1 76 60 THR B O 1
ATOM 2794 N N . GLN B 1 61 ? 19.734 17.172 11.203 1 69.81 61 GLN B N 1
ATOM 2795 C CA . GLN B 1 61 ? 19.188 15.844 10.93 1 69.81 61 GLN B CA 1
ATOM 2796 C C . GLN B 1 61 ? 17.719 15.75 11.375 1 69.81 61 GLN B C 1
ATOM 2798 O O . GLN B 1 61 ? 16.875 15.219 10.648 1 69.81 61 GLN B O 1
ATOM 2803 N N . ASP B 1 62 ? 17.484 16.281 12.539 1 73.25 62 ASP B N 1
ATOM 2804 C CA . ASP B 1 62 ? 16.125 16.312 13.062 1 73.25 62 ASP B CA 1
ATOM 2805 C C . ASP B 1 62 ? 15.219 17.188 12.195 1 73.25 62 ASP B C 1
ATOM 2807 O O . ASP B 1 62 ? 14.055 16.859 11.953 1 73.25 62 ASP B O 1
ATOM 2811 N N . GLY B 1 63 ? 15.805 18.281 11.773 1 78.81 63 GLY B N 1
ATOM 2812 C CA . GLY B 1 63 ? 15.07 19.172 10.891 1 78.81 63 GLY B CA 1
ATOM 2813 C C . GLY B 1 63 ? 14.648 18.516 9.594 1 78.81 63 GLY B C 1
ATOM 2814 O O . GLY B 1 63 ? 13.516 18.688 9.141 1 78.81 63 GLY B O 1
ATOM 2815 N N . THR B 1 64 ? 15.523 17.875 9.117 1 73.56 64 THR B N 1
ATOM 2816 C CA . THR B 1 64 ? 15.258 17.172 7.863 1 73.56 64 THR B CA 1
ATOM 2817 C C . THR B 1 64 ? 14.133 16.156 8.039 1 73.56 64 THR B C 1
ATOM 2819 O O . THR B 1 64 ? 13.234 16.078 7.211 1 73.56 64 THR B O 1
ATOM 2822 N N . GLN B 1 65 ? 14.164 15.547 9.148 1 69.81 65 GLN B N 1
ATOM 2823 C CA . GLN B 1 65 ? 13.148 14.539 9.445 1 69.81 65 GLN B CA 1
ATOM 2824 C C . GLN B 1 65 ? 11.781 15.18 9.633 1 69.81 65 GLN B C 1
ATOM 2826 O O . GLN B 1 65 ? 10.773 14.688 9.117 1 69.81 65 GLN B O 1
ATOM 2831 N N . LEU B 1 66 ? 11.789 16.156 10.352 1 75.81 66 LEU B N 1
ATOM 2832 C CA . LEU B 1 66 ? 10.516 16.812 10.648 1 75.81 66 LEU B CA 1
ATOM 2833 C C . LEU B 1 66 ? 9.945 17.469 9.398 1 75.81 66 LEU B C 1
ATOM 2835 O O . LEU B 1 66 ? 8.727 17.516 9.219 1 75.81 66 LEU B O 1
ATOM 2839 N N . LEU B 1 67 ? 10.766 18.016 8.594 1 79.31 67 LEU B N 1
ATOM 2840 C CA . LEU B 1 67 ? 10.32 18.641 7.352 1 79.31 67 LEU B CA 1
ATOM 2841 C C . LEU B 1 67 ? 9.594 17.641 6.469 1 79.31 67 LEU B C 1
ATOM 2843 O O . LEU B 1 67 ? 8.578 17.969 5.848 1 79.31 67 LEU B O 1
ATOM 2847 N N . ASP B 1 68 ? 10.062 16.609 6.504 1 69.81 68 ASP B N 1
ATOM 2848 C CA . ASP B 1 68 ? 9.438 15.547 5.723 1 69.81 68 ASP B CA 1
ATOM 2849 C C . ASP B 1 68 ? 8.023 15.258 6.227 1 69.81 68 ASP B C 1
ATOM 2851 O O . ASP B 1 68 ? 7.102 15.086 5.43 1 69.81 68 ASP B O 1
ATOM 2855 N N . THR B 1 69 ? 7.895 15.086 7.504 1 70.62 69 THR B N 1
ATOM 2856 C CA . THR B 1 69 ? 6.574 14.914 8.102 1 70.62 69 THR B CA 1
ATOM 2857 C C . THR B 1 69 ? 5.645 16.047 7.691 1 70.62 69 THR B C 1
ATOM 2859 O O . THR B 1 69 ? 4.492 15.812 7.32 1 70.62 69 THR B O 1
ATOM 2862 N N . ALA B 1 70 ? 6.199 17.156 7.723 1 75.19 70 ALA B N 1
ATOM 2863 C CA . ALA B 1 70 ? 5.406 18.328 7.383 1 75.19 70 ALA B CA 1
ATOM 2864 C C . ALA B 1 70 ? 4.949 18.281 5.93 1 75.19 70 ALA B C 1
ATOM 2866 O O . ALA B 1 70 ? 3.793 18.594 5.625 1 75.19 70 ALA B O 1
ATOM 2867 N N . ARG B 1 71 ? 5.789 17.906 5.098 1 73.44 71 ARG B N 1
ATOM 2868 C CA . ARG B 1 71 ? 5.477 17.844 3.672 1 73.44 71 ARG B CA 1
ATOM 2869 C C . ARG B 1 71 ? 4.391 16.812 3.396 1 73.44 71 ARG B C 1
ATOM 2871 O O . ARG B 1 71 ? 3.461 17.062 2.627 1 73.44 71 ARG B O 1
ATOM 2878 N N . SER B 1 72 ? 4.566 15.742 4.02 1 68.56 72 SER B N 1
ATOM 2879 C CA . SER B 1 72 ? 3.568 14.695 3.857 1 68.56 72 SER B CA 1
ATOM 2880 C C . SER B 1 72 ? 2.191 15.164 4.312 1 68.56 72 SER B C 1
ATOM 2882 O O . SER B 1 72 ? 1.184 14.867 3.666 1 68.56 72 SER B O 1
ATOM 2884 N N . MET B 1 73 ? 2.197 15.75 5.387 1 68.69 73 MET B N 1
ATOM 2885 C CA . MET B 1 73 ? 0.947 16.297 5.902 1 68.69 73 MET B CA 1
ATOM 2886 C C . MET B 1 73 ? 0.337 17.281 4.918 1 68.69 73 MET B C 1
ATOM 2888 O O . MET B 1 73 ? -0.87 17.266 4.672 1 68.69 73 MET B O 1
ATOM 2892 N N . LEU B 1 74 ? 1.166 18.047 4.316 1 68.88 74 LEU B N 1
ATOM 2893 C CA . LEU B 1 74 ? 0.695 19.094 3.41 1 68.88 74 LEU B CA 1
ATOM 2894 C C . LEU B 1 74 ? 0.181 18.484 2.109 1 68.88 74 LEU B C 1
ATOM 2896 O O . LEU B 1 74 ? -0.816 18.953 1.554 1 68.88 74 LEU B O 1
ATOM 2900 N N . GLU B 1 75 ? 0.872 17.562 1.702 1 66.56 75 GLU B N 1
ATOM 2901 C CA . GLU B 1 75 ? 0.437 16.875 0.49 1 66.56 75 GLU B CA 1
ATOM 2902 C C . GLU B 1 75 ? 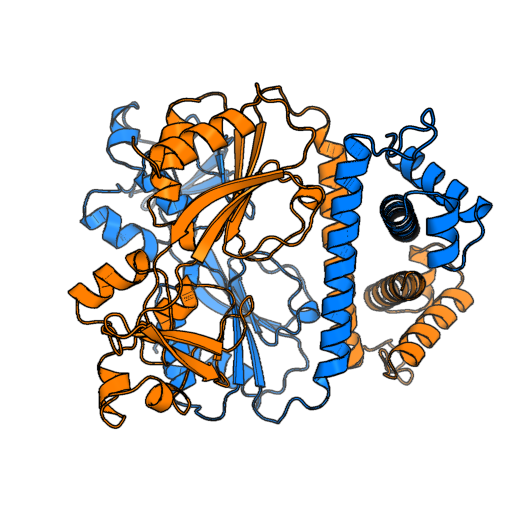-0.921 16.203 0.691 1 66.56 75 GLU B C 1
ATOM 2904 O O . GLU B 1 75 ? -1.779 16.25 -0.193 1 66.56 75 GLU B O 1
ATOM 2909 N N . LEU B 1 76 ? -1.023 15.586 1.796 1 63.75 76 LEU B N 1
ATOM 2910 C CA . LEU B 1 76 ? -2.307 14.969 2.125 1 63.75 76 LEU B CA 1
ATOM 2911 C C . LEU B 1 76 ? -3.414 16.016 2.158 1 63.75 76 LEU B C 1
ATOM 2913 O O . LEU B 1 76 ? -4.523 15.773 1.683 1 63.75 76 LEU B O 1
ATOM 2917 N N . TYR B 1 77 ? -3.074 17.062 2.68 1 61.69 77 TYR B N 1
ATOM 2918 C CA . TYR B 1 77 ? -4.016 18.172 2.736 1 61.69 77 TYR B CA 1
ATOM 2919 C C . TYR B 1 77 ? -4.414 18.625 1.336 1 61.69 77 TYR B C 1
ATOM 2921 O O . TYR B 1 77 ? -5.602 18.781 1.043 1 61.69 77 TYR B O 1
ATOM 2929 N N . GLU B 1 78 ? -3.445 18.812 0.567 1 63.75 78 GLU B N 1
ATOM 2930 C CA . GLU B 1 78 ? -3.715 19.312 -0.781 1 63.75 78 GLU B CA 1
ATOM 2931 C C . GLU B 1 78 ? -4.551 18.312 -1.576 1 63.75 78 GLU B C 1
ATOM 2933 O O . GLU B 1 78 ? -5.516 18.688 -2.242 1 63.75 78 GLU B O 1
ATOM 2938 N N . LYS B 1 79 ? -4.152 17.156 -1.488 1 59.94 79 LYS B N 1
ATOM 2939 C CA . LYS B 1 79 ? -4.883 16.109 -2.193 1 59.94 79 LYS B CA 1
ATOM 2940 C C . LYS B 1 79 ? -6.328 16.016 -1.704 1 59.94 79 LYS B C 1
ATOM 2942 O O . LYS B 1 79 ? -7.258 15.953 -2.51 1 59.94 79 LYS B O 1
ATOM 2947 N N . GLY B 1 80 ? -6.43 15.938 -0.413 1 60.09 80 GLY B N 1
ATOM 2948 C CA . GLY B 1 80 ? -7.762 15.875 0.165 1 60.09 80 GLY B CA 1
ATOM 2949 C C . GLY B 1 80 ? -8.633 17.062 -0.211 1 60.09 80 GLY B C 1
ATOM 2950 O O . GLY B 1 80 ? -9.82 16.891 -0.505 1 60.09 80 GLY B O 1
ATOM 2951 N N . PHE B 1 81 ? -7.984 18.156 -0.274 1 57.59 81 PHE B N 1
ATOM 2952 C CA . PHE B 1 81 ? -8.719 19.375 -0.603 1 57.59 81 PHE B CA 1
ATOM 2953 C C . PHE B 1 81 ? -9.125 19.375 -2.072 1 57.59 81 PHE B C 1
ATOM 2955 O O . PHE B 1 81 ? -10.234 19.781 -2.414 1 57.59 81 PHE B O 1
ATOM 2962 N N . ILE B 1 82 ? -8.266 19 -2.873 1 55.47 82 ILE B N 1
ATOM 2963 C CA . ILE B 1 82 ? -8.555 18.938 -4.301 1 55.47 82 ILE B CA 1
ATOM 2964 C C . ILE B 1 82 ? -9.695 17.938 -4.547 1 55.47 82 ILE B C 1
ATOM 2966 O O . ILE B 1 82 ? -10.633 18.234 -5.285 1 55.47 82 ILE B O 1
ATOM 2970 N N . GLU B 1 83 ? -9.508 16.859 -3.965 1 53.97 83 GLU B N 1
ATOM 2971 C CA . GLU B 1 83 ? -10.547 15.844 -4.113 1 53.97 83 GLU B CA 1
ATOM 2972 C C . GLU B 1 83 ? -11.891 16.344 -3.604 1 53.97 83 GLU B C 1
ATOM 2974 O O . GLU B 1 83 ? -12.93 16.078 -4.211 1 53.97 83 GLU B O 1
ATOM 2979 N N . PHE B 1 84 ? -11.805 16.969 -2.484 1 56.22 84 PHE B N 1
ATOM 2980 C CA . PHE B 1 84 ? -13 17.531 -1.883 1 56.22 84 PHE B CA 1
ATOM 2981 C C . PHE B 1 84 ? -13.656 18.531 -2.826 1 56.22 84 PHE B C 1
ATOM 2983 O O . PHE B 1 84 ? -14.883 18.562 -2.957 1 56.22 84 PHE B O 1
ATOM 2990 N N . ARG B 1 85 ? -12.812 19.188 -3.447 1 53.31 85 ARG B N 1
ATOM 2991 C CA . ARG B 1 85 ? -13.336 20.203 -4.355 1 53.31 85 ARG B CA 1
ATOM 2992 C C . ARG B 1 85 ? -13.875 19.562 -5.633 1 53.31 85 ARG B C 1
ATOM 2994 O O . ARG B 1 85 ? -14.836 20.062 -6.227 1 53.31 85 ARG B O 1
ATOM 3001 N N . GLN B 1 86 ? -13.156 18.609 -6.051 1 47.75 86 GLN B N 1
ATOM 3002 C CA . GLN B 1 86 ? -13.5 18 -7.332 1 47.75 86 GLN B CA 1
ATOM 3003 C C . GLN B 1 86 ? -14.703 17.078 -7.195 1 47.75 86 GLN B C 1
ATOM 3005 O O . GLN B 1 86 ? -15.391 16.781 -8.18 1 47.75 86 GLN B O 1
ATOM 3010 N N . ARG B 1 87 ? -14.906 16.453 -6.156 1 48.72 87 ARG B N 1
ATOM 3011 C CA . ARG B 1 87 ? -15.992 15.492 -5.996 1 48.72 87 ARG B CA 1
ATOM 3012 C C . ARG B 1 87 ? -17.344 16.141 -6.254 1 48.72 87 ARG B C 1
ATOM 3014 O O . ARG B 1 87 ? -18.391 15.492 -6.109 1 48.72 87 ARG B O 1
ATOM 3021 N N . ALA B 1 88 ? -17.406 17.391 -6.488 1 44.41 88 ALA B N 1
ATOM 3022 C CA . ALA B 1 88 ? -18.781 17.797 -6.766 1 44.41 88 ALA B CA 1
ATOM 3023 C C . ALA B 1 88 ? -19.5 16.75 -7.625 1 44.41 88 ALA B C 1
ATOM 3025 O O . ALA B 1 88 ? -20.688 16.516 -7.441 1 44.41 88 ALA B O 1
ATOM 3026 N N . VAL B 1 89 ? -19.094 16.703 -8.922 1 39.09 89 VAL B N 1
ATOM 3027 C CA . VAL B 1 89 ? -20.031 16.188 -9.898 1 39.09 89 VAL B CA 1
ATOM 3028 C C . VAL B 1 89 ? -20.031 14.656 -9.852 1 39.09 89 VAL B C 1
ATOM 3030 O O . VAL B 1 89 ? -19.281 14.008 -10.602 1 39.09 89 VAL B O 1
ATOM 3033 N N . SER B 1 90 ? -19.734 14.039 -8.805 1 43.88 90 SER B N 1
ATOM 3034 C CA . SER B 1 90 ? -19.797 12.586 -8.859 1 43.88 90 SER B CA 1
ATOM 3035 C C . SER B 1 90 ? -21.125 12.125 -9.469 1 43.88 90 SER B C 1
ATOM 3037 O O . SER B 1 90 ? -22.203 12.539 -9.031 1 43.88 90 SER B O 1
ATOM 3039 N N . THR B 1 91 ? -21.094 11.836 -10.609 1 49.88 91 THR B N 1
ATOM 3040 C CA . THR B 1 91 ? -22.234 11.188 -11.25 1 49.88 91 THR B CA 1
ATOM 3041 C C . THR B 1 91 ? -22.719 10.008 -10.422 1 49.88 91 THR B C 1
ATOM 3043 O O . THR B 1 91 ? -21.953 9.438 -9.633 1 49.88 91 THR B O 1
ATOM 3046 N N . ARG B 1 92 ? -24.016 9.68 -10.391 1 53.53 92 ARG B N 1
ATOM 3047 C CA . ARG B 1 92 ? -24.844 8.664 -9.734 1 53.53 92 ARG B CA 1
ATOM 3048 C C . ARG B 1 92 ? -24.156 7.301 -9.773 1 53.53 92 ARG B C 1
ATOM 3050 O O . ARG B 1 92 ? -24.5 6.406 -9 1 53.53 92 ARG B O 1
ATOM 3057 N N . ASN B 1 93 ? -22.906 7.082 -10.508 1 77.31 93 ASN B N 1
ATOM 3058 C CA . ASN B 1 93 ? -22.438 5.707 -10.547 1 77.31 93 ASN B CA 1
ATOM 3059 C C . ASN B 1 93 ? -20.938 5.629 -10.266 1 77.31 93 ASN B C 1
ATOM 3061 O O . ASN B 1 93 ? -20.203 4.91 -10.945 1 77.31 93 ASN B O 1
ATOM 3065 N N . SER B 1 94 ? -20.391 6.375 -9.242 1 85.06 94 SER B N 1
ATOM 3066 C CA . SER B 1 94 ? -18.984 6.324 -8.836 1 85.06 94 SER B CA 1
ATOM 3067 C C . SER B 1 94 ? -18.844 5.707 -7.449 1 85.06 94 SER B C 1
ATOM 3069 O O . SER B 1 94 ? -19.656 5.961 -6.562 1 85.06 94 SER B O 1
ATOM 3071 N N . LEU B 1 95 ? -17.859 4.762 -7.352 1 89 95 LEU B N 1
ATOM 3072 C CA . LEU B 1 95 ? -17.594 4.051 -6.105 1 89 95 LEU B CA 1
ATOM 3073 C C . LEU B 1 95 ? -16.094 4.012 -5.812 1 89 95 LEU B C 1
ATOM 3075 O O . LEU B 1 95 ? -15.289 3.717 -6.703 1 89 95 LEU B O 1
ATOM 3079 N N . ARG B 1 96 ? -15.727 4.438 -4.613 1 88.5 96 ARG B N 1
ATOM 3080 C CA . ARG B 1 96 ? -14.344 4.324 -4.156 1 88.5 96 ARG B CA 1
ATOM 3081 C C . ARG B 1 96 ? -14.234 3.361 -2.98 1 88.5 96 ARG B C 1
ATOM 3083 O O . ARG B 1 96 ? -14.875 3.561 -1.946 1 88.5 96 ARG B O 1
ATOM 3090 N N . ILE B 1 97 ? -13.352 2.336 -3.182 1 91.31 97 ILE B N 1
ATOM 3091 C CA . ILE B 1 97 ? -13.219 1.354 -2.111 1 91.31 97 ILE B CA 1
ATOM 3092 C C . ILE B 1 97 ? -11.75 1.227 -1.706 1 91.31 97 ILE B C 1
ATOM 3094 O O . ILE B 1 97 ? -10.852 1.558 -2.486 1 91.31 97 ILE B O 1
ATOM 3098 N N . SER B 1 98 ? -11.523 0.843 -0.487 1 89.75 98 SER B N 1
ATOM 3099 C CA . SER B 1 98 ? -10.211 0.42 -0.006 1 89.75 98 SER B CA 1
ATOM 3100 C C . SER B 1 98 ? -10.234 -1.033 0.455 1 89.75 98 SER B C 1
ATOM 3102 O O . SER B 1 98 ? -11.242 -1.502 0.998 1 89.75 98 SER B O 1
ATOM 3104 N N . MET B 1 99 ? -9.188 -1.707 0.126 1 90.62 99 MET B N 1
ATOM 3105 C CA . MET B 1 99 ? -9.086 -3.102 0.545 1 90.62 99 MET B CA 1
ATOM 3106 C C . MET B 1 99 ? -7.648 -3.451 0.921 1 90.62 99 MET B C 1
ATOM 3108 O O . MET B 1 99 ? -6.707 -2.834 0.423 1 90.62 99 MET B O 1
ATOM 3112 N N . PRO B 1 100 ? -7.539 -4.41 1.841 1 88.44 100 PRO B N 1
ATOM 3113 C CA . PRO B 1 100 ? -6.188 -4.895 2.125 1 88.44 100 PRO B CA 1
ATOM 3114 C C . PRO B 1 100 ? -5.473 -5.41 0.877 1 88.44 100 PRO B C 1
ATOM 3116 O O . PRO B 1 100 ? -6.09 -6.055 0.027 1 88.44 100 PRO B O 1
ATOM 3119 N N . ALA B 1 101 ? -4.227 -5.117 0.812 1 86.62 101 ALA B N 1
ATOM 3120 C CA . ALA B 1 101 ? -3.43 -5.512 -0.349 1 86.62 101 ALA B CA 1
ATOM 3121 C C . ALA B 1 101 ? -3.424 -7.027 -0.52 1 86.62 101 ALA B C 1
ATOM 3123 O O . ALA B 1 101 ? -3.389 -7.531 -1.645 1 86.62 101 ALA B O 1
ATOM 3124 N N . VAL B 1 102 ? -3.553 -7.734 0.511 1 86.88 102 VAL B N 1
ATOM 3125 C CA . VAL B 1 102 ? -3.461 -9.188 0.487 1 86.88 102 VAL B CA 1
ATOM 3126 C C . VAL B 1 102 ? -4.66 -9.773 -0.258 1 86.88 102 VAL B C 1
ATOM 3128 O O . VAL B 1 102 ? -4.637 -10.93 -0.675 1 86.88 102 VAL B O 1
ATOM 3131 N N . PHE B 1 103 ? -5.695 -8.977 -0.511 1 92.12 103 PHE B N 1
ATOM 3132 C CA . PHE B 1 103 ? -6.898 -9.461 -1.184 1 92.12 103 PHE B CA 1
ATOM 3133 C C . PHE B 1 103 ? -6.703 -9.477 -2.695 1 92.12 103 PHE B C 1
ATOM 3135 O O . PHE B 1 103 ? -7.484 -10.086 -3.42 1 92.12 103 PHE B O 1
ATOM 3142 N N . VAL B 1 104 ? -5.688 -8.852 -3.186 1 90.62 104 VAL B N 1
ATOM 3143 C CA . VAL B 1 104 ? -5.512 -8.625 -4.617 1 90.62 104 VAL B CA 1
ATOM 3144 C C . VAL B 1 104 ? -5.477 -9.969 -5.352 1 90.62 104 VAL B C 1
ATOM 3146 O O . VAL B 1 104 ? -6.152 -10.141 -6.367 1 90.62 104 VAL B O 1
ATOM 3149 N N . ASN B 1 105 ? -4.832 -10.914 -4.82 1 86.88 105 ASN B N 1
ATOM 3150 C CA . ASN B 1 105 ? -4.633 -12.156 -5.555 1 86.88 105 ASN B CA 1
ATOM 3151 C C . ASN B 1 105 ? -5.605 -13.242 -5.094 1 86.88 105 ASN B C 1
ATOM 3153 O O . ASN B 1 105 ? -5.523 -14.383 -5.543 1 86.88 105 ASN B O 1
ATOM 3157 N N . GLY B 1 106 ? -6.574 -12.898 -4.332 1 89.19 106 GLY B N 1
ATOM 3158 C CA . GLY B 1 106 ? -7.496 -13.891 -3.801 1 89.19 106 GLY B CA 1
ATOM 3159 C C . GLY B 1 106 ? -8.883 -13.805 -4.41 1 89.19 106 GLY B C 1
ATOM 3160 O O . GLY B 1 106 ? -9.07 -13.172 -5.453 1 89.19 106 GLY B O 1
ATOM 3161 N N . ASP B 1 107 ? -9.789 -14.484 -3.723 1 92.44 107 ASP B N 1
ATOM 3162 C CA . ASP B 1 107 ? -11.164 -14.594 -4.188 1 92.44 107 ASP B CA 1
ATOM 3163 C C . ASP B 1 107 ? -11.875 -13.242 -4.129 1 92.44 107 ASP B C 1
ATOM 3165 O O . ASP B 1 107 ? -12.781 -12.977 -4.922 1 92.44 107 ASP B O 1
ATOM 3169 N N . PHE B 1 108 ? -11.438 -12.461 -3.256 1 94.94 108 PHE B N 1
ATOM 3170 C CA . PHE B 1 108 ? -12.062 -11.148 -3.127 1 94.94 108 PHE B CA 1
ATOM 3171 C C . PHE B 1 108 ? -12.039 -10.406 -4.457 1 94.94 108 PHE B C 1
ATOM 3173 O O . PHE B 1 108 ? -13.078 -9.93 -4.93 1 94.94 108 PHE B O 1
ATOM 3180 N N . THR B 1 109 ? -10.922 -10.352 -5.023 1 95.44 109 THR B N 1
ATOM 3181 C CA . THR B 1 109 ? -10.75 -9.617 -6.273 1 95.44 109 THR B CA 1
ATOM 3182 C C . THR B 1 109 ? -11.477 -10.32 -7.418 1 95.44 109 THR B C 1
ATOM 3184 O O . THR B 1 109 ? -11.992 -9.672 -8.328 1 95.44 109 THR B O 1
ATOM 3187 N N . ARG B 1 110 ? -11.562 -11.625 -7.375 1 95.81 110 ARG B N 1
ATOM 3188 C CA . ARG B 1 110 ? -12.352 -12.352 -8.359 1 95.81 110 ARG B CA 1
ATOM 3189 C C . ARG B 1 110 ? -13.812 -11.922 -8.312 1 95.81 110 ARG B C 1
ATOM 3191 O O . ARG B 1 110 ? -14.422 -11.648 -9.352 1 95.81 110 ARG B O 1
ATOM 3198 N N . HIS B 1 111 ? -14.32 -11.852 -7.117 1 96.69 111 HIS B N 1
ATOM 3199 C CA . HIS B 1 111 ? -15.711 -11.43 -6.949 1 96.69 111 HIS B CA 1
ATOM 3200 C C . HIS B 1 111 ? -15.883 -9.969 -7.336 1 96.69 111 HIS B C 1
ATOM 3202 O O . HIS B 1 111 ? -16.906 -9.594 -7.91 1 96.69 111 HIS B O 1
ATOM 3208 N N . LEU B 1 112 ? -14.93 -9.188 -7.031 1 96.88 112 LEU B N 1
ATOM 3209 C CA . LEU B 1 112 ? -14.969 -7.777 -7.402 1 96.88 112 LEU B CA 1
ATOM 3210 C C . LEU B 1 112 ? -14.977 -7.613 -8.914 1 96.88 112 LEU B C 1
ATOM 3212 O O . LEU B 1 112 ? -15.727 -6.789 -9.453 1 96.88 112 LEU B O 1
ATOM 3216 N N . ALA B 1 113 ? -14.156 -8.383 -9.594 1 97.06 113 ALA B N 1
ATOM 3217 C CA . ALA B 1 113 ? -14.109 -8.344 -11.055 1 97.06 113 ALA B CA 1
ATOM 3218 C C . ALA B 1 113 ? -15.461 -8.711 -11.656 1 97.06 113 ALA B C 1
ATOM 3220 O O . ALA B 1 113 ? -15.898 -8.086 -12.625 1 97.06 113 ALA B O 1
ATOM 3221 N N . ALA B 1 114 ? -16.078 -9.719 -11.094 1 96.62 114 ALA B N 1
ATOM 3222 C CA . ALA B 1 114 ? -17.422 -10.109 -11.547 1 96.62 114 ALA B CA 1
ATOM 3223 C C . ALA B 1 114 ? -18.422 -8.969 -11.367 1 96.62 114 ALA B C 1
ATOM 3225 O O . ALA B 1 114 ? -19.234 -8.719 -12.25 1 96.62 114 ALA B O 1
ATOM 3226 N N . PHE B 1 115 ? -18.328 -8.312 -10.266 1 96.75 115 PHE B N 1
ATOM 3227 C CA . PHE B 1 115 ? -19.203 -7.176 -9.992 1 96.75 115 PHE B CA 1
ATOM 3228 C C . PHE B 1 115 ? -18.969 -6.066 -11.016 1 96.75 115 PHE B C 1
ATOM 3230 O O . PHE B 1 115 ? -19.938 -5.457 -11.492 1 96.75 115 PHE B O 1
ATOM 3237 N N . ILE B 1 116 ? -17.719 -5.816 -11.32 1 95.62 116 ILE B N 1
ATOM 3238 C CA . ILE B 1 116 ? -17.344 -4.801 -12.297 1 95.62 116 ILE B CA 1
ATOM 3239 C C . ILE B 1 116 ? -17.969 -5.148 -13.656 1 95.62 116 ILE B C 1
ATOM 3241 O O . ILE B 1 116 ? -18.516 -4.277 -14.328 1 95.62 116 ILE B O 1
ATOM 3245 N N . GLU B 1 117 ? -17.875 -6.363 -14.047 1 93.81 117 GLU B N 1
ATOM 3246 C CA . GLU B 1 117 ? -18.438 -6.828 -15.312 1 93.81 117 GLU B CA 1
ATOM 3247 C C . GLU B 1 117 ? -19.938 -6.641 -15.352 1 93.81 117 GLU B C 1
ATOM 3249 O O . GLU B 1 117 ? -20.5 -6.305 -16.391 1 93.81 117 GLU B O 1
ATOM 3254 N N . GLU B 1 118 ? -20.609 -6.836 -14.25 1 94.5 118 GLU B N 1
ATOM 3255 C CA . GLU B 1 118 ? -22.062 -6.738 -14.133 1 94.5 118 GLU B CA 1
ATOM 3256 C C . GLU B 1 118 ? -22.531 -5.281 -14.156 1 94.5 118 GLU B C 1
ATOM 3258 O O . GLU B 1 118 ? -23.703 -5 -14.359 1 94.5 118 GLU B O 1
ATOM 3263 N N . HIS B 1 119 ? -21.625 -4.406 -13.93 1 94.19 119 HIS B N 1
ATOM 3264 C CA . HIS B 1 119 ? -21.969 -2.988 -13.859 1 94.19 119 HIS B CA 1
ATOM 3265 C C . HIS B 1 119 ? -21.078 -2.162 -14.781 1 94.19 119 HIS B C 1
ATOM 3267 O O . HIS B 1 119 ? -20.25 -1.383 -14.312 1 94.19 119 HIS B O 1
ATOM 3273 N N . PRO B 1 120 ? -21.391 -2.133 -16.031 1 89.56 120 PRO B N 1
ATOM 3274 C CA . PRO B 1 120 ? -20.516 -1.491 -17.016 1 89.56 120 PRO B CA 1
ATOM 3275 C C . PRO B 1 120 ? -20.469 0.027 -16.875 1 89.56 120 PRO B C 1
ATOM 3277 O O . PRO B 1 120 ? -19.562 0.676 -17.391 1 89.56 120 PRO B O 1
ATOM 3280 N N . ASP B 1 121 ? -21.391 0.602 -16.109 1 88.62 121 ASP B N 1
ATOM 3281 C CA . ASP B 1 121 ? -21.438 2.051 -15.953 1 88.62 121 ASP B CA 1
ATOM 3282 C C . ASP B 1 121 ? -20.766 2.482 -14.648 1 88.62 121 A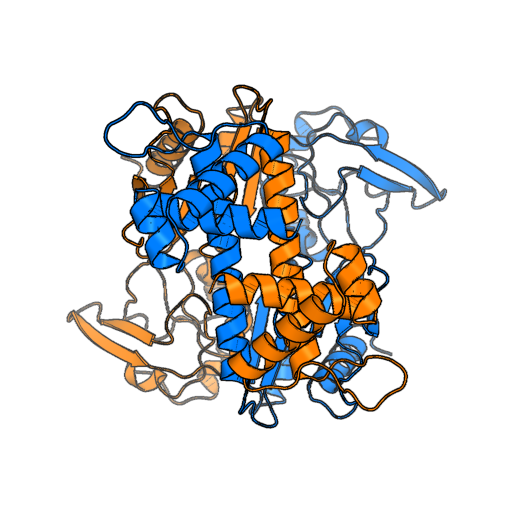SP B C 1
ATOM 3284 O O . ASP B 1 121 ? -20.766 3.67 -14.312 1 88.62 121 ASP B O 1
ATOM 3288 N N . LEU B 1 122 ? -20.156 1.55 -14.023 1 91.12 122 LEU B N 1
ATOM 3289 C CA . LEU B 1 122 ? -19.531 1.83 -12.727 1 91.12 122 LEU B CA 1
ATOM 3290 C C . LEU B 1 122 ? -18.141 2.416 -12.906 1 91.12 122 LEU B C 1
ATOM 3292 O O . LEU B 1 122 ? -17.312 1.851 -13.625 1 91.12 122 LEU B O 1
ATOM 3296 N N . ASP B 1 123 ? -18 3.582 -12.344 1 90.44 123 ASP B N 1
ATOM 3297 C CA . ASP B 1 123 ? -16.656 4.121 -12.156 1 90.44 123 ASP B CA 1
ATOM 3298 C C . ASP B 1 123 ? -16.094 3.73 -10.789 1 90.44 123 ASP B C 1
ATOM 3300 O O . ASP B 1 123 ? -16.578 4.191 -9.758 1 90.44 123 ASP B O 1
ATOM 3304 N N . LEU B 1 124 ? -15.062 2.855 -10.812 1 93.88 124 LEU B N 1
ATOM 3305 C CA . LEU B 1 124 ? -14.602 2.26 -9.562 1 93.88 124 LEU B CA 1
ATOM 3306 C C . LEU B 1 124 ? -13.141 2.607 -9.289 1 93.88 124 LEU B C 1
ATOM 3308 O O . LEU B 1 124 ? -12.273 2.35 -10.125 1 93.88 124 LEU B O 1
ATOM 3312 N N . GLY B 1 125 ? -12.914 3.264 -8.164 1 92.31 125 GLY B N 1
ATOM 3313 C CA . GLY B 1 125 ? -11.57 3.438 -7.625 1 92.31 125 GLY B CA 1
ATOM 3314 C C . GLY B 1 125 ? -11.258 2.469 -6.5 1 92.31 125 GLY B C 1
ATOM 3315 O O . GLY B 1 125 ? -12.039 2.314 -5.566 1 92.31 125 GLY B O 1
ATOM 3316 N N . ILE B 1 126 ? -10.109 1.799 -6.629 1 92.38 126 ILE B N 1
ATOM 3317 C CA . ILE B 1 126 ? -9.711 0.806 -5.637 1 92.38 126 ILE B CA 1
ATOM 3318 C C . ILE B 1 126 ? -8.359 1.196 -5.031 1 92.38 126 ILE B C 1
ATOM 3320 O O . ILE B 1 126 ? -7.352 1.254 -5.734 1 92.38 126 ILE B O 1
ATOM 3324 N N . ALA B 1 127 ? -8.344 1.407 -3.768 1 87.5 127 ALA B N 1
ATOM 3325 C CA . ALA B 1 127 ? -7.109 1.624 -3.014 1 87.5 127 ALA B CA 1
ATOM 3326 C C . ALA B 1 127 ? -6.688 0.359 -2.273 1 87.5 127 ALA B C 1
ATOM 3328 O O . ALA B 1 127 ? -7.449 -0.175 -1.463 1 87.5 127 ALA B O 1
ATOM 3329 N N . CYS B 1 128 ? -5.5 -0.138 -2.627 1 86.5 128 CYS B N 1
ATOM 3330 C CA . CYS B 1 128 ? -4.965 -1.333 -1.984 1 86.5 128 CYS B CA 1
ATOM 3331 C C . CYS B 1 128 ? -4.02 -0.963 -0.845 1 86.5 128 CYS B C 1
ATOM 3333 O O . CYS B 1 128 ? -2.812 -0.845 -1.047 1 86.5 128 CYS B O 1
ATOM 3335 N N . ASP B 1 129 ? -4.469 -0.66 0.293 1 71.06 129 ASP B N 1
ATOM 3336 C CA . ASP B 1 129 ? -3.666 -0.149 1.401 1 71.06 129 ASP B CA 1
ATOM 3337 C C . ASP B 1 129 ? -4.086 -0.786 2.723 1 71.06 129 ASP B C 1
ATOM 3339 O O . ASP B 1 129 ? -5.281 -0.954 2.986 1 71.06 129 ASP B O 1
ATOM 3343 N N . ASP B 1 130 ? -3.068 -1.256 3.414 1 63.12 130 ASP B N 1
ATOM 3344 C CA . ASP B 1 130 ? -3.326 -1.885 4.703 1 63.12 130 ASP B CA 1
ATOM 3345 C C . ASP B 1 130 ? -3.496 -0.837 5.801 1 63.12 130 ASP B C 1
ATOM 3347 O O . ASP B 1 130 ? -3.891 -1.163 6.926 1 63.12 130 ASP B O 1
ATOM 3351 N N . SER B 1 131 ? -3.105 0.336 5.348 1 55.53 131 SER B N 1
ATOM 3352 C CA . SER B 1 131 ? -3.068 1.34 6.406 1 55.53 131 SER B CA 1
ATOM 3353 C C . SER B 1 131 ? -4.473 1.756 6.824 1 55.53 131 SER B C 1
ATOM 3355 O O . SER B 1 131 ? -5.395 1.757 6.004 1 55.53 131 SER B O 1
ATOM 3357 N N . ARG B 1 132 ? -4.75 1.409 8.117 1 52.44 132 ARG B N 1
ATOM 3358 C CA . ARG B 1 132 ? -6.027 1.839 8.672 1 52.44 132 ARG B CA 1
ATOM 3359 C C . ARG B 1 132 ? -6.258 3.328 8.43 1 52.44 132 ARG B C 1
ATOM 3361 O O . ARG B 1 132 ? -5.895 4.16 9.266 1 52.44 132 ARG B O 1
ATOM 3368 N N . HIS B 1 133 ? -6.219 3.512 7.117 1 50.5 133 HIS B N 1
ATOM 3369 C CA . HIS B 1 133 ? -6.488 4.91 6.805 1 50.5 133 HIS B CA 1
ATOM 3370 C C . HIS B 1 133 ? -7.922 5.289 7.16 1 50.5 133 HIS B C 1
ATOM 3372 O O . HIS B 1 133 ? -8.789 4.422 7.246 1 50.5 133 HIS B O 1
ATOM 3378 N N . ASP B 1 134 ? -8.031 6.457 7.543 1 48.34 134 ASP B N 1
ATOM 3379 C CA . ASP B 1 134 ? -9.359 7.004 7.801 1 48.34 134 ASP B CA 1
ATOM 3380 C C . ASP B 1 134 ? -10.242 6.918 6.559 1 48.34 134 ASP B C 1
ATOM 3382 O O . ASP B 1 134 ? -9.953 7.559 5.543 1 48.34 134 ASP B O 1
ATOM 3386 N N . ILE B 1 135 ? -11.188 5.957 6.527 1 56.22 135 ILE B N 1
ATOM 3387 C CA . ILE B 1 135 ? -12.102 5.613 5.449 1 56.22 135 ILE B CA 1
ATOM 3388 C C . ILE B 1 135 ? -12.836 6.867 4.977 1 56.22 135 ILE B C 1
ATOM 3390 O O . ILE B 1 135 ? -12.977 7.098 3.773 1 56.22 135 ILE B O 1
ATOM 3394 N N . ILE B 1 136 ? -13.227 7.535 5.93 1 49.38 136 ILE B N 1
ATOM 3395 C CA . ILE B 1 136 ? -14.094 8.68 5.648 1 49.38 136 ILE B CA 1
ATOM 3396 C C . ILE B 1 136 ? -13.273 9.797 5.008 1 49.38 136 ILE B C 1
ATOM 3398 O O . ILE B 1 136 ? -13.68 10.367 3.988 1 49.38 136 ILE B O 1
ATOM 3402 N N . GLY B 1 137 ? -12.109 9.977 5.449 1 49.88 137 GLY B N 1
ATOM 3403 C CA . GLY B 1 137 ? -11.242 11.039 4.969 1 49.88 137 GLY B CA 1
ATOM 3404 C C . GLY B 1 137 ? -10.672 10.773 3.59 1 49.88 137 GLY B C 1
ATOM 3405 O O . GLY B 1 137 ? -10.438 11.703 2.816 1 49.88 137 GLY B O 1
ATOM 3406 N N . ASP B 1 138 ? -10.648 9.633 3.195 1 58.53 138 ASP B N 1
ATOM 3407 C CA . ASP B 1 138 ? -10 9.234 1.951 1 58.53 138 ASP B CA 1
ATOM 3408 C C . ASP B 1 138 ? -11.008 9.148 0.807 1 58.53 138 ASP B C 1
ATOM 3410 O O . ASP B 1 138 ? -10.633 8.867 -0.334 1 58.53 138 ASP B O 1
ATOM 3414 N N . GLY B 1 139 ? -12.281 9.664 1.148 1 67.5 139 GLY B N 1
ATOM 3415 C CA . GLY B 1 139 ? -13.297 9.523 0.121 1 67.5 139 GLY B CA 1
ATOM 3416 C C . GLY B 1 139 ? -13.602 8.078 -0.226 1 67.5 139 GLY B C 1
ATOM 3417 O O . GLY B 1 139 ? -13.945 7.77 -1.367 1 67.5 139 GLY B O 1
ATOM 3418 N N . ILE B 1 140 ? -13.352 7.375 0.759 1 79.25 140 ILE B N 1
ATOM 3419 C CA . ILE B 1 140 ? -13.633 5.953 0.572 1 79.25 140 ILE B CA 1
ATOM 3420 C C . ILE B 1 140 ? -15.086 5.664 0.934 1 79.25 140 ILE B C 1
ATOM 3422 O O . ILE B 1 140 ? -15.555 6.051 2.006 1 79.25 140 ILE B O 1
ATOM 3426 N N . ASP B 1 141 ? -15.766 5.148 -0.03 1 82.5 141 ASP B N 1
ATOM 3427 C CA . ASP B 1 141 ? -17.172 4.801 0.184 1 82.5 141 ASP B CA 1
ATOM 3428 C C . ASP B 1 141 ? -17.297 3.533 1.026 1 82.5 141 ASP B C 1
ATOM 3430 O O . ASP B 1 141 ? -18.219 3.412 1.838 1 82.5 141 ASP B O 1
ATOM 3434 N N . ILE B 1 142 ? -16.406 2.58 0.757 1 88.69 142 ILE B N 1
ATOM 3435 C CA . ILE B 1 142 ? -16.359 1.326 1.503 1 88.69 142 ILE B CA 1
ATOM 3436 C C . ILE B 1 142 ? -14.906 0.963 1.808 1 88.69 142 ILE B C 1
ATOM 3438 O O . ILE B 1 142 ? -14.062 0.96 0.911 1 88.69 142 ILE B O 1
ATOM 3442 N N . ALA B 1 143 ? -14.727 0.692 3.014 1 88.94 143 ALA B N 1
ATOM 3443 C CA . ALA B 1 143 ? -13.43 0.149 3.4 1 88.94 143 ALA B CA 1
ATOM 3444 C C . ALA B 1 143 ? -13.547 -1.309 3.836 1 88.94 143 ALA B C 1
ATOM 3446 O O . ALA B 1 143 ? -14.336 -1.632 4.727 1 88.94 143 ALA B O 1
ATOM 3447 N N . PHE B 1 144 ? -12.828 -2.086 3.145 1 91.31 144 PHE B N 1
ATOM 3448 C CA . PHE B 1 144 ? -12.695 -3.459 3.615 1 91.31 144 PHE B CA 1
ATOM 3449 C C . PHE B 1 144 ? -11.484 -3.6 4.531 1 91.31 144 PHE B C 1
ATOM 3451 O O . PHE B 1 144 ? -10.383 -3.174 4.184 1 91.31 144 PHE B O 1
ATOM 3458 N N . ARG B 1 145 ? -11.734 -4.156 5.68 1 87.25 145 ARG B N 1
ATOM 3459 C CA . ARG B 1 145 ? -10.695 -4.172 6.703 1 87.25 145 ARG B CA 1
ATOM 3460 C C . ARG B 1 145 ? -10.547 -5.562 7.312 1 87.25 145 ARG B C 1
ATOM 3462 O O . ARG B 1 145 ? -11.523 -6.316 7.398 1 87.25 145 ARG B O 1
ATOM 3469 N N . ILE B 1 146 ? -9.312 -5.754 7.691 1 85.81 146 ILE B N 1
ATOM 3470 C CA . ILE B 1 146 ? -9.008 -6.973 8.43 1 85.81 146 ILE B CA 1
ATOM 3471 C C . ILE B 1 146 ? -8.836 -6.648 9.914 1 85.81 146 ILE B C 1
ATOM 3473 O O . ILE B 1 146 ? -8.133 -5.703 10.266 1 85.81 146 ILE B O 1
ATOM 3477 N N . GLY B 1 147 ? -9.406 -7.434 10.766 1 78.19 147 GLY B N 1
ATOM 3478 C CA . GLY B 1 147 ? -9.195 -7.293 12.195 1 78.19 147 GLY B CA 1
ATOM 3479 C C . GLY B 1 147 ? -10.336 -6.582 12.898 1 78.19 147 GLY B C 1
ATOM 3480 O O . GLY B 1 147 ? -11.398 -6.371 12.312 1 78.19 147 GLY B O 1
ATOM 3481 N N . ASP B 1 148 ? -10.031 -6.246 14.148 1 67.5 148 ASP B N 1
ATOM 3482 C CA . ASP B 1 148 ? -11.062 -5.652 14.992 1 67.5 148 ASP B CA 1
ATOM 3483 C C . ASP B 1 148 ? -11.258 -4.176 14.656 1 67.5 148 ASP B C 1
ATOM 3485 O O . ASP B 1 148 ? -10.305 -3.477 14.32 1 67.5 148 ASP B O 1
ATOM 3489 N N . LEU B 1 149 ? -12.531 -3.826 14.5 1 67.31 149 LEU B N 1
ATOM 3490 C CA . LEU B 1 149 ? -12.883 -2.451 14.156 1 67.31 149 LEU B CA 1
ATOM 3491 C C . LEU B 1 149 ? -12.969 -1.588 15.414 1 67.31 149 LEU B C 1
ATOM 3493 O O . LEU B 1 149 ? -13.516 -2.016 16.438 1 67.31 149 LEU B O 1
ATOM 3497 N N . PRO B 1 150 ? -12.133 -0.492 15.305 1 56.47 150 PRO B N 1
ATOM 3498 C CA . PRO B 1 150 ? -12.367 0.398 16.438 1 56.47 150 PRO B CA 1
ATOM 3499 C C . PRO B 1 150 ? -13.805 0.902 16.516 1 56.47 150 PRO B C 1
ATOM 3501 O O . PRO B 1 150 ? -14.523 0.874 15.508 1 56.47 150 PRO B O 1
ATOM 3504 N N . ASP B 1 151 ? -14.234 1.139 17.688 1 54.75 151 ASP B N 1
ATOM 3505 C CA . ASP B 1 151 ? -15.547 1.728 17.938 1 54.75 151 ASP B CA 1
ATOM 3506 C C . ASP B 1 151 ? -15.727 3.025 17.156 1 54.75 151 ASP B C 1
ATOM 3508 O O . ASP B 1 151 ? -14.984 3.988 17.359 1 54.75 151 ASP B O 1
ATOM 3512 N N . SER B 1 152 ? -16.188 2.879 15.914 1 60.31 152 SER B N 1
ATOM 3513 C CA . SER B 1 152 ? -16.391 4.102 15.148 1 60.31 152 SER B CA 1
ATOM 3514 C C . SER B 1 152 ? -17.859 4.309 14.805 1 60.31 152 SER B C 1
ATOM 3516 O O . SER B 1 152 ? -18.688 3.42 15.031 1 60.31 152 SER B O 1
ATOM 3518 N N . SER B 1 153 ? -18.234 5.555 14.547 1 66.06 153 SER B N 1
ATOM 3519 C CA . SER B 1 153 ? -19.547 5.945 14.039 1 66.06 153 SER B CA 1
ATOM 3520 C C . SER B 1 153 ? -19.828 5.316 12.68 1 66.06 153 SER B C 1
ATOM 3522 O O . SER B 1 153 ? -20.938 5.418 12.156 1 66.06 153 SER B O 1
ATOM 3524 N N . LEU B 1 154 ? -18.938 4.434 12.32 1 74.62 154 LEU B N 1
ATOM 3525 C CA . LEU B 1 154 ? -19.094 3.793 11.016 1 74.62 154 LEU B CA 1
ATOM 3526 C C . LEU B 1 154 ? -19.906 2.51 11.133 1 74.62 154 LEU B C 1
ATOM 3528 O O . LEU B 1 154 ? -19.953 1.9 12.203 1 74.62 154 LEU B O 1
ATOM 3532 N N . LYS B 1 155 ? -20.641 2.25 10.133 1 82.94 155 LYS B N 1
ATOM 3533 C CA . LYS B 1 155 ? -21.297 0.951 10.031 1 82.94 155 LYS B CA 1
ATOM 3534 C C . LYS B 1 155 ? -20.297 -0.138 9.633 1 82.94 155 LYS B C 1
ATOM 3536 O O . LYS B 1 155 ? -19.312 0.136 8.945 1 82.94 155 LYS B O 1
ATOM 3541 N N . ALA B 1 156 ? -20.594 -1.291 10.125 1 89.62 156 ALA B N 1
ATOM 3542 C CA . ALA B 1 156 ? -19.719 -2.414 9.828 1 89.62 156 ALA B CA 1
ATOM 3543 C C . ALA B 1 156 ? -20.5 -3.701 9.625 1 89.62 156 ALA B C 1
ATOM 3545 O O . ALA B 1 156 ? -21.516 -3.922 10.297 1 89.62 156 ALA B O 1
ATOM 3546 N N . ARG B 1 157 ? -20.109 -4.484 8.648 1 91.44 157 ARG B N 1
ATOM 3547 C CA . ARG B 1 157 ? -20.656 -5.82 8.422 1 91.44 157 ARG B CA 1
ATOM 3548 C C . ARG B 1 157 ? -19.547 -6.855 8.281 1 91.44 157 ARG B C 1
ATOM 3550 O O . ARG B 1 157 ? -18.609 -6.676 7.492 1 91.44 157 ARG B O 1
ATOM 3557 N N . HIS B 1 158 ? -19.719 -7.883 9.078 1 94.38 158 HIS B N 1
ATOM 3558 C CA . HIS B 1 158 ? -18.797 -9 8.93 1 94.38 158 HIS B CA 1
ATOM 3559 C C . HIS B 1 158 ? -19.016 -9.719 7.598 1 94.38 158 HIS B C 1
ATOM 3561 O O . HIS B 1 158 ? -20.141 -10.023 7.23 1 94.38 158 HIS B O 1
ATOM 3567 N N . LEU B 1 159 ? -17.953 -9.961 6.844 1 95 159 LEU B N 1
ATOM 3568 C CA . LEU B 1 159 ? -18.062 -10.609 5.539 1 95 159 LEU B CA 1
ATOM 3569 C C . LEU B 1 159 ? -17.625 -12.062 5.613 1 95 159 LEU B C 1
ATOM 3571 O O . LEU B 1 159 ? -18.375 -12.969 5.234 1 95 159 LEU B O 1
ATOM 3575 N N . PHE B 1 160 ? -16.406 -12.289 6.07 1 94.19 160 PHE B N 1
ATOM 3576 C CA . PHE B 1 160 ? -15.891 -13.656 6.141 1 94.19 160 PHE B CA 1
ATOM 3577 C C . PHE B 1 160 ? -14.664 -13.727 7.039 1 94.19 160 PHE B C 1
ATOM 3579 O O . PHE B 1 160 ? -14.219 -12.711 7.578 1 94.19 160 PHE B O 1
ATOM 3586 N N . LEU B 1 161 ? -14.172 -15 7.273 1 92.94 161 LEU B N 1
ATOM 3587 C CA . LEU B 1 161 ? -12.977 -15.273 8.062 1 92.94 161 LEU B CA 1
ATOM 3588 C C . LEU B 1 161 ? -11.805 -15.633 7.16 1 92.94 161 LEU B C 1
ATOM 3590 O O . LEU B 1 161 ? -11.992 -16.281 6.121 1 92.94 161 LEU B O 1
ATOM 3594 N N . LEU B 1 162 ? -10.664 -15.148 7.586 1 91.19 162 LEU B N 1
ATOM 3595 C CA . LEU B 1 162 ? -9.422 -15.484 6.891 1 91.19 162 LEU B CA 1
ATOM 3596 C C . LEU B 1 162 ? -8.555 -16.406 7.742 1 91.19 162 LEU B C 1
ATOM 3598 O O . LEU B 1 162 ? -7.82 -15.93 8.617 1 91.19 162 LEU B O 1
ATOM 3602 N N . PRO B 1 163 ? -8.617 -17.672 7.449 1 92.56 163 PRO B N 1
ATOM 3603 C CA . PRO B 1 163 ? -7.715 -18.578 8.172 1 92.56 163 PRO B CA 1
ATOM 3604 C C . PRO B 1 163 ? -6.242 -18.266 7.922 1 92.56 163 PRO B C 1
ATOM 3606 O O . PRO B 1 163 ? -5.879 -17.812 6.84 1 92.56 163 PRO B O 1
ATOM 3609 N N . ARG B 1 164 ? -5.445 -18.469 8.969 1 93.12 164 ARG B N 1
ATOM 3610 C CA . ARG B 1 164 ? -4.012 -18.219 8.875 1 93.12 164 ARG B CA 1
ATOM 3611 C C . ARG B 1 164 ? -3.215 -19.375 9.461 1 93.12 164 ARG B C 1
ATOM 3613 O O . ARG B 1 164 ? -3.758 -20.203 10.203 1 93.12 164 ARG B O 1
ATOM 3620 N N . GLN B 1 165 ? -1.991 -19.5 9.172 1 95.06 165 GLN B N 1
ATOM 3621 C CA . GLN B 1 165 ? -1.075 -20.5 9.719 1 95.06 165 GLN B CA 1
ATOM 3622 C C . GLN B 1 165 ? 0.357 -19.969 9.75 1 95.06 165 GLN B C 1
ATOM 3624 O O . GLN B 1 165 ? 0.721 -19.109 8.945 1 95.06 165 GLN B O 1
ATOM 3629 N N . VAL B 1 166 ? 1.119 -20.5 10.672 1 97.12 166 VAL B N 1
ATOM 3630 C CA . VAL B 1 166 ? 2.529 -20.125 10.734 1 97.12 166 VAL B CA 1
ATOM 3631 C C . VAL B 1 166 ? 3.312 -20.922 9.688 1 97.12 166 VAL B C 1
ATOM 3633 O O . VAL B 1 166 ? 3.117 -22.125 9.531 1 97.12 166 VAL B O 1
ATOM 3636 N N . VAL B 1 167 ? 4.16 -20.156 8.969 1 97.94 167 VAL B N 1
ATOM 3637 C CA . VAL B 1 167 ? 4.922 -20.812 7.914 1 97.94 167 VAL B CA 1
ATOM 3638 C C . VAL B 1 167 ? 6.379 -20.359 7.965 1 97.94 167 VAL B C 1
ATOM 3640 O O . VAL B 1 167 ? 6.691 -19.312 8.531 1 97.94 167 VAL B O 1
ATOM 3643 N N . ALA B 1 168 ? 7.227 -21.156 7.438 1 98 168 ALA B N 1
ATOM 3644 C CA . ALA B 1 168 ? 8.648 -20.875 7.238 1 98 168 ALA B CA 1
ATOM 3645 C C . ALA B 1 168 ? 9.219 -21.703 6.098 1 98 168 ALA B C 1
ATOM 3647 O O . ALA B 1 168 ? 8.641 -22.719 5.711 1 98 168 ALA B O 1
ATOM 3648 N N . ALA B 1 169 ? 10.305 -21.203 5.555 1 98.12 169 ALA B N 1
ATOM 3649 C CA . ALA B 1 169 ? 11.008 -21.984 4.543 1 98.12 169 ALA B CA 1
ATOM 3650 C C . ALA B 1 169 ? 11.641 -23.234 5.156 1 98.12 169 ALA B C 1
ATOM 3652 O O . ALA B 1 169 ? 12.109 -23.203 6.293 1 98.12 169 ALA B O 1
ATOM 3653 N N . PRO B 1 170 ? 11.664 -24.312 4.375 1 97.62 170 PRO B N 1
ATOM 3654 C CA . PRO B 1 170 ? 12.32 -25.531 4.875 1 97.62 170 PRO B CA 1
ATOM 3655 C C . PRO B 1 170 ? 13.758 -25.266 5.32 1 97.62 170 PRO B C 1
ATOM 3657 O O . PRO B 1 170 ? 14.188 -25.781 6.359 1 97.62 170 PRO B O 1
ATOM 3660 N N . ALA B 1 171 ? 14.438 -24.5 4.566 1 95.56 171 ALA B N 1
ATOM 3661 C CA . ALA B 1 171 ? 15.828 -24.203 4.895 1 95.56 171 ALA B CA 1
ATOM 3662 C C . ALA B 1 171 ? 15.938 -23.484 6.238 1 95.56 171 ALA B C 1
ATOM 3664 O O . ALA B 1 171 ? 16.875 -23.719 7 1 95.56 171 ALA B O 1
ATOM 3665 N N . PHE B 1 172 ? 15.031 -22.609 6.555 1 96.31 172 PHE B N 1
ATOM 3666 C CA . PHE B 1 172 ? 14.984 -21.906 7.836 1 96.31 172 PHE B CA 1
ATOM 3667 C C . PHE B 1 172 ? 14.773 -22.891 8.984 1 96.31 172 PHE B C 1
ATOM 3669 O O . PHE B 1 172 ? 15.469 -22.828 10 1 96.31 172 PHE B O 1
ATOM 3676 N N . LEU B 1 173 ? 13.875 -23.812 8.82 1 95.56 173 LEU B N 1
ATOM 3677 C CA . LEU B 1 173 ? 13.539 -24.797 9.852 1 95.56 173 LEU B CA 1
ATOM 3678 C C . LEU B 1 173 ? 14.703 -25.75 10.086 1 95.56 173 LEU B C 1
ATOM 3680 O O . LEU B 1 173 ? 14.938 -26.188 11.219 1 95.56 173 LEU B O 1
ATOM 3684 N N . ALA B 1 174 ? 15.422 -26.031 9.039 1 94.94 174 ALA B N 1
ATOM 3685 C CA . ALA B 1 174 ? 16.531 -26.969 9.117 1 94.94 174 ALA B CA 1
ATOM 3686 C C . ALA B 1 174 ? 17.672 -26.422 9.977 1 94.94 174 ALA B C 1
ATOM 3688 O O . ALA B 1 174 ? 18.484 -27.172 10.508 1 94.94 174 ALA B O 1
ATOM 3689 N N . ARG B 1 175 ? 17.703 -25.141 10.133 1 92.88 175 ARG B N 1
ATOM 3690 C CA . ARG B 1 175 ? 18.781 -24.484 10.891 1 92.88 175 ARG B CA 1
ATOM 3691 C C . ARG B 1 175 ? 18.438 -24.438 12.375 1 92.88 175 ARG B C 1
ATOM 3693 O O . ARG B 1 175 ? 19.281 -24.047 13.195 1 92.88 175 ARG B O 1
ATOM 3700 N N . HIS B 1 176 ? 17.281 -24.891 12.688 1 92.31 176 HIS B N 1
ATOM 3701 C CA . HIS B 1 176 ? 16.844 -24.797 14.07 1 92.31 176 HIS B CA 1
ATOM 3702 C C . HIS B 1 176 ? 16.453 -26.172 14.617 1 92.31 176 HIS B C 1
ATOM 3704 O O . HIS B 1 176 ? 16.281 -27.125 13.844 1 92.31 176 HIS B O 1
ATOM 3710 N N . ALA B 1 177 ? 16.391 -26.297 15.938 1 88.06 177 ALA B N 1
ATOM 3711 C CA . ALA B 1 177 ? 15.906 -27.516 16.594 1 88.06 177 ALA B CA 1
ATOM 3712 C C . ALA B 1 177 ? 14.453 -27.797 16.219 1 88.06 177 ALA B C 1
ATOM 3714 O O . ALA B 1 177 ? 13.719 -26.891 15.805 1 88.06 177 ALA B O 1
ATOM 3715 N N . PRO B 1 178 ? 14.055 -29.031 16.328 1 91.19 178 PRO B N 1
ATOM 3716 C CA . PRO B 1 178 ? 12.664 -29.359 16.016 1 91.19 178 PRO B CA 1
ATOM 3717 C C . PRO B 1 178 ? 11.672 -28.562 16.859 1 91.19 178 PRO B C 1
ATOM 3719 O O . PRO B 1 178 ? 11.898 -28.359 18.047 1 91.19 178 PRO B O 1
ATOM 3722 N N . LEU B 1 179 ? 10.68 -28.078 16.203 1 92.38 179 LEU B N 1
ATOM 3723 C CA . LEU B 1 179 ? 9.633 -27.297 16.859 1 92.38 179 LEU B CA 1
ATOM 3724 C C . LEU B 1 179 ? 8.461 -28.172 17.266 1 92.38 179 LEU B C 1
ATOM 3726 O O . LEU B 1 179 ? 7.793 -28.766 16.406 1 92.38 179 LEU B O 1
ATOM 3730 N N . GLU B 1 180 ? 8.203 -28.297 18.578 1 92.06 180 GLU B N 1
ATOM 3731 C CA . GLU B 1 180 ? 7.164 -29.203 19.047 1 92.06 180 GLU B CA 1
ATOM 3732 C C . GLU B 1 180 ? 6.059 -28.438 19.781 1 92.06 180 GLU B C 1
ATOM 3734 O O . GLU B 1 180 ? 4.957 -28.969 19.969 1 92.06 180 GLU B O 1
ATOM 3739 N N . HIS B 1 181 ? 6.43 -27.328 20.219 1 94.69 181 HIS B N 1
ATOM 3740 C CA . HIS B 1 181 ? 5.508 -26.5 20.984 1 94.69 181 HIS B CA 1
ATOM 3741 C C . HIS B 1 181 ? 5.617 -25.031 20.578 1 94.69 181 HIS B C 1
ATOM 3743 O O . HIS B 1 181 ? 6.699 -24.562 20.203 1 94.69 181 HIS B O 1
ATOM 3749 N N . PRO B 1 182 ? 4.48 -24.266 20.672 1 95.38 182 PRO B N 1
ATOM 3750 C CA . PRO B 1 182 ? 4.535 -22.844 20.297 1 95.38 182 PRO B CA 1
ATOM 3751 C C . PRO B 1 182 ? 5.617 -22.078 21.047 1 95.38 182 PRO B C 1
ATOM 3753 O O . PRO B 1 182 ? 6.184 -21.125 20.516 1 95.38 182 PRO B O 1
ATOM 3756 N N . ARG B 1 183 ? 5.941 -22.469 22.203 1 94.12 183 ARG B N 1
ATOM 3757 C CA . ARG B 1 183 ? 6.969 -21.797 23 1 94.12 183 ARG B CA 1
ATOM 3758 C C . ARG B 1 183 ? 8.328 -21.875 22.312 1 94.12 183 ARG B C 1
ATOM 3760 O O . ARG B 1 183 ? 9.188 -21 22.516 1 94.12 183 ARG B O 1
ATOM 3767 N N . ASP B 1 184 ? 8.516 -22.906 21.469 1 94.5 184 ASP B N 1
ATOM 3768 C CA . ASP B 1 184 ? 9.758 -23.062 20.734 1 94.5 184 ASP B CA 1
ATOM 3769 C C . ASP B 1 184 ? 9.922 -21.969 19.688 1 94.5 184 ASP B C 1
ATOM 3771 O O . ASP B 1 184 ? 11.016 -21.75 19.172 1 94.5 184 ASP B O 1
ATOM 3775 N N . LEU B 1 185 ? 8.805 -21.25 19.375 1 95.31 185 LEU B N 1
ATOM 3776 C CA . LEU B 1 185 ? 8.812 -20.25 18.328 1 95.31 185 LEU B CA 1
ATOM 3777 C C . LEU B 1 185 ? 9.242 -18.891 18.875 1 95.31 185 LEU B C 1
ATOM 3779 O O . LEU B 1 185 ? 9.57 -17.984 18.109 1 95.31 185 LEU B O 1
ATOM 3783 N N . GLN B 1 186 ? 9.266 -18.719 20.172 1 92.25 186 GLN B N 1
ATOM 3784 C CA . GLN B 1 186 ? 9.469 -17.422 20.828 1 92.25 186 GLN B CA 1
ATOM 3785 C C . GLN B 1 186 ? 10.844 -16.859 20.5 1 92.25 186 GLN B C 1
ATOM 3787 O O . GLN B 1 186 ? 11.008 -15.641 20.375 1 92.25 186 GLN B O 1
ATOM 3792 N N . ARG B 1 187 ? 11.844 -17.719 20.328 1 89.19 187 ARG B N 1
ATOM 3793 C CA . ARG B 1 187 ? 13.211 -17.234 20.172 1 89.19 187 ARG B CA 1
ATOM 3794 C C . ARG B 1 187 ? 13.625 -17.25 18.703 1 89.19 187 ARG B C 1
ATOM 3796 O O . ARG B 1 187 ? 14.773 -16.938 18.375 1 89.19 187 ARG B O 1
ATOM 3803 N N . LEU B 1 188 ? 12.68 -17.609 17.891 1 94.44 188 LEU B N 1
ATOM 3804 C CA . LEU B 1 188 ? 13.008 -17.672 16.469 1 94.44 188 LEU B CA 1
ATOM 3805 C C . LEU B 1 188 ? 12.766 -16.328 15.797 1 94.44 188 LEU B C 1
ATOM 3807 O O . LEU B 1 188 ? 12.133 -15.445 16.375 1 94.44 188 LEU B O 1
ATOM 3811 N N . GLU B 1 189 ? 13.359 -16.188 14.641 1 94.88 189 GLU B N 1
ATOM 3812 C CA . GLU B 1 189 ? 13.172 -14.969 13.859 1 94.88 189 GLU B CA 1
ATOM 3813 C C . GLU B 1 189 ? 11.773 -14.914 13.25 1 94.88 189 GLU B C 1
ATOM 3815 O O . GLU B 1 189 ? 11.383 -15.812 12.5 1 94.88 189 GLU B O 1
ATOM 3820 N N . TRP B 1 190 ? 11.047 -13.883 13.656 1 96.44 190 TRP B N 1
ATOM 3821 C CA . TRP B 1 190 ? 9.75 -13.586 13.062 1 96.44 190 TRP B CA 1
ATOM 3822 C C . TRP B 1 190 ? 9.836 -12.375 12.141 1 96.44 190 TRP B C 1
ATOM 3824 O O . TRP B 1 190 ? 10.648 -11.477 12.367 1 96.44 190 TRP B O 1
ATOM 3834 N N . ILE B 1 191 ? 9.078 -12.461 11.109 1 96.56 191 ILE B N 1
ATOM 3835 C CA . ILE B 1 191 ? 8.867 -11.25 10.312 1 96.56 191 ILE B CA 1
ATOM 3836 C C . ILE B 1 191 ? 7.703 -10.453 10.891 1 96.56 191 ILE B C 1
ATOM 3838 O O . ILE B 1 191 ? 6.57 -10.93 10.93 1 96.56 191 ILE B O 1
ATOM 3842 N N . GLY B 1 192 ? 8.031 -9.281 11.32 1 93.44 192 GLY B N 1
ATOM 3843 C CA . GLY B 1 192 ? 7.02 -8.438 11.93 1 93.44 192 GLY B CA 1
ATOM 3844 C C . GLY B 1 192 ? 6.121 -7.762 10.906 1 93.44 192 GLY B C 1
ATOM 3845 O O . GLY B 1 192 ? 6.57 -7.398 9.82 1 93.44 192 GLY B O 1
ATOM 3846 N N . LEU B 1 193 ? 4.852 -7.684 11.297 1 86.5 193 LEU B N 1
ATOM 3847 C CA . LEU B 1 193 ? 3.898 -6.898 10.523 1 86.5 193 LEU B CA 1
ATOM 3848 C C . LEU B 1 193 ? 3.566 -5.59 11.234 1 86.5 193 LEU B C 1
ATOM 3850 O O . LEU B 1 193 ? 3.104 -5.602 12.375 1 86.5 193 LEU B O 1
ATOM 3854 N N . GLY B 1 194 ? 3.787 -4.469 10.539 1 76.88 194 GLY B N 1
ATOM 3855 C CA . GLY B 1 194 ? 3.635 -3.16 11.156 1 76.88 194 GLY B CA 1
ATOM 3856 C C . GLY B 1 194 ? 2.246 -2.92 11.719 1 76.88 194 GLY B C 1
ATOM 3857 O O . GLY B 1 194 ? 2.082 -2.182 12.688 1 76.88 194 GLY B O 1
ATOM 3858 N N . MET B 1 195 ? 1.271 -3.518 11.172 1 71.19 195 MET B N 1
ATOM 3859 C CA . MET B 1 195 ? -0.105 -3.219 11.555 1 71.19 195 MET B CA 1
ATOM 3860 C C . MET B 1 195 ? -0.606 -4.215 12.594 1 71.19 195 MET B C 1
ATOM 3862 O O . MET B 1 195 ? -1.778 -4.188 12.977 1 71.19 195 MET B O 1
ATOM 3866 N N . ARG B 1 196 ? 0.256 -5.066 13.023 1 74.56 196 ARG B N 1
ATOM 3867 C CA . ARG B 1 196 ? -0.126 -6.094 13.992 1 74.56 196 ARG B CA 1
ATOM 3868 C C . ARG B 1 196 ? 0.85 -6.129 15.164 1 74.56 196 ARG B C 1
ATOM 3870 O O . ARG B 1 196 ? 2.025 -5.789 15.008 1 74.56 196 ARG B O 1
ATOM 3877 N N . PRO B 1 197 ? 0.319 -6.551 16.312 1 78.06 197 PRO B N 1
ATOM 3878 C CA . PRO B 1 197 ? 1.238 -6.75 17.438 1 78.06 197 PRO B CA 1
ATOM 3879 C C . PRO B 1 197 ? 2.262 -7.852 17.172 1 78.06 197 PRO B C 1
ATOM 3881 O O . PRO B 1 197 ? 2.018 -8.742 16.359 1 78.06 197 PRO B O 1
ATOM 3884 N N . ASP B 1 198 ? 3.342 -7.754 17.859 1 87.06 198 ASP B N 1
ATOM 3885 C CA . ASP B 1 198 ? 4.398 -8.758 17.75 1 87.06 198 ASP B CA 1
ATOM 3886 C C . ASP B 1 198 ? 4.137 -9.938 18.688 1 87.06 198 ASP B C 1
ATOM 3888 O O . ASP B 1 198 ? 4.996 -10.297 19.484 1 87.06 198 ASP B O 1
ATOM 3892 N N . SER B 1 199 ? 2.975 -10.383 18.578 1 90.38 199 SER B N 1
ATOM 3893 C CA . SER B 1 199 ? 2.549 -11.555 19.344 1 90.38 199 SER B CA 1
ATOM 3894 C C . SER B 1 199 ? 1.484 -12.344 18.594 1 90.38 199 SER B C 1
ATOM 3896 O O . SER B 1 199 ? 0.811 -11.812 17.719 1 90.38 199 SER B O 1
ATOM 3898 N N . ARG B 1 200 ? 1.452 -13.625 18.891 1 91.25 200 ARG B N 1
ATOM 3899 C CA . ARG B 1 200 ? 0.446 -14.531 18.344 1 91.25 200 ARG B CA 1
ATOM 3900 C C . ARG B 1 200 ? -0.125 -15.438 19.422 1 91.25 200 ARG B C 1
ATOM 3902 O O . ARG B 1 200 ? 0.609 -15.922 20.281 1 91.25 200 ARG B O 1
ATOM 3909 N N . LEU B 1 201 ? -1.411 -15.594 19.375 1 92.69 201 LEU B N 1
ATOM 3910 C CA . LEU B 1 201 ? -2.082 -16.531 20.266 1 92.69 201 LEU B CA 1
ATOM 3911 C C . LEU B 1 201 ? -2.361 -17.859 19.562 1 92.69 201 LEU B C 1
ATOM 3913 O O . LEU B 1 201 ? -3.068 -17.891 18.547 1 92.69 201 LEU B O 1
ATOM 3917 N N . PHE B 1 202 ? -1.782 -18.875 20.094 1 94.12 202 PHE B N 1
ATOM 3918 C CA . PHE B 1 202 ? -1.951 -20.234 19.562 1 94.12 202 PHE B CA 1
ATOM 3919 C C . PHE B 1 202 ? -2.984 -21 20.375 1 94.12 202 PHE B C 1
ATOM 3921 O O . PHE B 1 202 ? -3.025 -20.891 21.609 1 94.12 202 PHE B O 1
ATOM 3928 N N . ARG B 1 203 ? -3.773 -21.734 19.609 1 94 203 ARG B N 1
ATOM 3929 C CA . ARG B 1 203 ? -4.734 -22.625 20.25 1 94 203 ARG B CA 1
ATOM 3930 C C . ARG B 1 203 ? -4.594 -24.047 19.719 1 94 203 ARG B C 1
ATOM 3932 O O . ARG B 1 203 ? -4.613 -24.266 18.5 1 94 203 ARG B O 1
ATOM 3939 N N . HIS B 1 204 ? -4.441 -24.953 20.641 1 92.19 204 HIS B N 1
ATOM 3940 C CA . HIS B 1 204 ? -4.32 -26.344 20.219 1 92.19 204 HIS B CA 1
ATOM 3941 C C . HIS B 1 204 ? -5.645 -26.875 19.672 1 92.19 204 HIS B C 1
ATOM 3943 O O . HIS B 1 204 ? -6.699 -26.641 20.266 1 92.19 204 HIS B O 1
ATOM 3949 N N . ALA B 1 205 ? -5.488 -27.516 18.562 1 86.12 205 ALA B N 1
ATOM 3950 C CA . ALA B 1 205 ? -6.68 -27.969 17.844 1 86.12 205 ALA B CA 1
ATOM 3951 C C . ALA B 1 205 ? -7.469 -28.984 18.656 1 86.12 205 ALA B C 1
ATOM 3953 O O . ALA B 1 205 ? -8.703 -29.031 18.578 1 86.12 205 ALA B O 1
ATOM 3954 N N . ARG B 1 206 ? -6.816 -29.812 19.438 1 84.56 206 ARG B N 1
ATOM 3955 C CA . ARG B 1 206 ? -7.477 -30.922 20.125 1 84.56 206 ARG B CA 1
ATOM 3956 C C . ARG B 1 206 ? -7.855 -30.516 21.547 1 84.56 206 ARG B C 1
ATOM 3958 O O . ARG B 1 206 ? -8.984 -30.734 21.984 1 84.56 206 ARG B O 1
ATOM 3965 N N . ASP B 1 207 ? -6.957 -29.922 22.328 1 85.75 207 ASP B N 1
ATOM 3966 C CA . ASP B 1 207 ? -7.207 -29.75 23.75 1 85.75 207 ASP B CA 1
ATOM 3967 C C . ASP B 1 207 ? -7.484 -28.281 24.078 1 85.75 207 ASP B C 1
ATOM 3969 O O . ASP B 1 207 ? -7.617 -27.906 25.25 1 85.75 207 ASP B O 1
ATOM 3973 N N . ASP B 1 208 ? -7.477 -27.375 23.203 1 87.56 208 ASP B N 1
ATOM 3974 C CA . ASP B 1 208 ? -7.844 -25.969 23.312 1 87.56 208 ASP B CA 1
ATOM 3975 C C . ASP B 1 208 ? -6.891 -25.219 24.234 1 87.56 208 ASP B C 1
ATOM 3977 O O . ASP B 1 208 ? -7.242 -24.172 24.781 1 87.56 208 ASP B O 1
ATOM 3981 N N . GLU B 1 209 ? -5.762 -25.875 24.422 1 91.5 209 GLU B N 1
ATOM 3982 C CA . GLU B 1 209 ? -4.711 -25.141 25.125 1 91.5 209 GLU B CA 1
ATOM 3983 C C . GLU B 1 209 ? -4.32 -23.875 24.391 1 91.5 209 GLU B C 1
ATOM 3985 O O . GLU B 1 209 ? -4.203 -23.875 23.156 1 91.5 209 GLU B O 1
ATOM 3990 N N . GLU B 1 210 ? -4.219 -22.797 25.141 1 94.75 210 GLU B N 1
ATOM 3991 C CA . GLU B 1 210 ? -3.826 -21.531 24.562 1 94.75 210 GLU B CA 1
ATOM 3992 C C . GLU B 1 210 ? -2.416 -21.125 24.984 1 94.75 210 GLU B C 1
ATOM 3994 O O . GLU B 1 210 ? -2.059 -21.25 26.156 1 94.75 210 GLU B O 1
ATOM 3999 N N . VAL B 1 211 ? -1.627 -20.781 24.031 1 94.44 211 VAL B N 1
ATOM 4000 C CA . VAL B 1 211 ? -0.262 -20.328 24.281 1 94.44 211 VAL B CA 1
ATOM 4001 C C . VAL B 1 211 ? 0.001 -19.031 23.531 1 94.44 211 VAL B C 1
ATOM 4003 O O . VAL B 1 211 ? -0.208 -18.953 22.328 1 94.44 211 VAL B O 1
ATOM 4006 N N . ARG B 1 212 ? 0.405 -18.062 24.266 1 95 212 ARG B N 1
ATOM 4007 C CA . ARG B 1 212 ? 0.805 -16.812 23.641 1 95 212 ARG B CA 1
ATOM 4008 C C . ARG B 1 212 ? 2.303 -16.797 23.344 1 95 212 ARG B C 1
ATOM 4010 O O . ARG B 1 212 ? 3.109 -17.172 24.203 1 95 212 ARG B O 1
ATOM 4017 N N . VAL B 1 213 ? 2.646 -16.453 22.156 1 94.69 213 VAL B N 1
ATOM 4018 C CA . VAL B 1 213 ? 4.043 -16.328 21.75 1 94.69 213 VAL B CA 1
ATOM 4019 C C . VAL B 1 213 ? 4.367 -14.867 21.438 1 94.69 213 VAL B C 1
ATOM 4021 O O . VAL B 1 213 ? 3.791 -14.281 20.516 1 94.69 213 VAL B O 1
ATOM 4024 N N . ASP B 1 214 ? 5.23 -14.266 22.266 1 93.94 214 ASP B N 1
ATOM 4025 C CA . ASP B 1 214 ? 5.75 -12.93 21.984 1 93.94 214 ASP B CA 1
ATOM 4026 C C . ASP B 1 214 ? 7.113 -12.992 21.312 1 93.94 214 ASP B C 1
ATOM 4028 O O . ASP B 1 214 ? 7.945 -13.836 21.656 1 93.94 214 ASP B O 1
ATOM 4032 N N . TYR B 1 215 ? 7.277 -12.211 20.328 1 91.25 215 TYR B N 1
ATOM 4033 C CA . TYR B 1 215 ? 8.539 -12.195 19.594 1 91.25 215 TYR B CA 1
ATOM 4034 C C . TYR B 1 215 ? 8.969 -10.766 19.281 1 91.25 215 TYR B C 1
ATOM 4036 O O . TYR B 1 215 ? 8.195 -9.82 19.484 1 91.25 215 TYR B O 1
ATOM 4044 N N . THR B 1 216 ? 10.242 -10.547 18.969 1 88.81 216 THR B N 1
ATOM 4045 C CA . THR B 1 216 ? 10.828 -9.266 18.609 1 88.81 216 THR B CA 1
ATOM 4046 C C . THR B 1 216 ? 11.453 -9.328 17.219 1 88.81 216 THR B C 1
ATOM 4048 O O . THR B 1 216 ? 12.625 -9.695 17.078 1 88.81 216 THR B O 1
ATOM 4051 N N . PRO B 1 217 ? 10.695 -8.938 16.25 1 92.62 217 PRO B N 1
ATOM 4052 C CA . PRO B 1 217 ? 11.211 -9.047 14.891 1 92.62 217 PRO B CA 1
ATOM 4053 C C . PRO B 1 217 ? 12.297 -8.016 14.578 1 92.62 217 PRO B C 1
ATOM 4055 O O . PRO B 1 217 ? 12.188 -6.859 14.984 1 92.62 217 PRO B O 1
ATOM 4058 N N . ARG B 1 218 ? 13.305 -8.445 13.914 1 91.31 218 ARG B N 1
ATOM 4059 C CA . ARG B 1 218 ? 14.312 -7.516 13.414 1 91.31 218 ARG B CA 1
ATOM 4060 C C . ARG B 1 218 ? 13.93 -6.984 12.039 1 91.31 218 ARG B C 1
ATOM 4062 O O . ARG B 1 218 ? 14.445 -5.949 11.602 1 91.31 218 ARG B O 1
ATOM 4069 N N . VAL B 1 219 ? 13.18 -7.785 11.336 1 94.88 219 VAL B N 1
ATOM 4070 C CA . VAL B 1 219 ? 12.648 -7.367 10.039 1 94.88 219 VAL B CA 1
ATOM 4071 C C . VAL B 1 219 ? 11.148 -7.113 10.156 1 94.88 219 VAL B C 1
ATOM 4073 O O . VAL B 1 219 ? 10.398 -7.969 10.641 1 94.88 219 VAL B O 1
ATOM 4076 N N . ARG B 1 220 ? 10.766 -5.906 9.742 1 93.5 220 ARG B N 1
ATOM 4077 C CA . ARG B 1 220 ? 9.359 -5.512 9.789 1 93.5 220 ARG B CA 1
ATOM 4078 C C . ARG B 1 220 ? 8.883 -5.031 8.422 1 93.5 220 ARG B C 1
ATOM 4080 O O . ARG B 1 220 ? 9.602 -4.305 7.727 1 93.5 220 ARG B O 1
ATOM 4087 N N . VAL B 1 221 ? 7.719 -5.504 8.086 1 92.06 221 VAL B N 1
ATOM 4088 C CA . VAL B 1 221 ? 7.102 -5.086 6.832 1 92.06 221 VAL B CA 1
ATOM 4089 C C . VAL B 1 221 ? 5.672 -4.613 7.09 1 92.06 221 VAL B C 1
ATOM 4091 O O . VAL B 1 221 ? 5.098 -4.902 8.141 1 92.06 221 VAL B O 1
ATOM 4094 N N . ASP B 1 222 ? 5.094 -3.867 6.094 1 85.31 222 ASP B N 1
ATOM 4095 C CA . ASP B 1 222 ? 3.713 -3.418 6.227 1 85.31 222 ASP B CA 1
ATOM 4096 C C . ASP B 1 222 ? 2.812 -4.102 5.199 1 85.31 222 ASP B C 1
ATOM 4098 O O . ASP B 1 222 ? 1.757 -3.572 4.844 1 85.31 222 ASP B O 1
ATOM 4102 N N . SER B 1 223 ? 3.238 -5.18 4.719 1 87.31 223 SER B N 1
ATOM 4103 C CA . SER B 1 223 ? 2.518 -5.961 3.719 1 87.31 223 SER B CA 1
ATOM 4104 C C . SER B 1 223 ? 2.518 -7.445 4.074 1 87.31 223 SER B C 1
ATOM 4106 O O . SER B 1 223 ? 3.578 -8.047 4.254 1 87.31 223 SER B O 1
ATOM 4108 N N . VAL B 1 224 ? 1.343 -8.016 4.102 1 89.38 224 VAL B N 1
ATOM 4109 C CA . VAL B 1 224 ? 1.211 -9.438 4.395 1 89.38 224 VAL B CA 1
ATOM 4110 C C . VAL B 1 224 ? 1.899 -10.258 3.303 1 89.38 224 VAL B C 1
ATOM 4112 O O . VAL B 1 224 ? 2.561 -11.258 3.592 1 89.38 224 VAL B O 1
ATOM 4115 N N . GLU B 1 225 ? 1.775 -9.789 2.145 1 89.31 225 GLU B N 1
ATOM 4116 C CA . GLU B 1 225 ? 2.416 -10.469 1.025 1 89.31 225 GLU B CA 1
ATOM 4117 C C . GLU B 1 225 ? 3.934 -10.469 1.173 1 89.31 225 GLU B C 1
ATOM 4119 O O . GLU B 1 225 ? 4.59 -11.477 0.902 1 89.31 225 GLU B O 1
ATOM 4124 N N . ALA B 1 226 ? 4.395 -9.297 1.542 1 92.5 226 ALA B N 1
ATOM 4125 C CA . ALA B 1 226 ? 5.836 -9.195 1.733 1 92.5 226 ALA B CA 1
ATOM 4126 C C . ALA B 1 226 ? 6.312 -10.133 2.84 1 92.5 226 ALA B C 1
ATOM 4128 O O . ALA B 1 226 ? 7.363 -10.766 2.717 1 92.5 226 ALA B O 1
ATOM 4129 N N . SER B 1 227 ? 5.566 -10.203 3.885 1 94.81 227 SER B N 1
ATOM 4130 C CA . SER B 1 227 ? 5.934 -11.086 4.98 1 94.81 227 SER B CA 1
ATOM 4131 C C . SER B 1 227 ? 5.992 -12.539 4.52 1 94.81 227 SER B C 1
ATOM 4133 O O . SER B 1 227 ? 6.926 -13.273 4.863 1 94.81 227 SER B O 1
ATOM 4135 N N . CYS B 1 228 ? 5.027 -12.938 3.748 1 94.88 228 CYS B N 1
ATOM 4136 C CA . CYS B 1 228 ? 4.988 -14.297 3.23 1 94.88 228 CYS B CA 1
ATOM 4137 C C . CYS B 1 228 ? 6.16 -14.555 2.291 1 94.88 228 CYS B C 1
ATOM 4139 O O . CYS B 1 228 ? 6.801 -15.609 2.363 1 94.88 228 CYS B O 1
ATOM 4141 N N . ARG B 1 229 ? 6.422 -13.586 1.465 1 95.19 229 ARG B N 1
ATOM 4142 C CA . ARG B 1 229 ? 7.516 -13.719 0.509 1 95.19 229 ARG B CA 1
ATOM 4143 C C . ARG B 1 229 ? 8.852 -13.852 1.226 1 95.19 229 ARG B C 1
ATOM 4145 O O . ARG B 1 229 ? 9.672 -14.695 0.872 1 95.19 229 ARG B O 1
ATOM 4152 N N . LEU B 1 230 ? 9.086 -13.055 2.205 1 97.25 230 LEU B N 1
ATOM 4153 C CA . LEU B 1 230 ? 10.336 -13.102 2.961 1 97.25 230 LEU B CA 1
ATOM 4154 C C . LEU B 1 230 ? 10.461 -14.43 3.705 1 97.25 230 LEU B C 1
ATOM 4156 O O . LEU B 1 230 ? 11.562 -14.977 3.82 1 97.25 230 LEU B O 1
ATOM 4160 N N . ALA B 1 231 ? 9.344 -14.945 4.188 1 97.75 231 ALA B N 1
ATOM 4161 C CA . ALA B 1 231 ? 9.367 -16.266 4.82 1 97.75 231 ALA B CA 1
ATOM 4162 C C . ALA B 1 231 ? 9.781 -17.344 3.822 1 97.75 231 ALA B C 1
ATOM 4164 O O . ALA B 1 231 ? 10.594 -18.219 4.141 1 97.75 231 ALA B O 1
ATOM 4165 N N . ARG B 1 232 ? 9.227 -17.25 2.637 1 97.19 232 ARG B N 1
ATOM 4166 C CA . ARG B 1 232 ? 9.555 -18.188 1.571 1 97.19 232 ARG B CA 1
ATOM 4167 C C . ARG B 1 232 ? 11.047 -18.156 1.252 1 97.19 232 ARG B C 1
ATOM 4169 O O . ARG B 1 232 ? 11.617 -19.172 0.834 1 97.19 232 ARG B O 1
ATOM 4176 N N . LEU B 1 233 ? 11.633 -17.016 1.453 1 96.75 233 LEU B N 1
ATOM 4177 C CA . LEU B 1 233 ? 13.039 -16.828 1.113 1 96.75 233 LEU B CA 1
ATOM 4178 C C . LEU B 1 233 ? 13.938 -17.125 2.309 1 96.75 233 LEU B C 1
ATOM 4180 O O . LEU B 1 233 ? 15.148 -16.906 2.256 1 96.75 233 LEU B O 1
ATOM 4184 N N . GLY B 1 234 ? 13.344 -17.5 3.41 1 96.69 234 GLY B N 1
ATOM 4185 C CA . GLY B 1 234 ? 14.117 -18.047 4.52 1 96.69 234 GLY B CA 1
ATOM 4186 C C . GLY B 1 234 ? 14.469 -17 5.566 1 96.69 234 GLY B C 1
ATOM 4187 O O . GLY B 1 234 ? 15.336 -17.234 6.41 1 96.69 234 GLY B O 1
ATOM 4188 N N . VAL B 1 235 ? 13.805 -15.898 5.559 1 97 235 VAL B N 1
ATOM 4189 C CA . VAL B 1 235 ? 14.164 -14.805 6.461 1 97 235 VAL B CA 1
ATOM 4190 C C . VAL B 1 235 ? 13.664 -15.117 7.867 1 97 235 VAL B C 1
ATOM 4192 O O . VAL B 1 235 ? 14.281 -14.711 8.859 1 97 235 VAL B O 1
ATOM 4195 N N . GLY B 1 236 ? 12.531 -15.766 7.934 1 97.44 236 GLY B N 1
ATOM 4196 C CA . GLY B 1 236 ? 11.953 -16.062 9.234 1 97.44 236 GLY B CA 1
ATOM 4197 C C . GLY B 1 236 ? 10.562 -16.656 9.156 1 97.44 236 GLY B C 1
ATOM 4198 O O . GLY B 1 236 ? 10.172 -17.188 8.117 1 97.44 236 GLY B O 1
ATOM 4199 N N . LEU B 1 237 ? 9.852 -16.609 10.312 1 97.62 237 LEU B N 1
ATOM 4200 C CA . LEU B 1 237 ? 8.484 -17.094 10.438 1 97.62 237 LEU B CA 1
ATOM 4201 C C . LEU B 1 237 ? 7.488 -16 10.055 1 97.62 237 LEU B C 1
ATOM 4203 O O . LEU B 1 237 ? 7.715 -14.82 10.344 1 97.62 237 LEU B O 1
ATOM 4207 N N . ALA B 1 238 ? 6.449 -16.359 9.406 1 96.75 238 ALA B N 1
ATOM 4208 C CA . ALA B 1 238 ? 5.312 -15.492 9.117 1 96.75 238 ALA B CA 1
ATOM 4209 C C . ALA B 1 238 ? 3.992 -16.203 9.375 1 96.75 238 ALA B C 1
ATOM 4211 O O . ALA B 1 238 ? 3.963 -17.438 9.523 1 96.75 238 ALA B O 1
ATOM 4212 N N . ALA B 1 239 ? 2.912 -15.445 9.492 1 95.06 239 ALA B N 1
ATOM 4213 C CA . ALA B 1 239 ? 1.579 -16 9.695 1 95.06 239 ALA B CA 1
ATOM 4214 C C . ALA B 1 239 ? 0.583 -15.422 8.695 1 95.06 239 ALA B C 1
ATOM 4216 O O . ALA B 1 239 ? -0.406 -14.797 9.086 1 95.06 239 ALA B O 1
ATOM 4217 N N . PRO B 1 240 ? 0.772 -15.734 7.438 1 93.62 240 PRO B N 1
ATOM 4218 C CA . PRO B 1 240 ? -0.14 -15.211 6.418 1 93.62 240 PRO B CA 1
ATOM 4219 C C . PRO B 1 240 ? -1.457 -15.984 6.355 1 93.62 240 PRO B C 1
ATOM 4221 O O . PRO B 1 240 ? -1.572 -17.062 6.938 1 93.62 240 PRO B O 1
ATOM 4224 N N . PRO B 1 241 ? -2.441 -15.398 5.641 1 92.38 241 PRO B N 1
ATOM 4225 C CA . PRO B 1 241 ? -3.607 -16.203 5.277 1 92.38 241 PRO B CA 1
ATOM 4226 C C . PRO B 1 241 ? -3.232 -17.469 4.5 1 92.38 241 PRO B C 1
ATOM 4228 O O . PRO B 1 241 ? -2.311 -17.438 3.68 1 92.38 241 PRO B O 1
ATOM 4231 N N . THR B 1 242 ? -3.996 -18.531 4.73 1 93.06 242 THR B N 1
ATOM 4232 C CA . THR B 1 242 ? -3.658 -19.828 4.172 1 93.06 242 THR B CA 1
ATOM 4233 C C . THR B 1 242 ? -3.686 -19.797 2.646 1 93.06 242 THR B C 1
ATOM 4235 O O . THR B 1 242 ? -2.893 -20.469 1.987 1 93.06 242 THR B O 1
ATOM 4238 N N . TYR B 1 243 ? -4.512 -19.047 2.066 1 88.69 243 TYR B N 1
ATOM 4239 C CA . TYR B 1 243 ? -4.609 -19.047 0.611 1 88.69 243 TYR B CA 1
ATOM 4240 C C . TYR B 1 243 ? -3.332 -18.5 -0.02 1 88.69 243 TYR B C 1
ATOM 4242 O O . TYR B 1 243 ? -3.021 -18.812 -1.173 1 88.69 243 TYR B O 1
ATOM 4250 N N . LEU B 1 244 ? -2.598 -17.703 0.749 1 90.69 244 LEU B N 1
ATOM 4251 C CA . LEU B 1 244 ? -1.342 -17.156 0.25 1 90.69 244 LEU B CA 1
ATOM 4252 C C . LEU B 1 244 ? -0.218 -18.172 0.365 1 90.69 244 LEU B C 1
ATOM 4254 O O . LEU B 1 244 ? 0.745 -18.141 -0.406 1 90.69 244 LEU B O 1
ATOM 4258 N N . SER B 1 245 ? -0.33 -19.016 1.348 1 94.19 245 SER B N 1
ATOM 4259 C CA . SER B 1 245 ? 0.776 -19.922 1.621 1 94.19 245 SER B CA 1
ATOM 4260 C C . SER B 1 245 ? 0.512 -21.312 1.033 1 94.19 245 SER B C 1
ATOM 4262 O O . SER B 1 245 ? 1.423 -22.141 0.937 1 94.19 245 SER B O 1
ATOM 4264 N N . ASP B 1 246 ? -0.704 -21.594 0.552 1 93.25 246 ASP B N 1
ATOM 4265 C CA . ASP B 1 246 ? -1.08 -22.938 0.111 1 93.25 246 ASP B CA 1
ATOM 4266 C C . ASP B 1 246 ? -0.228 -23.391 -1.075 1 93.25 246 ASP B C 1
ATOM 4268 O O . ASP B 1 246 ? 0.367 -24.469 -1.047 1 93.25 246 ASP B O 1
ATOM 4272 N N . GLU B 1 247 ? -0.142 -22.547 -2.057 1 90.06 247 GLU B N 1
ATOM 4273 C CA . GLU B 1 247 ? 0.61 -22.922 -3.252 1 90.06 247 GLU B CA 1
ATOM 4274 C C . GLU B 1 247 ? 2.102 -23.047 -2.949 1 90.06 247 GLU B C 1
ATOM 4276 O O . GLU B 1 247 ? 2.736 -24.031 -3.326 1 90.06 247 GLU B O 1
ATOM 4281 N N . PRO B 1 248 ? 2.67 -22.125 -2.25 1 94.56 248 PRO B N 1
ATOM 4282 C CA . PRO B 1 248 ? 4.078 -22.281 -1.87 1 94.56 248 PRO B CA 1
ATOM 4283 C C . PRO B 1 248 ? 4.336 -23.531 -1.052 1 94.56 248 PRO B C 1
ATOM 4285 O O . PRO B 1 248 ? 5.398 -24.156 -1.179 1 94.56 248 PRO B O 1
ATOM 4288 N N . ILE B 1 249 ? 3.416 -23.922 -0.24 1 96.5 249 ILE B N 1
ATOM 4289 C CA . ILE B 1 249 ? 3.564 -25.141 0.543 1 96.5 249 ILE B CA 1
ATOM 4290 C C . ILE B 1 249 ? 3.525 -26.359 -0.382 1 96.5 249 ILE B C 1
ATOM 4292 O O . ILE B 1 249 ? 4.363 -27.25 -0.27 1 96.5 249 ILE B O 1
ATOM 4296 N N . ARG B 1 250 ? 2.611 -26.344 -1.304 1 95.31 250 ARG B N 1
ATOM 4297 C CA . ARG B 1 250 ? 2.506 -27.438 -2.266 1 95.31 250 ARG B CA 1
ATOM 4298 C C . ARG B 1 250 ? 3.775 -27.562 -3.104 1 95.31 250 ARG B C 1
ATOM 4300 O O . ARG B 1 250 ? 4.191 -28.672 -3.459 1 95.31 250 ARG B O 1
ATOM 4307 N N . ARG B 1 251 ? 4.441 -26.453 -3.324 1 94.44 251 ARG B N 1
ATOM 4308 C CA . ARG B 1 251 ? 5.641 -26.406 -4.156 1 94.44 251 ARG B CA 1
ATOM 4309 C C . ARG B 1 251 ? 6.891 -26.672 -3.322 1 94.44 251 ARG B C 1
ATOM 4311 O O . ARG B 1 251 ? 8.008 -26.672 -3.85 1 94.44 251 ARG B O 1
ATOM 4318 N N . GLY B 1 252 ? 6.703 -26.766 -2.08 1 96.06 252 GLY B N 1
ATOM 4319 C CA . GLY B 1 252 ? 7.816 -27.094 -1.201 1 96.06 252 GLY B CA 1
ATOM 4320 C C . GLY B 1 252 ? 8.633 -25.875 -0.812 1 96.06 252 GLY B C 1
ATOM 4321 O O 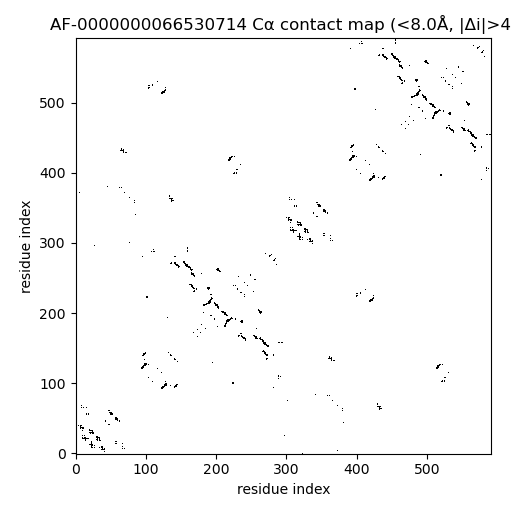. GLY B 1 252 ? 9.734 -26 -0.277 1 96.06 252 GLY B O 1
ATOM 4322 N N . GLU B 1 253 ? 8.133 -24.688 -1.065 1 96.44 253 GLU B N 1
ATOM 4323 C CA . GLU B 1 253 ? 8.836 -23.453 -0.751 1 96.44 253 GLU B CA 1
ATOM 4324 C C . GLU B 1 253 ? 8.578 -23.016 0.691 1 96.44 253 GLU B C 1
ATOM 4326 O O . GLU B 1 253 ? 9.367 -22.266 1.27 1 96.44 253 GLU B O 1
ATOM 4331 N N . LEU B 1 254 ? 7.492 -23.453 1.215 1 97.94 254 LEU B N 1
ATOM 4332 C CA . LEU B 1 254 ? 7.098 -23.188 2.598 1 97.94 254 LEU B CA 1
ATOM 4333 C C . LEU B 1 254 ? 6.648 -24.484 3.279 1 97.94 254 LEU B C 1
ATOM 4335 O O . LEU B 1 254 ? 6.285 -25.453 2.609 1 97.94 254 LEU B O 1
ATOM 4339 N N . ARG B 1 255 ? 6.723 -24.469 4.57 1 97.62 255 ARG B N 1
ATOM 4340 C CA . ARG B 1 255 ? 6.152 -25.516 5.422 1 97.62 255 ARG B CA 1
ATOM 4341 C C . ARG B 1 255 ? 5.312 -24.906 6.539 1 97.62 255 ARG B C 1
ATOM 4343 O O . ARG B 1 255 ? 5.68 -23.875 7.113 1 97.62 255 ARG B O 1
ATOM 4350 N N . ALA B 1 256 ? 4.191 -25.594 6.773 1 97.06 256 ALA B N 1
ATOM 4351 C CA . ALA B 1 256 ? 3.4 -25.203 7.938 1 97.06 256 ALA B CA 1
ATOM 4352 C C . ALA B 1 256 ? 4.113 -25.578 9.234 1 97.06 256 ALA B C 1
ATOM 4354 O O . ALA B 1 256 ? 4.652 -26.672 9.367 1 97.06 256 ALA B O 1
ATOM 4355 N N . VAL B 1 257 ? 4.172 -24.656 10.141 1 97.12 257 VAL B N 1
ATOM 4356 C CA . VAL B 1 257 ? 4.836 -24.859 11.43 1 97.12 257 VAL B CA 1
ATOM 4357 C C . VAL B 1 257 ? 3.795 -25.156 12.5 1 97.12 257 VAL B C 1
ATOM 4359 O O . VAL B 1 257 ? 2.844 -24.391 12.688 1 97.12 257 VAL B O 1
ATOM 4362 N N . LEU B 1 258 ? 3.908 -26.328 13.148 1 95.44 258 LEU B N 1
ATOM 4363 C CA . LEU B 1 258 ? 3.031 -26.766 14.227 1 95.44 258 LEU B CA 1
ATOM 4364 C C . LEU B 1 258 ? 1.576 -26.781 13.773 1 95.44 258 LEU B C 1
ATOM 4366 O O . LEU B 1 258 ? 0.726 -26.109 14.367 1 95.44 258 LEU B O 1
ATOM 4370 N N . PRO B 1 259 ? 1.292 -27.578 12.789 1 93.44 259 PRO B N 1
ATOM 4371 C CA . PRO B 1 259 ? -0.045 -27.578 12.188 1 93.44 259 PRO B CA 1
ATOM 4372 C C . PRO B 1 259 ? -1.137 -27.953 13.188 1 93.44 259 PRO B C 1
ATOM 4374 O O . PRO B 1 259 ? -2.316 -27.672 12.945 1 93.44 259 PRO B O 1
ATOM 4377 N N . GLU B 1 260 ? -0.749 -28.516 14.281 1 93.75 260 GLU B N 1
ATOM 4378 C CA . GLU B 1 260 ? -1.727 -28.891 15.297 1 93.75 260 GLU B CA 1
ATOM 4379 C C . GLU B 1 260 ? -2.156 -27.688 16.125 1 93.75 260 GLU B C 1
ATOM 4381 O O . GLU B 1 260 ? -3.125 -27.766 16.891 1 93.75 260 GLU B O 1
ATOM 4386 N N . TRP B 1 261 ? -1.412 -26.656 16 1 93.88 261 TRP B N 1
ATOM 4387 C CA . TRP B 1 261 ? -1.733 -25.406 16.688 1 93.88 261 TRP B CA 1
ATOM 4388 C C . TRP B 1 261 ? -2.326 -24.391 15.719 1 93.88 261 TRP B C 1
ATOM 4390 O O . TRP B 1 261 ? -1.72 -24.078 14.695 1 93.88 261 TRP B O 1
ATOM 4400 N N . ARG B 1 262 ? -3.479 -23.891 16.078 1 91.12 262 ARG B N 1
ATOM 4401 C CA . ARG B 1 262 ? -4.188 -22.984 15.188 1 91.12 262 ARG B CA 1
ATOM 4402 C C . ARG B 1 262 ? -4.066 -21.531 15.68 1 91.12 262 ARG B C 1
ATOM 4404 O O . ARG B 1 262 ? -4.035 -21.281 16.875 1 91.12 262 ARG B O 1
ATOM 4411 N N . LEU B 1 263 ? -3.924 -20.656 14.703 1 93.06 263 LEU B N 1
ATOM 4412 C CA . LEU B 1 263 ? -4.078 -19.234 14.992 1 93.06 263 LEU B CA 1
ATOM 4413 C C . LEU B 1 263 ? -5.523 -18.797 14.789 1 93.06 263 LEU B C 1
ATOM 4415 O O . LEU B 1 263 ? -6.23 -19.344 13.945 1 93.06 263 LEU B O 1
ATOM 4419 N N . GLU B 1 264 ? -5.953 -17.812 15.625 1 88.5 264 GLU B N 1
ATOM 4420 C CA . GLU B 1 264 ? -7.281 -17.266 15.391 1 88.5 264 GLU B CA 1
ATOM 4421 C C . GLU B 1 264 ? -7.387 -16.656 13.992 1 88.5 264 GLU B C 1
ATOM 4423 O O . GLU B 1 264 ? -6.516 -15.883 13.578 1 88.5 264 GLU B O 1
ATOM 4428 N N . PRO B 1 265 ? -8.461 -17.094 13.281 1 91.31 265 PRO B N 1
ATOM 4429 C CA . PRO B 1 265 ? -8.648 -16.453 11.977 1 91.31 265 PRO B CA 1
ATOM 4430 C C . PRO B 1 265 ? -8.898 -14.953 12.086 1 91.31 265 PRO B C 1
ATOM 4432 O O . PRO B 1 265 ? -9.336 -14.469 13.133 1 91.31 265 PRO B O 1
ATOM 4435 N N . LEU B 1 266 ? -8.508 -14.305 11.055 1 87.56 266 LEU B N 1
ATOM 4436 C CA . LEU B 1 266 ? -8.766 -12.875 11 1 87.56 266 LEU B CA 1
ATOM 4437 C C . LEU B 1 266 ? -10.164 -12.594 10.461 1 87.56 266 LEU B C 1
ATOM 4439 O O . LEU B 1 266 ? -10.625 -13.266 9.539 1 87.56 266 LEU B O 1
ATOM 4443 N N . LYS B 1 267 ? -10.797 -11.609 11.086 1 91.31 267 LYS B N 1
ATOM 4444 C CA . LYS B 1 267 ? -12.117 -11.195 10.633 1 91.31 267 LYS B CA 1
ATOM 4445 C C . LYS B 1 267 ? -12.023 -10.094 9.578 1 91.31 267 LYS B C 1
ATOM 4447 O O . LYS B 1 267 ? -11.211 -9.18 9.711 1 91.31 267 LYS B O 1
ATOM 4452 N N . VAL B 1 268 ? -12.781 -10.289 8.555 1 92.75 268 VAL B N 1
ATOM 4453 C CA . VAL B 1 268 ? -12.844 -9.281 7.508 1 92.75 268 VAL B CA 1
ATOM 4454 C C . VAL B 1 268 ? -14.188 -8.562 7.555 1 92.75 268 VAL B C 1
ATOM 4456 O O . VAL B 1 268 ? -15.242 -9.203 7.609 1 92.75 268 VAL B O 1
ATOM 4459 N N . TYR B 1 269 ? -14.109 -7.23 7.504 1 92.62 269 TYR B N 1
ATOM 4460 C CA . TYR B 1 269 ? -15.32 -6.41 7.586 1 92.62 269 TYR B CA 1
ATOM 4461 C C . TYR B 1 269 ? -15.406 -5.449 6.41 1 92.62 269 TYR B C 1
ATOM 4463 O O . TYR B 1 269 ? -14.383 -5.031 5.863 1 92.62 269 TYR B O 1
ATOM 4471 N N . ALA B 1 270 ? -16.594 -5.203 6.027 1 92.81 270 ALA B N 1
ATOM 4472 C CA . ALA B 1 270 ? -16.891 -3.98 5.289 1 92.81 270 ALA B CA 1
ATOM 4473 C C . ALA B 1 270 ? -17.281 -2.844 6.234 1 92.81 270 ALA B C 1
ATOM 4475 O O . ALA B 1 270 ? -18.094 -3.025 7.133 1 92.81 270 ALA B O 1
ATOM 4476 N N . VAL B 1 271 ? -16.641 -1.706 6.078 1 88.06 271 VAL B N 1
ATOM 4477 C CA . VAL B 1 271 ? -16.906 -0.533 6.902 1 88.06 271 VAL B CA 1
ATOM 4478 C C . VAL B 1 271 ? -17.281 0.651 6.016 1 88.06 271 VAL B C 1
ATOM 4480 O O . VAL B 1 271 ? -16.609 0.915 5.008 1 88.06 271 VAL B O 1
ATOM 4483 N N . TRP B 1 272 ? -18.344 1.276 6.332 1 82.81 272 TRP B N 1
ATOM 4484 C CA . TRP B 1 272 ? -18.766 2.396 5.5 1 82.81 272 TRP B CA 1
ATOM 4485 C C . TRP B 1 272 ? -19.484 3.453 6.34 1 82.81 272 TRP B C 1
ATOM 4487 O O . TRP B 1 272 ? -19.906 3.178 7.461 1 82.81 272 TRP B O 1
ATOM 4497 N N . PRO B 1 273 ? -19.562 4.633 5.836 1 74.69 273 PRO B N 1
ATOM 4498 C CA . PRO B 1 273 ? -20.266 5.684 6.578 1 74.69 273 PRO B CA 1
ATOM 4499 C C . PRO B 1 273 ? -21.75 5.402 6.719 1 74.69 273 PRO B C 1
ATOM 4501 O O . PRO B 1 273 ? -22.359 4.777 5.844 1 74.69 273 PRO B O 1
ATOM 4504 N N . PRO B 1 274 ? -22.328 5.895 7.773 1 70.06 274 PRO B N 1
ATOM 4505 C CA . PRO B 1 274 ? -23.734 5.609 8.062 1 70.06 274 PRO B CA 1
ATOM 4506 C C . PRO B 1 274 ? -24.688 6.266 7.066 1 70.06 274 PRO B C 1
ATOM 4508 O O . PRO B 1 274 ? -25.828 5.828 6.922 1 70.06 274 PRO B O 1
ATOM 4511 N N . ASN B 1 275 ? -24.312 7.23 6.367 1 63.56 275 ASN B N 1
ATOM 4512 C CA . ASN B 1 275 ? -25.203 7.98 5.504 1 63.56 275 ASN B CA 1
ATOM 4513 C C . ASN B 1 275 ? -25.297 7.359 4.109 1 63.56 275 ASN B C 1
ATOM 4515 O O . ASN B 1 275 ? -25.953 7.902 3.225 1 63.56 275 ASN B O 1
ATOM 4519 N N . VAL B 1 276 ? -24.781 6.246 3.936 1 66.69 276 VAL B N 1
ATOM 4520 C CA . VAL B 1 276 ? -24.844 5.57 2.643 1 66.69 276 VAL B CA 1
ATOM 4521 C C . VAL B 1 276 ? -26.203 4.902 2.473 1 66.69 276 VAL B C 1
ATOM 4523 O O . VAL B 1 276 ? -26.609 4.086 3.303 1 66.69 276 VAL B O 1
ATOM 4526 N N . PRO B 1 277 ? -26.953 5.355 1.458 1 69.62 277 PRO B N 1
ATOM 4527 C CA . PRO B 1 277 ? -28.266 4.758 1.229 1 69.62 277 PRO B CA 1
ATOM 4528 C C . PRO B 1 277 ? -28.188 3.264 0.914 1 69.62 277 PRO B C 1
ATOM 4530 O O . PRO B 1 277 ? -27.234 2.812 0.289 1 69.62 277 PRO B O 1
ATOM 4533 N N . ALA B 1 278 ? -29.266 2.578 1.237 1 73.25 278 ALA B N 1
ATOM 4534 C CA . ALA B 1 278 ? -29.344 1.139 1 1 73.25 278 ALA B CA 1
ATOM 4535 C C . ALA B 1 278 ? -29.406 0.832 -0.494 1 73.25 278 ALA B C 1
ATOM 4537 O O . ALA B 1 278 ? -29.016 -0.255 -0.926 1 73.25 278 ALA B O 1
ATOM 4538 N N . SER B 1 279 ? -29.844 1.747 -1.28 1 77.25 279 SER B N 1
ATOM 4539 C CA . SER B 1 279 ? -29.984 1.534 -2.717 1 77.25 279 SER B CA 1
ATOM 4540 C C . SER B 1 279 ? -28.719 1.914 -3.465 1 77.25 279 SER B C 1
ATOM 4542 O O . SER B 1 279 ? -28.625 1.753 -4.684 1 77.25 279 SER B O 1
ATOM 4544 N N . SER B 1 280 ? -27.781 2.217 -2.754 1 82.81 280 SER B N 1
ATOM 4545 C CA . SER B 1 280 ? -26.562 2.695 -3.385 1 82.81 280 SER B CA 1
ATOM 4546 C C . SER B 1 280 ? -25.734 1.537 -3.941 1 82.81 280 SER B C 1
ATOM 4548 O O . SER B 1 280 ? -25.922 0.389 -3.531 1 82.81 280 SER B O 1
ATOM 4550 N N . ILE B 1 281 ? -24.891 1.805 -4.93 1 88.81 281 ILE B N 1
ATOM 4551 C CA . ILE B 1 281 ? -24 0.821 -5.523 1 88.81 281 ILE B CA 1
ATOM 4552 C C . ILE B 1 281 ? -23.047 0.287 -4.461 1 88.81 281 ILE B C 1
ATOM 4554 O O . ILE B 1 281 ? -22.641 -0.878 -4.508 1 88.81 281 ILE B O 1
ATOM 4558 N N . ALA B 1 282 ? -22.797 1.079 -3.459 1 88.62 282 ALA B N 1
ATOM 4559 C CA . ALA B 1 282 ? -21.938 0.645 -2.354 1 88.62 282 ALA B CA 1
ATOM 4560 C C . ALA B 1 282 ? -22.578 -0.511 -1.59 1 88.62 282 ALA B C 1
ATOM 4562 O O . ALA B 1 282 ? -21.938 -1.539 -1.357 1 88.62 282 ALA B O 1
ATOM 4563 N N . TYR B 1 283 ? -23.812 -0.317 -1.287 1 87.56 283 TYR B N 1
ATOM 4564 C CA . TYR B 1 283 ? -24.516 -1.36 -0.55 1 87.56 283 TYR B CA 1
ATOM 4565 C C . TYR B 1 283 ? -24.703 -2.605 -1.408 1 87.56 283 TYR B C 1
ATOM 4567 O O . TYR B 1 283 ? -24.625 -3.73 -0.906 1 87.56 283 TYR B O 1
ATOM 4575 N N . THR B 1 284 ? -24.953 -2.4 -2.648 1 92.19 284 THR B N 1
ATOM 4576 C CA . THR B 1 284 ? -25.062 -3.523 -3.572 1 92.19 284 THR B CA 1
ATOM 4577 C C . THR B 1 284 ? -23.766 -4.336 -3.602 1 92.19 284 THR B C 1
ATOM 4579 O O . THR B 1 284 ? -23.812 -5.566 -3.59 1 92.19 284 THR B O 1
ATOM 4582 N N . LEU B 1 285 ? -22.641 -3.662 -3.609 1 94.75 285 LEU B N 1
ATOM 4583 C CA . LEU B 1 285 ? -21.359 -4.359 -3.611 1 94.75 285 LEU B CA 1
ATOM 4584 C C . LEU B 1 285 ? -21.156 -5.137 -2.312 1 94.75 285 LEU B C 1
ATOM 4586 O O . LEU B 1 285 ? -20.719 -6.293 -2.334 1 94.75 285 LEU B O 1
ATOM 4590 N N . ILE B 1 286 ? -21.484 -4.531 -1.215 1 94.38 286 ILE B N 1
ATOM 4591 C CA . ILE B 1 286 ? -21.344 -5.176 0.085 1 94.38 286 ILE B CA 1
ATOM 4592 C C . ILE B 1 286 ? -22.156 -6.469 0.116 1 94.38 286 ILE B C 1
ATOM 4594 O O . ILE B 1 286 ? -21.656 -7.52 0.512 1 94.38 286 ILE B O 1
ATOM 4598 N N . ASN B 1 287 ? -23.422 -6.395 -0.335 1 93.62 287 ASN B N 1
ATOM 4599 C CA . ASN B 1 287 ? -24.297 -7.559 -0.339 1 93.62 287 ASN B CA 1
ATOM 4600 C C . ASN B 1 287 ? -23.781 -8.648 -1.281 1 93.62 287 ASN B C 1
ATOM 4602 O O . ASN B 1 287 ? -23.797 -9.828 -0.942 1 93.62 287 ASN B O 1
ATOM 4606 N N . ARG B 1 288 ? -23.312 -8.219 -2.41 1 95 288 ARG B N 1
ATOM 4607 C CA . ARG B 1 288 ? -22.781 -9.172 -3.381 1 95 288 ARG B CA 1
ATOM 4608 C C . ARG B 1 288 ? -21.594 -9.922 -2.812 1 95 288 ARG B C 1
ATOM 4610 O O . ARG B 1 288 ? -21.484 -11.141 -2.98 1 95 288 ARG B O 1
ATOM 4617 N N . LEU B 1 289 ? -20.672 -9.211 -2.182 1 95.94 289 LEU B N 1
ATOM 4618 C CA . LEU B 1 289 ? -19.484 -9.844 -1.606 1 95.94 289 LEU B CA 1
ATOM 4619 C C . LEU B 1 289 ? -19.875 -10.734 -0.431 1 95.94 289 LEU B C 1
ATOM 4621 O O . LEU B 1 289 ? -19.312 -11.828 -0.277 1 95.94 289 LEU B O 1
ATOM 4625 N N . TYR B 1 290 ? -20.797 -10.234 0.362 1 95.38 290 TYR B N 1
ATOM 4626 C CA . TYR B 1 290 ? -21.266 -11.055 1.472 1 95.38 290 TYR B CA 1
ATOM 4627 C C . TYR B 1 290 ? -21.828 -12.383 0.97 1 95.38 290 TYR B C 1
ATOM 4629 O O . TYR B 1 290 ? -21.469 -13.445 1.481 1 95.38 290 TYR B O 1
ATOM 4637 N N . GLU B 1 291 ? -22.641 -12.359 -0.029 1 95.38 291 GLU B N 1
ATOM 4638 C CA . GLU B 1 291 ? -23.266 -13.562 -0.579 1 95.38 291 GLU B CA 1
ATOM 4639 C C . GLU B 1 291 ? -22.219 -14.477 -1.207 1 95.38 291 GLU B C 1
ATOM 4641 O O . GLU B 1 291 ? -22.328 -15.703 -1.104 1 95.38 291 GLU B O 1
ATOM 4646 N N . ALA B 1 292 ? -21.281 -13.883 -1.849 1 95.25 292 ALA B N 1
ATOM 4647 C CA . ALA B 1 292 ? -20.25 -14.68 -2.512 1 95.25 292 ALA B CA 1
ATOM 4648 C C . ALA B 1 292 ? -19.422 -15.461 -1.497 1 95.25 292 ALA B C 1
ATOM 4650 O O . ALA B 1 292 ? -19.016 -16.594 -1.758 1 95.25 292 ALA B O 1
ATOM 4651 N N . PHE B 1 293 ? -19.156 -14.883 -0.312 1 94.12 293 PHE B N 1
ATOM 4652 C CA . PHE B 1 293 ? -18.297 -15.516 0.68 1 94.12 293 PHE B CA 1
ATOM 4653 C C . PHE B 1 293 ? -19.109 -16.344 1.664 1 94.12 293 PHE B C 1
ATOM 4655 O O . PHE B 1 293 ? -18.547 -17.062 2.488 1 94.12 293 PHE B O 1
ATOM 4662 N N . ASN B 1 294 ? -20.406 -16.094 1.636 1 93.62 294 ASN B N 1
ATOM 4663 C CA . ASN B 1 294 ? -21.312 -16.859 2.486 1 93.62 294 ASN B CA 1
ATOM 4664 C C . ASN B 1 294 ? -22.422 -17.531 1.669 1 93.62 294 ASN B C 1
ATOM 4666 O O . ASN B 1 294 ? -23.609 -17.234 1.866 1 93.62 294 ASN B O 1
ATOM 4670 N N . PRO B 1 295 ? -21.938 -18.406 0.798 1 87.25 295 PRO B N 1
ATOM 4671 C CA . PRO B 1 295 ? -22.969 -19.062 -0.007 1 87.25 295 PRO B CA 1
ATOM 4672 C C . PRO B 1 295 ? -23.938 -19.875 0.836 1 87.25 295 PRO B C 1
ATOM 4674 O O . PRO B 1 295 ? -23.547 -20.422 1.873 1 87.25 295 PRO B O 1
ATOM 4677 N N . GLY B 1 296 ? -25.25 -19.656 0.846 1 74.5 296 GLY B N 1
ATOM 4678 C CA . GLY B 1 296 ? -26.266 -20.391 1.581 1 74.5 296 GLY B CA 1
ATOM 4679 C C . GLY B 1 296 ? -26.078 -21.891 1.517 1 74.5 296 GLY B C 1
ATOM 4680 O O . GLY B 1 296 ? -25.406 -22.406 0.617 1 74.5 296 GLY B O 1
#

Nearest PDB structures (foldseek):
  9bce-assembly1_A  TM=8.064E-01  e=2.394E-18  Shewanella oneidensis
  3hhg-assembly1_D  TM=5.733E-01  e=2.073E-21  Neisseria meningitidis serogroup B
  3hhf-assembly1_A  TM=8.303E-01  e=1.587E-14  Neisseria meningitidis serogroup B
  6g4r-assembly1_E  TM=5.012E-01  e=1.728E-16  Corynebacterium glutamicum
  7dwn-assembly1_D  TM=5.265E-01  e=1.707E-15  Aliivibrio fischeri ES114

InterPro domains:
  IPR000847 LysR, HTH, N-terminal domain [PF00126] (6-63)
  IPR000847 LysR, HTH, N-terminal domain [PS50931] (3-60)
  IPR005119 LysR, substrate-binding [PF03466] (92-292)
  IPR036388 Winged helix-like DNA-binding domain superfamily [G3DSA:1.10.10.10] (3-89)
  IPR036390 Winged helix DNA-binding domain superfamily [SSF46785] (3-108)
  IPR058163 LysR-type transcriptional regulator, proteobacterial-type [PTHR30537] (4-275)

Foldseek 3Di:
DVLLLVLLQLLLQCVVLQHLCRSQVVVVHHSVVSVVSPVVNCVVVVHHQWDPPDPTTDGDPVVVVSSVVSVVVVVLVVVLVVCVVPPPCPDQAEAEEEEALVCCPHVLVVLVVVLCVVCVPHHYHYHHAQPPPDCVSVPHQKYKHKADDPPDLKDKDWQAWFFKFKKAFPVLCVVDDADDDLQSQQAWAAEAAPVDAQKFWKAFQPPRDIDIHHHDHPHYDNHLLVRLVCRLVNRTMHIHGCVSCVVCVVVRSMDTHNVRITTGIIIMMMIGHPPDDCPGPSVVSSVSSSCVNVPD/DVLLLVLLQLLLQCVVLQHLCRSQVVVVHHSVVSVVSPVVNCVVVVHHQWDPPDPTTDGDPVVVVSSVVSVVVVVLVVVLVVCVVPPVPPDQAEAEEEEALVCCPHVLVVLVVVLCVVCVPHHYHYHHAQPPPDCVSVPHQKYKHKADDPPDLKDKDWQDWFFKFKKAFPVLCVVDDADDDLQSQQAWAAEAAPVDAQKFWKAFQPPRDIDIHHHDHPHYDNHLLVRLVCRLVNRTMHIHGCVSCVVCVVVRSMDTHNVRITTGIIIMMMIGHPPDDCPGVSVVSSVSSSCVNVPD

pLDDT: mean 83.5, std 13.54, range [38.16, 98.12]

Solvent-accessible surface area (backbone atoms only — not comparable to full-atom values): 31209 Å² total; per-residue (Å²): 108,70,61,52,51,51,17,37,48,48,42,34,37,17,63,72,57,43,28,55,58,49,18,9,58,76,69,74,43,50,46,67,56,39,48,51,34,38,52,50,41,25,59,75,66,71,43,66,37,59,44,77,85,48,101,54,63,38,68,30,74,58,20,46,35,50,37,18,35,35,48,44,37,49,50,50,48,50,51,40,48,48,48,61,64,59,55,66,78,65,58,99,46,66,47,29,35,32,30,43,52,70,38,46,86,38,68,59,40,53,53,49,46,53,51,48,68,76,34,82,74,47,32,36,38,41,40,60,46,64,63,89,57,48,41,50,21,69,62,31,56,33,29,39,42,77,49,86,74,73,95,53,89,48,41,72,44,83,43,49,75,42,52,35,43,42,32,27,9,57,72,44,53,70,76,46,76,89,71,87,49,70,74,64,53,33,83,45,57,36,46,32,43,70,90,49,74,60,55,49,57,34,29,32,71,85,79,62,49,74,46,77,32,59,47,80,48,43,38,33,26,58,36,63,58,44,36,44,44,40,8,47,69,39,68,21,34,25,66,39,46,43,83,75,46,48,60,41,34,74,71,61,39,28,38,75,52,56,79,60,45,39,45,75,53,40,42,31,29,43,32,28,60,70,82,62,53,79,86,34,71,65,44,50,50,52,52,52,51,31,45,69,66,48,65,128,108,69,63,52,51,52,19,38,49,49,42,34,37,17,63,73,58,43,29,57,56,48,17,9,58,75,68,75,42,50,45,68,55,39,50,49,34,39,51,48,42,25,58,74,65,72,43,65,37,57,44,78,84,48,100,55,61,38,66,29,75,57,20,46,35,50,36,18,34,34,48,44,37,49,49,50,47,49,50,41,48,48,48,62,63,60,53,68,76,61,58,100,45,64,47,29,35,33,30,42,50,70,38,46,85,39,67,60,40,55,54,50,46,53,50,48,68,75,35,81,74,47,31,36,37,40,39,59,46,65,65,88,57,50,41,51,19,68,63,31,55,34,30,39,42,77,50,84,74,72,96,53,90,49,41,74,43,82,43,49,74,43,52,36,44,41,32,28,8,55,71,45,53,70,75,46,76,88,73,87,48,71,74,64,53,35,83,47,60,36,46,31,44,71,89,48,73,60,56,47,57,34,28,30,72,85,79,61,49,73,46,75,31,58,46,81,48,44,40,33,26,58,36,62,57,46,34,44,45,41,9,47,69,40,68,22,33,24,65,38,46,43,83,75,46,47,61,41,34,75,72,62,39,27,37,74,51,54,77,61,44,38,44,74,54,40,42,31,30,43,35,30,60,67,82,62,53,79,85,33,70,67,42,50,50,52,51,51,52,31,45,69,65,48,66,130